Protein 9GCM (pdb70)

B-factor: mean 140.68, std 70.07, range [39.52, 336.24]

Nearest PDB structures (foldseek):
  8y6o-assembly1_W  TM=9.824E-01  e=2.977E-27  Homo sapiens
  7vpx-assembly1_O  TM=9.681E-01  e=2.648E-13  Homo sapiens
  4pkd-assembly1_B  TM=9.681E-01  e=2.648E-13  Sus scrofa
  7b0y-assembly1_b  TM=8.656E-01  e=9.824E-13  Homo sapiens
  5gvq-assembly1_A  TM=8.701E-01  e=4.018E-08  Homo sapiens

Radius of gyration: 28.72 Å; Cα contacts (8 Å, |Δi|>4): 498; chains: 3; bounding box: 68×62×68 Å

Solvent-accessible surface area: 22607 Å² total; per-residue (Å²): 176,78,71,50,88,88,7,7,33,115,4,20,136,15,96,29,0,80,100,5,44,116,78,0,32,74,63,32,1,81,35,23,32,16,65,63,179,35,75,8,11,14,0,84,1,25,28,58,72,50,82,61,3,70,1,44,9,64,83,66,2,30,0,73,41,0,31,98,8,0,46,112,66,4,51,48,59,23,94,86,128,48,39,85,68,171,18,60,25,86,67,5,30,144,36,3,29,2,18,16,113,78,98,89,7,77,87,51,207,62,55,0,146,98,21,46,1,123,91,142,36,65,1,37,7,78,96,126,153,17,65,19,58,68,3,5,8,76,58,20,91,28,133,98,44,103,33,198,7,0,133,122,2,73,113,38,199,38,94,41,88,206,35,46,99,29,64,25,110,38,3,0,53,0,17,100,8,25,68,124,2,101,82,98,80,0,88,120,17,0,46,150,15,30,92,30,146,64,17,99,11,21,58,15,78,2,0,2,34,6,77,8,74,0,37,0,12,1,89,118,112,153,6,4,75,53,0,52,166,72,0,52,36,56,101,5,52,159,76,126,3,24,0,16,73,4,40,42,82,67,38,137,51,41,12,20,94,157,40,1,2,1,39,10,18,136,146,152,80,66,59,12,1,23,37,8,77,62,62,92,53,183,169,146,154,120,48,120,56,53,16,57,50,49,55,33,86,0,116,132,68,18,37,44,6,120,105,16,60,36,12,4,122,12,0,54,64,0,37,105,19,34,43,110,53,8,84,177,67,28,137,70,96,50,74,64,21,47,106,67,11,64,73,47,12,79,171,28,78,149,75,15,162,144,88,34,111,88,38,81,49,92,32,152,54,34,87,105,99,32,100,38,100,44,139,150,133

Organism: Homo sapiens (NCBI:txid9606)

Structure (mmCIF, N/CA/C/O backbone):
data_9GCM
#
_entry.id   9GCM
#
_cell.length_a   1.00
_cell.length_b   1.00
_cell.length_c   1.00
_cell.angle_alpha   90.00
_cell.angle_beta   90.00
_cell.angle_gamma   90.00
#
_symmetry.space_group_name_H-M   'P 1'
#
loop_
_entity.id
_entity.type
_entity.pdbx_description
1 polymer 'U11 snRNA'
2 polymer 'U11/U12 small nuclear ribonucleoprotein 25 kDa protein'
3 polymer 'U11/U12 small nuclear ribonucleoprotein 35 kDa protein'
4 polymer 'Programmed cell death protein 7'
#
loop_
_atom_site.group_PDB
_atom_site.id
_atom_site.type_symbol
_atom_site.label_atom_id
_atom_site.label_alt_id
_atom_site.label_comp_id
_atom_site.label_asym_id
_atom_site.label_entity_id
_atom_site.label_seq_id
_atom_site.pdbx_PDB_ins_code
_atom_site.Cartn_x
_atom_site.Cartn_y
_atom_site.Cartn_z
_atom_site.occupancy
_atom_site.B_iso_or_equiv
_atom_site.auth_seq_id
_atom_site.auth_comp_id
_atom_site.auth_asym_id
_atom_site.auth_atom_id
_atom_site.pdbx_PDB_model_num
ATOM 1414 N N . MET B 2 1 ? 124.143 158.037 202.949 1.00 233.37 1 MET B N 1
ATOM 1415 C CA . MET B 2 1 ? 124.174 156.661 202.467 1.00 233.69 1 MET B CA 1
ATOM 1416 C C . MET B 2 1 ? 125.379 155.920 203.042 1.00 234.18 1 MET B C 1
ATOM 1417 O O . MET B 2 1 ? 126.004 155.107 202.360 1.00 232.84 1 MET B O 1
ATOM 1422 N N . ASP B 2 2 ? 125.698 156.209 204.301 1.00 266.44 2 ASP B N 1
ATOM 1423 C CA . ASP B 2 2 ? 126.866 155.642 204.972 1.00 266.30 2 ASP B CA 1
ATOM 1424 C C . ASP B 2 2 ? 126.493 155.170 206.375 1.00 267.34 2 ASP B C 1
ATOM 1425 O O . ASP B 2 2 ? 127.175 155.463 207.358 1.00 267.49 2 ASP B O 1
ATOM 1430 N N . VAL B 2 3 ? 125.391 154.422 206.479 1.00 271.02 3 VAL B N 1
ATOM 1431 C CA . VAL B 2 3 ? 124.924 153.941 207.776 1.00 270.53 3 VAL B CA 1
ATOM 1432 C C . VAL B 2 3 ? 125.927 153.003 208.429 1.00 270.14 3 VAL B C 1
ATOM 1433 O O . VAL B 2 3 ? 125.913 152.836 209.653 1.00 270.34 3 VAL B O 1
ATOM 1437 N N . PHE B 2 4 ? 126.801 152.381 207.637 1.00 261.13 4 PHE B N 1
ATOM 1438 C CA . PHE B 2 4 ? 127.784 151.455 208.188 1.00 260.68 4 PHE B CA 1
ATOM 1439 C C . PHE B 2 4 ? 128.770 152.153 209.113 1.00 261.34 4 PHE B C 1
ATOM 1440 O O . PHE B 2 4 ? 129.286 151.530 210.047 1.00 261.52 4 PHE B O 1
ATOM 1448 N N . GLN B 2 5 ? 129.042 153.436 208.872 1.00 277.08 5 GLN B N 1
ATOM 1449 C CA . GLN B 2 5 ? 130.006 154.153 209.697 1.00 277.70 5 GLN B CA 1
ATOM 1450 C C . GLN B 2 5 ? 129.556 154.221 211.150 1.00 278.43 5 GLN B C 1
ATOM 1451 O O . GLN B 2 5 ? 130.372 154.027 212.059 1.00 278.85 5 GLN B O 1
ATOM 1457 N N . GLU B 2 6 ? 128.270 154.490 211.388 1.00 279.73 6 GLU B N 1
ATOM 1458 C CA . GLU B 2 6 ? 127.764 154.544 212.755 1.00 279.80 6 GLU B CA 1
ATOM 1459 C C . GLU B 2 6 ? 127.932 153.199 213.450 1.00 279.65 6 GLU B C 1
ATOM 1460 O O . GLU B 2 6 ? 128.393 153.131 214.595 1.00 280.23 6 GLU B O 1
ATOM 1466 N N . GLY B 2 7 ? 127.575 152.114 212.762 1.00 272.86 7 GLY B N 1
ATOM 1467 C CA . GLY B 2 7 ? 127.714 150.795 213.357 1.00 272.62 7 GLY B CA 1
ATOM 1468 C C . GLY B 2 7 ? 129.155 150.441 213.659 1.00 272.14 7 GLY B C 1
ATOM 1469 O O . GLY B 2 7 ? 129.458 149.877 214.712 1.00 272.04 7 GLY B O 1
ATOM 1470 N N . LEU B 2 8 ? 130.065 150.772 212.741 1.00 257.49 8 LEU B N 1
ATOM 1471 C CA . LEU B 2 8 ? 131.478 150.491 212.966 1.00 256.81 8 LEU B CA 1
ATOM 1472 C C . LEU B 2 8 ? 132.015 151.285 214.148 1.00 257.16 8 LEU B C 1
ATOM 1473 O O . LEU B 2 8 ? 132.880 150.804 214.888 1.00 256.14 8 LEU B O 1
ATOM 1478 N N . ALA B 2 9 ? 131.514 152.508 214.339 1.00 271.48 9 ALA B N 1
ATOM 1479 C CA . ALA B 2 9 ? 132.001 153.350 215.427 1.00 271.78 9 ALA B CA 1
ATOM 1480 C C . ALA B 2 9 ? 131.630 152.771 216.787 1.00 271.46 9 ALA B C 1
ATOM 1481 O O . ALA B 2 9 ? 132.487 152.623 217.667 1.00 271.56 9 ALA B O 1
ATOM 1483 N N . MET B 2 10 ? 130.353 152.432 216.980 1.00 268.63 10 MET B N 1
ATOM 1484 C CA . MET B 2 10 ? 129.920 151.906 218.271 1.00 267.85 10 MET B CA 1
ATOM 1485 C C . MET B 2 10 ? 130.541 150.545 218.552 1.00 267.20 10 MET B C 1
ATOM 1486 O O . MET B 2 10 ? 130.879 150.237 219.701 1.00 267.78 10 MET B O 1
ATOM 1491 N N . VAL B 2 11 ? 130.694 149.715 217.519 1.00 249.12 11 VAL B N 1
ATOM 1492 C CA . VAL B 2 11 ? 131.270 148.388 217.712 1.00 248.95 11 VAL B CA 1
ATOM 1493 C C . VAL B 2 11 ? 132.726 148.484 218.154 1.00 249.38 11 VAL B C 1
ATOM 1494 O O . VAL B 2 11 ? 133.189 147.675 218.968 1.00 249.72 11 VAL B O 1
ATOM 1498 N N . VAL B 2 12 ? 133.464 149.473 217.645 1.00 248.79 12 VAL B N 1
ATOM 1499 C CA . VAL B 2 12 ? 134.860 149.651 218.036 1.00 248.73 12 VAL B CA 1
ATOM 1500 C C . VAL B 2 12 ? 134.978 149.901 219.535 1.00 249.92 12 VAL B C 1
ATOM 1501 O O . VAL B 2 12 ? 135.966 149.501 220.166 1.00 249.84 12 VAL B O 1
ATOM 1505 N N . GLN B 2 13 ? 133.962 150.524 220.139 1.00 266.44 13 GLN B N 1
ATOM 1506 C CA . GLN B 2 13 ? 133.966 150.795 221.574 1.00 266.86 13 GLN B CA 1
ATOM 1507 C C . GLN B 2 13 ? 134.019 149.528 222.423 1.00 266.58 13 GLN B C 1
ATOM 1508 O O . GLN B 2 13 ? 134.121 149.634 223.650 1.00 266.32 13 GLN B O 1
ATOM 1514 N N . ASP B 2 14 ? 133.942 148.350 221.811 1.00 248.47 14 ASP B N 1
ATOM 1515 C CA . ASP B 2 14 ? 134.108 147.105 222.545 1.00 246.97 14 ASP B CA 1
ATOM 1516 C C . ASP B 2 14 ? 135.478 147.102 223.217 1.00 247.64 14 ASP B C 1
ATOM 1517 O O . ASP B 2 14 ? 136.492 147.337 222.544 1.00 248.89 14 ASP B O 1
ATOM 1522 N N . PRO B 2 15 ? 135.552 146.867 224.530 1.00 244.14 15 PRO B N 1
ATOM 1523 C CA . PRO B 2 15 ? 136.863 146.855 225.200 1.00 244.55 15 PRO B CA 1
ATOM 1524 C C . PRO B 2 15 ? 137.840 145.852 224.614 1.00 243.67 15 PRO B C 1
ATOM 1525 O O . PRO B 2 15 ? 139.049 146.114 224.605 1.00 243.99 15 PRO B O 1
ATOM 1529 N N . LEU B 2 16 ? 137.360 144.711 224.124 1.00 234.45 16 LEU B N 1
ATOM 1530 C CA . LEU B 2 16 ? 138.197 143.760 223.408 1.00 234.51 16 LEU B CA 1
ATOM 1531 C C . LEU B 2 16 ? 138.316 144.091 221.927 1.00 235.61 16 LEU B C 1
ATOM 1532 O O . LEU B 2 16 ? 138.645 143.210 221.126 1.00 235.91 16 LEU B O 1
ATOM 1537 N N . LEU B 2 17 ? 138.045 145.341 221.547 1.00 232.67 17 LEU B N 1
ATOM 1538 C CA . LEU B 2 17 ? 138.180 145.756 220.158 1.00 231.44 17 LEU B CA 1
ATOM 1539 C C . LEU B 2 17 ? 138.759 147.162 220.037 1.00 231.83 17 LEU B C 1
ATOM 1540 O O . LEU B 2 17 ? 138.741 147.731 218.938 1.00 232.55 17 LEU B O 1
ATOM 1545 N N . CYS B 2 18 ? 139.272 147.741 221.126 1.00 236.02 18 CYS B N 1
ATOM 1546 C CA . CYS B 2 18 ? 139.768 149.112 221.088 1.00 236.73 18 CYS B CA 1
ATOM 1547 C C . CYS B 2 18 ? 141.035 149.257 220.256 1.00 235.99 18 CYS B C 1
ATOM 1548 O O . CYS B 2 18 ? 141.414 150.383 219.918 1.00 236.63 18 CYS B O 1
ATOM 1551 N N . ASP B 2 19 ? 141.702 148.150 219.926 1.00 208.52 19 ASP B N 1
ATOM 1552 C CA . ASP B 2 19 ? 142.930 148.233 219.141 1.00 208.13 19 ASP B CA 1
ATOM 1553 C C . ASP B 2 19 ? 142.655 148.756 217.735 1.00 207.46 19 ASP B C 1
ATOM 1554 O O . ASP B 2 19 ? 143.556 149.283 217.073 1.00 207.00 19 ASP B O 1
ATOM 1559 N N . LEU B 2 20 ? 141.428 148.606 217.258 1.00 198.23 20 LEU B N 1
ATOM 1560 C CA . LEU B 2 20 ? 141.139 148.886 215.856 1.00 196.88 20 LEU B CA 1
ATOM 1561 C C . LEU B 2 20 ? 140.965 150.385 215.631 1.00 196.03 20 LEU B C 1
ATOM 1562 O O . LEU B 2 20 ? 140.246 151.042 216.392 1.00 196.29 20 LEU B O 1
ATOM 1567 N N . PRO B 2 21 ? 141.606 150.960 214.610 1.00 173.31 21 PRO B N 1
ATOM 1568 C CA . PRO B 2 21 ? 141.547 152.414 214.351 1.00 172.25 21 PRO B CA 1
ATOM 1569 C C . PRO B 2 21 ? 140.330 152.883 213.552 1.00 172.56 21 PRO B C 1
ATOM 1570 O O . PRO B 2 21 ? 140.395 153.176 212.356 1.00 172.45 21 PRO B O 1
ATOM 1574 N N . ILE B 2 22 ? 139.191 152.978 214.243 1.00 169.59 22 ILE B N 1
ATOM 1575 C CA . ILE B 2 22 ? 137.941 153.476 213.671 1.00 169.52 22 ILE B CA 1
ATOM 1576 C C . ILE B 2 22 ? 137.632 152.737 212.377 1.00 168.07 22 ILE B C 1
ATOM 1577 O O . ILE B 2 22 ? 137.000 151.676 212.392 1.00 170.32 22 ILE B O 1
ATOM 1582 N N . GLN B 2 23 ? 138.067 153.298 211.250 1.00 158.53 23 GLN B N 1
ATOM 1583 C CA . GLN B 2 23 ? 137.924 152.613 209.973 1.00 159.34 23 GLN B CA 1
ATOM 1584 C C . GLN B 2 23 ? 138.725 151.324 210.014 1.00 159.28 23 GLN B C 1
ATOM 1585 O O . GLN B 2 23 ? 139.943 151.349 210.213 1.00 162.86 23 GLN B O 1
ATOM 1591 N N . VAL B 2 24 ? 138.045 150.199 209.835 1.00 158.09 24 VAL B N 1
ATOM 1592 C CA . VAL B 2 24 ? 138.631 148.889 210.073 1.00 159.22 24 VAL B CA 1
ATOM 1593 C C . VAL B 2 24 ? 139.305 148.343 208.826 1.00 158.70 24 VAL B C 1
ATOM 1594 O O . VAL B 2 24 ? 140.496 148.035 208.848 1.00 157.89 24 VAL B O 1
ATOM 1598 N N . THR B 2 25 ? 138.554 148.226 207.726 1.00 144.83 25 THR B N 1
ATOM 1599 C CA . THR B 2 25 ? 139.027 147.677 206.457 1.00 143.63 25 THR B CA 1
ATOM 1600 C C . THR B 2 25 ? 139.458 146.220 206.598 1.00 143.46 25 THR B C 1
ATOM 1601 O O . THR B 2 25 ? 139.712 145.742 207.705 1.00 144.80 25 THR B O 1
ATOM 1605 N N . LEU B 2 26 ? 139.523 145.495 205.481 1.00 149.70 26 LEU B N 1
ATOM 1606 C CA . LEU B 2 26 ? 139.705 144.048 205.553 1.00 151.01 26 LEU B CA 1
ATOM 1607 C C . LEU B 2 26 ? 141.137 143.675 205.931 1.00 153.10 26 LEU B C 1
ATOM 1608 O O . LEU B 2 26 ? 141.351 142.764 206.738 1.00 154.13 26 LEU B O 1
ATOM 1613 N N . GLU B 2 27 ? 142.131 144.358 205.360 1.00 149.54 27 GLU B N 1
ATOM 1614 C CA . GLU B 2 27 ? 143.514 143.928 205.555 1.00 148.55 27 GLU B CA 1
ATOM 1615 C C . GLU B 2 27 ? 143.963 144.115 207.001 1.00 148.78 27 GLU B C 1
ATOM 1616 O O . GLU B 2 27 ? 144.744 143.311 207.522 1.00 150.61 27 GLU B O 1
ATOM 1622 N N . GLU B 2 28 ? 143.487 145.171 207.667 1.00 151.18 28 GLU B N 1
ATOM 1623 C CA . GLU B 2 28 ? 143.889 145.400 209.052 1.00 150.86 28 GLU B CA 1
ATOM 1624 C C . GLU B 2 28 ? 143.337 144.322 209.977 1.00 151.48 28 GLU B C 1
ATOM 1625 O O . GLU B 2 28 ? 144.078 143.748 210.783 1.00 153.95 28 GLU B O 1
ATOM 1631 N N . VAL B 2 29 ? 142.040 144.022 209.875 1.00 134.68 29 VAL B N 1
ATOM 1632 C CA . VAL B 2 29 ? 141.471 142.992 210.737 1.00 131.52 29 VAL B CA 1
ATOM 1633 C C . VAL B 2 29 ? 142.058 141.629 210.397 1.00 133.87 29 VAL B C 1
ATOM 1634 O O . VAL B 2 29 ? 142.342 140.824 211.290 1.00 136.35 29 VAL B O 1
ATOM 1638 N N . ASN B 2 30 ? 142.256 141.350 209.106 1.00 132.73 30 ASN B N 1
ATOM 1639 C CA . ASN B 2 30 ? 142.809 140.059 208.709 1.00 133.32 30 ASN B CA 1
ATOM 1640 C C . ASN B 2 30 ? 144.224 139.877 209.239 1.00 135.94 30 ASN B C 1
ATOM 1641 O O . ASN B 2 30 ? 144.618 138.762 209.601 1.00 136.99 30 ASN B O 1
ATOM 1646 N N . SER B 2 31 ? 145.009 140.954 209.277 1.00 142.89 31 SER B N 1
ATOM 1647 C CA . SER B 2 31 ? 146.352 140.856 209.837 1.00 141.84 31 SER B CA 1
ATOM 1648 C C . SER B 2 31 ? 146.301 140.483 211.312 1.00 139.45 31 SER B C 1
ATOM 1649 O O . SER B 2 31 ? 147.084 139.647 211.777 1.00 139.78 31 SER B O 1
ATOM 1652 N N . GLN B 2 32 ? 145.378 141.087 212.063 1.00 135.76 32 GLN B N 1
ATOM 1653 C CA . GLN B 2 32 ? 145.258 140.767 213.480 1.00 135.23 32 GLN B CA 1
ATOM 1654 C C . GLN B 2 32 ? 144.687 139.372 213.695 1.00 137.06 32 GLN B C 1
ATOM 1655 O O . GLN B 2 32 ? 144.846 138.803 214.779 1.00 137.65 32 GLN B O 1
ATOM 1661 N N . ILE B 2 33 ? 144.011 138.812 212.688 1.00 143.82 33 ILE B N 1
ATOM 1662 C CA . ILE B 2 33 ? 143.597 137.414 212.768 1.00 144.20 33 ILE B CA 1
ATOM 1663 C C . ILE B 2 33 ? 144.818 136.517 212.902 1.00 145.16 33 ILE B C 1
ATOM 1664 O O . ILE B 2 33 ? 144.871 135.630 213.762 1.00 147.18 33 ILE B O 1
ATOM 1669 N N . ALA B 2 34 ? 145.827 136.748 212.061 1.00 127.31 34 ALA B N 1
ATOM 1670 C CA . ALA B 2 34 ? 147.036 135.939 212.132 1.00 128.38 34 ALA B CA 1
ATOM 1671 C C . ALA B 2 34 ? 147.811 136.210 213.413 1.00 131.62 34 ALA B C 1
ATOM 1672 O O . ALA B 2 34 ? 148.586 135.358 213.859 1.00 131.81 34 ALA B O 1
ATOM 1674 N N . LEU B 2 35 ? 147.619 137.385 214.016 1.00 136.17 35 LEU B N 1
ATOM 1675 C CA . LEU B 2 35 ? 148.221 137.653 215.318 1.00 134.58 35 LEU B CA 1
ATOM 1676 C C . LEU B 2 35 ? 147.676 136.699 216.372 1.00 136.03 35 LEU B C 1
ATOM 1677 O O . LEU B 2 35 ? 148.433 136.143 217.177 1.00 136.87 35 LEU B O 1
ATOM 1682 N N . GLU B 2 36 ? 146.356 136.500 216.386 1.00 157.94 36 GLU B N 1
ATOM 1683 C CA . GLU B 2 36 ? 145.773 135.515 217.289 1.00 159.42 36 GLU B CA 1
ATOM 1684 C C . GLU B 2 36 ? 146.233 134.110 216.929 1.00 158.95 36 GLU B C 1
ATOM 1685 O O . GLU B 2 36 ? 146.585 133.317 217.809 1.00 159.65 36 GLU B O 1
ATOM 1691 N N . TYR B 2 37 ? 146.246 133.788 215.635 1.00 146.39 37 TYR B N 1
ATOM 1692 C CA . TYR B 2 37 ? 146.740 132.497 215.180 1.00 146.41 37 TYR B CA 1
ATOM 1693 C C . TYR B 2 37 ? 148.253 132.374 215.293 1.00 146.62 37 TYR B C 1
ATOM 1694 O O . TYR B 2 37 ? 148.781 131.269 215.131 1.00 145.15 37 TYR B O 1
ATOM 1703 N N . GLY B 2 38 ? 148.957 133.473 215.553 1.00 137.73 38 GLY B N 1
ATOM 1704 C CA . GLY B 2 38 ? 150.396 133.448 215.673 1.00 136.39 38 GLY B CA 1
ATOM 1705 C C . GLY B 2 38 ? 151.146 133.473 214.362 1.00 134.58 38 GLY B C 1
ATOM 1706 O O . GLY B 2 38 ? 152.383 133.489 214.377 1.00 134.63 38 GLY B O 1
ATOM 1707 N N . GLN B 2 39 ? 150.444 133.481 213.228 1.00 123.37 39 GLN B N 1
ATOM 1708 C CA . GLN B 2 39 ? 151.130 133.496 211.942 1.00 123.07 39 GLN B CA 1
ATOM 1709 C C . GLN B 2 39 ? 151.791 134.847 211.700 1.00 126.62 39 GLN B C 1
ATOM 1710 O O . GLN B 2 39 ? 152.893 134.918 211.146 1.00 128.19 39 GLN B O 1
ATOM 1716 N N . ALA B 2 40 ? 151.144 135.929 212.120 1.00 119.02 40 ALA B N 1
ATOM 1717 C CA . ALA B 2 40 ? 151.690 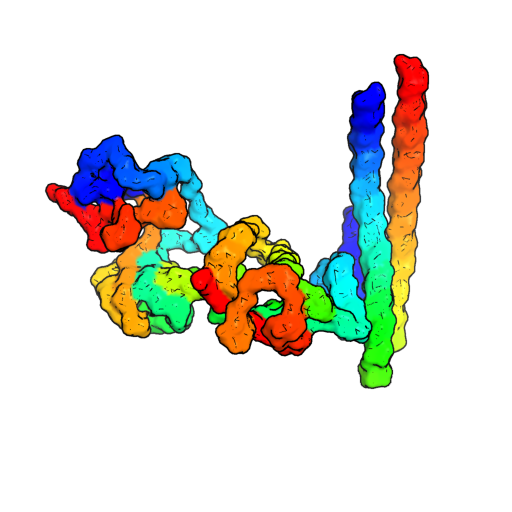137.257 211.907 1.00 115.12 40 ALA B CA 1
ATOM 1718 C C . ALA B 2 40 ? 152.745 137.577 212.962 1.00 111.75 40 ALA B C 1
ATOM 1719 O O . ALA B 2 40 ? 153.010 136.796 213.880 1.00 111.52 40 ALA B O 1
ATOM 1721 N N . MET B 2 41 ? 153.368 138.743 212.814 1.00 101.37 41 MET B N 1
ATOM 1722 C CA . MET B 2 41 ? 154.287 139.262 213.814 1.00 99.46 41 MET B CA 1
ATOM 1723 C C . MET B 2 41 ? 154.369 140.770 213.647 1.00 98.54 41 MET B C 1
ATOM 1724 O O . MET B 2 41 ? 154.271 141.283 212.530 1.00 98.40 41 MET B O 1
ATOM 1729 N N . THR B 2 42 ? 154.521 141.473 214.763 1.00 92.18 42 THR B N 1
ATOM 1730 C CA . THR B 2 42 ? 154.642 142.920 214.726 1.00 92.16 42 THR B CA 1
ATOM 1731 C C . THR B 2 42 ? 156.108 143.319 214.694 1.00 99.34 42 THR B C 1
ATOM 1732 O O . THR B 2 42 ? 156.914 142.848 215.500 1.00 105.00 42 THR B O 1
ATOM 1736 N N . VAL B 2 43 ? 156.451 144.184 213.747 1.00 91.65 43 VAL B N 1
ATOM 1737 C CA . VAL B 2 43 ? 157.795 144.730 213.626 1.00 87.35 43 VAL B CA 1
ATOM 1738 C C . VAL B 2 43 ? 157.699 146.228 213.857 1.00 90.19 43 VAL B C 1
ATOM 1739 O O . VAL B 2 43 ? 157.098 146.948 213.050 1.00 97.08 43 VAL B O 1
ATOM 1743 N N . ARG B 2 44 ? 158.271 146.693 214.961 1.00 95.66 44 ARG B N 1
ATOM 1744 C CA . ARG B 2 44 ? 158.221 148.106 215.290 1.00 92.92 44 ARG B CA 1
ATOM 1745 C C . ARG B 2 44 ? 159.234 148.882 214.464 1.00 96.69 44 ARG B C 1
ATOM 1746 O O . ARG B 2 44 ? 160.370 148.440 214.268 1.00 100.11 44 ARG B O 1
ATOM 1754 N N . VAL B 2 45 ? 158.809 150.037 213.965 1.00 96.35 45 VAL B N 1
ATOM 1755 C CA . VAL B 2 45 ? 159.693 150.994 213.316 1.00 100.54 45 VAL B CA 1
ATOM 1756 C C . VAL B 2 45 ? 159.557 152.318 214.050 1.00 107.19 45 VAL B C 1
ATOM 1757 O O . VAL B 2 45 ? 158.440 152.768 214.330 1.00 108.20 45 VAL B O 1
ATOM 1761 N N . CYS B 2 46 ? 160.691 152.920 214.392 1.00 106.61 46 CYS B N 1
ATOM 1762 C CA . CYS B 2 46 ? 160.722 154.210 215.063 1.00 101.38 46 CYS B CA 1
ATOM 1763 C C . CYS B 2 46 ? 161.328 155.240 214.126 1.00 101.07 46 CYS B C 1
ATOM 1764 O O . CYS B 2 46 ? 162.435 155.047 213.614 1.00 98.63 46 CYS B O 1
ATOM 1767 N N . LYS B 2 47 ? 160.600 156.326 213.905 1.00 93.29 47 LYS B N 1
ATOM 1768 C CA . LYS B 2 47 ? 161.163 157.458 213.200 1.00 92.06 47 LYS B CA 1
ATOM 1769 C C . LYS B 2 47 ? 162.242 158.114 214.057 1.00 97.55 47 LYS B C 1
ATOM 1770 O O . LYS B 2 47 ? 162.320 157.908 215.270 1.00 98.05 47 LYS B O 1
ATOM 1776 N N . MET B 2 48 ? 163.087 158.914 213.409 1.00 85.73 48 MET B N 1
ATOM 1777 C CA . MET B 2 48 ? 164.227 159.494 214.107 1.00 87.98 48 MET B CA 1
ATOM 1778 C C . MET B 2 48 ? 163.831 160.524 215.155 1.00 81.98 48 MET B C 1
ATOM 1779 O O . MET B 2 48 ? 164.688 160.928 215.946 1.00 87.01 48 MET B O 1
ATOM 1784 N N . ASP B 2 49 ? 162.576 160.962 215.186 1.00 83.12 49 ASP B N 1
ATOM 1785 C CA . ASP B 2 49 ? 162.110 161.814 216.270 1.00 85.58 49 ASP B CA 1
ATOM 1786 C C . ASP B 2 49 ? 161.530 161.018 217.430 1.00 95.05 49 ASP B C 1
ATOM 1787 O O . ASP B 2 49 ? 161.011 161.618 218.376 1.00 96.18 49 ASP B O 1
ATOM 1792 N N . GLY B 2 50 ? 161.596 159.688 217.376 1.00 102.18 50 GLY B N 1
ATOM 1793 C CA . GLY B 2 50 ? 161.187 158.835 218.466 1.00 95.84 50 GLY B CA 1
ATOM 1794 C C . GLY B 2 50 ? 159.822 158.201 218.304 1.00 98.30 50 GLY B C 1
ATOM 1795 O O . GLY B 2 50 ? 159.525 157.223 218.999 1.00 104.03 50 GLY B O 1
ATOM 1796 N N . GLU B 2 51 ? 158.988 158.726 217.412 1.00 97.84 51 GLU B N 1
ATOM 1797 C CA . GLU B 2 51 ? 157.660 158.165 217.216 1.00 96.93 51 GLU B CA 1
ATOM 1798 C C . GLU B 2 51 ? 157.762 156.764 216.628 1.00 97.88 51 GLU B C 1
ATOM 1799 O O . GLU B 2 51 ? 158.543 156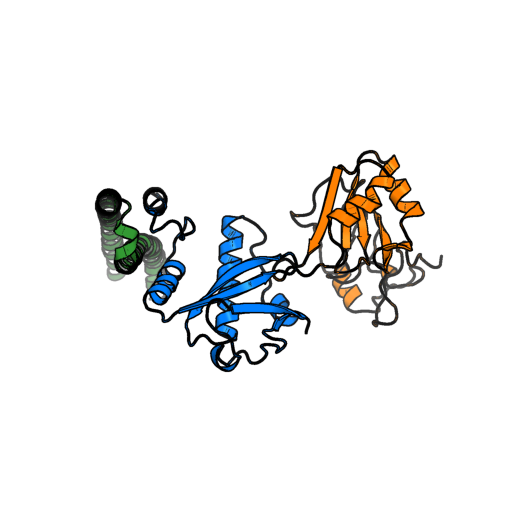.514 215.707 1.00 94.07 51 GLU B O 1
ATOM 1805 N N . VAL B 2 52 ? 156.968 155.847 217.171 1.00 106.62 52 VAL B N 1
ATOM 1806 C CA . VAL B 2 52 ? 157.002 154.441 216.789 1.00 106.04 52 VAL B CA 1
ATOM 1807 C C . VAL B 2 52 ? 155.695 154.085 216.100 1.00 109.79 52 VAL B C 1
ATOM 1808 O O . VAL B 2 52 ? 154.618 154.526 216.520 1.00 111.01 52 VAL B O 1
ATOM 1812 N N . MET B 2 53 ? 155.793 153.295 215.034 1.00 106.02 53 MET B N 1
ATOM 1813 C CA . MET B 2 53 ? 154.627 152.787 214.324 1.00 103.24 53 MET B CA 1
ATOM 1814 C C . MET B 2 53 ? 154.689 151.266 214.267 1.00 105.10 53 MET B C 1
ATOM 1815 O O . MET B 2 53 ? 155.658 150.708 213.726 1.00 107.19 53 MET B O 1
ATOM 1820 N N . PRO B 2 54 ? 153.703 150.559 214.825 1.00 93.19 54 PRO B N 1
ATOM 1821 C CA . PRO B 2 54 ? 153.772 149.093 214.887 1.00 91.04 54 PRO B CA 1
ATOM 1822 C C . PRO B 2 54 ? 153.316 148.401 213.612 1.00 92.53 54 PRO B C 1
ATOM 1823 O O . PRO B 2 54 ? 152.159 147.987 213.505 1.00 97.65 54 PRO B O 1
ATOM 1827 N N . VAL B 2 55 ? 154.214 148.270 212.638 1.00 86.84 55 VAL B N 1
ATOM 1828 C CA . VAL B 2 55 ? 153.880 147.585 211.397 1.00 83.67 55 VAL B CA 1
ATOM 1829 C C . VAL B 2 55 ? 153.756 146.088 211.649 1.00 86.88 55 VAL B C 1
ATOM 1830 O O . VAL B 2 55 ? 154.586 145.485 212.343 1.00 90.69 55 VAL B O 1
ATOM 1834 N N . VAL B 2 56 ? 152.711 145.480 211.090 1.00 82.39 56 VAL B N 1
ATOM 1835 C CA . VAL B 2 56 ? 152.412 144.064 211.277 1.00 82.89 56 VAL B CA 1
ATOM 1836 C C . VAL B 2 56 ? 152.544 143.345 209.941 1.00 85.89 56 VAL B C 1
ATOM 1837 O O . VAL B 2 56 ? 151.994 143.792 208.928 1.00 90.37 56 VAL B O 1
ATOM 1841 N N . VAL B 2 57 ? 153.279 142.233 209.941 1.00 86.61 57 VAL B N 1
ATOM 1842 C CA . VAL B 2 57 ? 153.458 141.393 208.765 1.00 86.80 57 VAL B CA 1
ATOM 1843 C C . VAL B 2 57 ? 153.296 139.938 209.187 1.00 91.57 57 VAL B C 1
ATOM 1844 O O . VAL B 2 57 ? 153.142 139.624 210.366 1.00 95.11 57 VAL B O 1
ATOM 1848 N N . VAL B 2 58 ? 153.328 139.044 208.200 1.00 96.56 58 VAL B N 1
ATOM 1849 C CA . VAL B 2 58 ? 153.256 137.610 208.460 1.00 95.62 58 VAL B CA 1
ATOM 1850 C C . VAL B 2 58 ? 154.644 137.098 208.816 1.00 98.36 58 VAL B C 1
ATOM 1851 O O . VAL B 2 58 ? 155.642 137.793 208.603 1.00 102.85 58 VAL B O 1
ATOM 1855 N N . GLN B 2 59 ? 154.720 135.882 209.365 1.00 108.38 59 GLN B N 1
ATOM 1856 C CA . GLN B 2 59 ? 156.017 135.324 209.739 1.00 111.16 59 GLN B CA 1
ATOM 1857 C C . GLN B 2 59 ? 156.916 135.145 208.526 1.00 112.87 59 GLN B C 1
ATOM 1858 O O . GLN B 2 59 ? 158.113 135.447 208.581 1.00 111.70 59 GLN B O 1
ATOM 1864 N N . SER B 2 60 ? 156.360 134.658 207.423 1.00 106.58 60 SER B N 1
ATOM 1865 C CA . SER B 2 60 ? 157.136 134.449 206.211 1.00 108.26 60 SER B CA 1
ATOM 1866 C C . SER B 2 60 ? 157.206 135.689 205.340 1.00 111.35 60 SER B C 1
ATOM 1867 O O . SER B 2 60 ? 157.492 135.576 204.142 1.00 117.48 60 SER B O 1
ATOM 1870 N N . ALA B 2 61 ? 156.956 136.863 205.913 1.00 98.97 61 ALA B N 1
ATOM 1871 C CA . ALA B 2 61 ? 157.017 138.092 205.140 1.00 99.87 61 ALA B CA 1
ATOM 1872 C C . ALA B 2 61 ? 158.448 138.377 204.714 1.00 98.86 61 ALA B C 1
ATOM 1873 O O . ALA B 2 61 ? 159.390 138.222 205.495 1.00 104.14 61 ALA B O 1
ATOM 1875 N N . THR B 2 62 ? 158.610 138.792 203.466 1.00 97.87 62 THR B N 1
ATOM 1876 C CA . THR B 2 62 ? 159.923 139.134 202.952 1.00 103.61 62 THR B CA 1
ATOM 1877 C C . THR B 2 62 ? 160.199 140.617 203.181 1.00 103.86 62 THR B C 1
ATOM 1878 O O . THR B 2 62 ? 159.310 141.393 203.541 1.00 105.83 62 THR B O 1
ATOM 1882 N N . VAL B 2 63 ? 161.460 141.005 202.975 1.00 97.19 63 VAL B N 1
ATOM 1883 C CA . VAL B 2 63 ? 161.863 142.385 203.233 1.00 94.55 63 VAL B CA 1
ATOM 1884 C C . VAL B 2 63 ? 161.037 143.341 202.389 1.00 93.99 63 VAL B C 1
ATOM 1885 O O . VAL B 2 63 ? 160.497 144.333 202.891 1.00 94.19 63 VAL B O 1
ATOM 1889 N N . LEU B 2 64 ? 160.909 143.043 201.096 1.00 93.02 64 LEU B N 1
ATOM 1890 C CA . LEU B 2 64 ? 160.106 143.884 200.219 1.00 90.50 64 LEU B CA 1
ATOM 1891 C C . LEU B 2 64 ? 158.651 143.914 200.659 1.00 86.12 64 LEU B C 1
ATOM 1892 O O . LEU B 2 64 ? 157.996 144.955 200.550 1.00 87.04 64 LEU B O 1
ATOM 1897 N N . ASP B 2 65 ? 158.129 142.788 201.146 1.00 93.38 65 ASP B N 1
ATOM 1898 C CA . ASP B 2 65 ? 156.770 142.779 201.673 1.00 95.42 65 ASP B CA 1
ATOM 1899 C C . ASP B 2 65 ? 156.680 143.701 202.882 1.00 96.02 65 ASP B C 1
ATOM 1900 O O . ASP B 2 65 ? 155.727 144.480 203.009 1.00 96.21 65 ASP B O 1
ATOM 1905 N N . LEU B 2 66 ? 157.686 143.651 203.757 1.00 88.60 66 LEU B N 1
ATOM 1906 C CA . LEU B 2 66 ? 157.734 144.570 204.889 1.00 89.18 66 LEU B CA 1
ATOM 1907 C C . LEU B 2 66 ? 157.701 146.016 204.420 1.00 87.38 66 LEU B C 1
ATOM 1908 O O . LEU B 2 66 ? 157.064 146.868 205.050 1.00 86.87 66 LEU B O 1
ATOM 1913 N N . LYS B 2 67 ? 158.377 146.311 203.308 1.00 79.89 67 LYS B N 1
ATOM 1914 C CA . LYS B 2 67 ? 158.396 147.673 202.790 1.00 75.22 67 LYS B CA 1
ATOM 1915 C C . LYS B 2 67 ? 156.988 148.149 202.462 1.00 83.71 67 LYS B C 1
ATOM 1916 O O . LYS B 2 67 ? 156.582 149.242 202.869 1.00 84.82 67 LYS B O 1
ATOM 1922 N N . LYS B 2 68 ? 156.215 147.324 201.750 1.00 89.70 68 LYS B N 1
ATOM 1923 C CA . LYS B 2 68 ? 154.844 147.704 201.424 1.00 85.32 68 LYS B CA 1
ATOM 1924 C C . LYS B 2 68 ? 153.993 147.849 202.674 1.00 89.89 68 LYS B C 1
ATOM 1925 O O . LYS B 2 68 ? 153.095 148.697 202.719 1.00 91.77 68 LYS B O 1
ATOM 1931 N N . ALA B 2 69 ? 154.251 147.026 203.692 1.00 79.78 69 ALA B N 1
ATOM 1932 C CA . ALA B 2 69 ? 153.515 147.155 204.941 1.00 81.08 69 ALA B CA 1
ATOM 1933 C C . ALA B 2 69 ? 153.729 148.530 205.553 1.00 82.74 69 ALA B C 1
ATOM 1934 O O . ALA B 2 69 ? 152.784 149.150 206.055 1.00 85.95 69 ALA B O 1
ATOM 1936 N N . ILE B 2 70 ? 154.966 149.028 205.512 1.00 80.25 70 ILE B N 1
ATOM 1937 C CA . ILE B 2 70 ? 155.223 150.397 205.939 1.00 80.53 70 ILE B CA 1
ATOM 1938 C C . ILE B 2 70 ? 154.461 151.373 205.057 1.00 84.60 70 ILE B C 1
ATOM 1939 O O . ILE B 2 70 ? 153.818 152.304 205.552 1.00 86.90 70 ILE B O 1
ATOM 1944 N N . GLN B 2 71 ? 154.504 151.167 203.739 1.00 87.84 71 GLN B N 1
ATOM 1945 C CA . GLN B 2 71 ? 153.693 151.988 202.847 1.00 85.94 71 GLN B CA 1
ATOM 1946 C C . GLN B 2 71 ? 152.223 151.878 203.210 1.00 93.75 71 GLN B C 1
ATOM 1947 O O . GLN B 2 71 ? 151.516 152.886 203.300 1.00 93.85 71 GLN B O 1
ATOM 1953 N N . ARG B 2 72 ? 151.749 150.654 203.441 1.00 101.07 72 ARG B N 1
ATOM 1954 C CA . ARG B 2 72 ? 150.351 150.465 203.806 1.00 96.88 72 ARG B CA 1
ATOM 1955 C C . ARG B 2 72 ? 150.038 151.149 205.130 1.00 97.36 72 ARG B C 1
ATOM 1956 O O . ARG B 2 72 ? 149.003 151.809 205.271 1.00 102.58 72 ARG B O 1
ATOM 1964 N N . TYR B 2 73 ? 150.933 151.013 206.112 1.00 89.78 73 TYR B N 1
ATOM 1965 C CA . TYR B 2 73 ? 150.717 151.677 207.393 1.00 92.11 73 TYR B CA 1
ATOM 1966 C C . TYR B 2 73 ? 150.772 153.191 207.242 1.00 89.42 73 TYR B C 1
ATOM 1967 O O . TYR B 2 73 ? 149.873 153.905 207.702 1.00 91.17 73 TYR B O 1
ATOM 1976 N N . VAL B 2 74 ? 151.827 153.700 206.603 1.00 83.96 74 VAL B N 1
ATOM 1977 C CA . VAL B 2 74 ? 151.985 155.145 206.484 1.00 84.49 74 VAL B CA 1
ATOM 1978 C C . VAL B 2 74 ? 150.847 155.738 205.673 1.00 87.76 74 VAL B C 1
ATOM 1979 O O . VAL B 2 74 ? 150.242 156.738 206.072 1.00 88.06 74 VAL B O 1
ATOM 1983 N N . GLN B 2 75 ? 150.521 155.124 204.535 1.00 99.10 75 GLN B N 1
ATOM 1984 C CA . GLN B 2 75 ? 149.458 155.666 203.698 1.00 99.40 75 GLN B CA 1
ATOM 1985 C C . GLN B 2 75 ? 148.135 155.680 204.449 1.00 103.05 75 GLN B C 1
ATOM 1986 O O . GLN B 2 75 ? 147.396 156.668 204.409 1.00 106.56 75 GLN B O 1
ATOM 1992 N N . LEU B 2 76 ? 147.831 154.599 205.166 1.00 100.89 76 LEU B N 1
ATOM 1993 C CA . LEU B 2 76 ? 146.616 154.586 205.972 1.00 99.45 76 LEU B CA 1
ATOM 1994 C C . LEU B 2 76 ? 146.670 155.663 207.046 1.00 98.91 76 LEU B C 1
ATOM 1995 O O . LEU B 2 76 ? 145.651 156.284 207.368 1.00 99.13 76 LEU B O 1
ATOM 2000 N N . LYS B 2 77 ? 147.858 155.909 207.601 1.00 100.49 77 LYS B N 1
ATOM 2001 C CA . LYS B 2 77 ? 148.011 156.957 208.604 1.00 102.12 77 LYS B CA 1
ATOM 2002 C C . LYS B 2 77 ? 147.679 158.325 208.027 1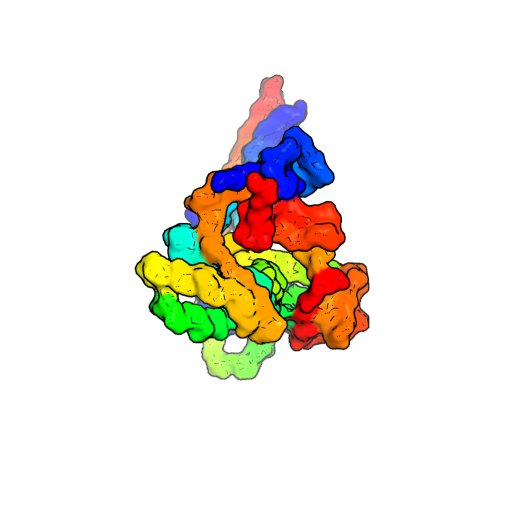.00 101.09 77 LYS B C 1
ATOM 2003 O O . LYS B 2 77 ? 147.006 159.137 208.671 1.00 102.49 77 LYS B O 1
ATOM 2009 N N . GLN B 2 78 ? 148.141 158.598 206.807 1.00 98.55 78 GLN B N 1
ATOM 2010 C CA . GLN B 2 78 ? 148.062 159.954 206.279 1.00 98.76 78 GLN B CA 1
ATOM 2011 C C . GLN B 2 78 ? 146.621 160.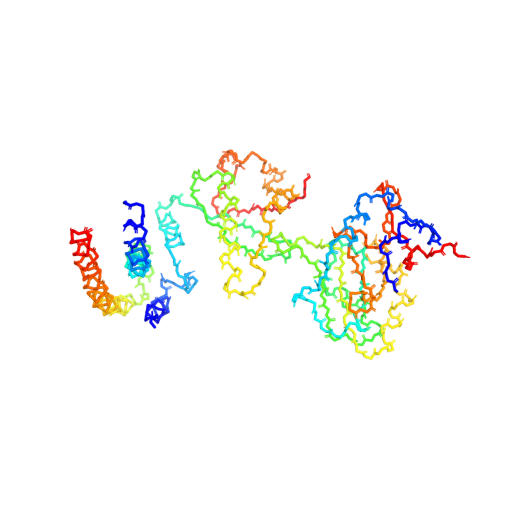399 206.070 1.00 104.49 78 GLN B C 1
ATOM 2012 O O . GLN B 2 78 ? 146.270 161.538 206.395 1.00 108.37 78 GLN B O 1
ATOM 2018 N N . GLU B 2 79 ? 145.771 159.519 205.537 1.00 115.63 79 GLU B N 1
ATOM 2019 C CA . GLU B 2 79 ? 144.373 159.886 205.321 1.00 115.43 79 GLU B CA 1
ATOM 2020 C C . GLU B 2 79 ? 143.656 160.203 206.628 1.00 115.04 79 GLU B C 1
ATOM 2021 O O . GLU B 2 79 ? 142.856 161.144 206.685 1.00 114.97 79 GLU B O 1
ATOM 2027 N N . ARG B 2 80 ? 143.917 159.433 207.687 1.00 122.12 80 ARG B N 1
ATOM 2028 C CA . ARG B 2 80 ? 143.217 159.688 208.943 1.00 123.79 80 ARG B CA 1
ATOM 2029 C C . ARG B 2 80 ? 143.595 161.043 209.537 1.00 126.78 80 ARG B C 1
ATOM 2030 O O . ARG B 2 80 ? 142.713 161.813 209.932 1.00 128.04 80 ARG B O 1
ATOM 2038 N N . GLU B 2 81 ? 144.889 161.361 209.608 1.00 123.51 81 GLU B N 1
ATOM 2039 C CA . GLU B 2 81 ? 145.309 162.674 210.089 1.00 119.76 81 GLU B CA 1
ATOM 2040 C C . GLU B 2 81 ? 145.371 163.735 208.997 1.00 121.49 81 GLU B C 1
ATOM 2041 O O . GLU B 2 81 ? 145.584 164.909 209.317 1.00 121.32 81 GLU B O 1
ATOM 2047 N N . GLY B 2 82 ? 145.189 163.366 207.732 1.00 129.91 82 GLY B N 1
ATOM 2048 C CA . GLY B 2 82 ? 145.121 164.366 206.684 1.00 129.58 82 GLY B CA 1
ATOM 2049 C C . GLY B 2 82 ? 146.425 165.057 206.354 1.00 130.45 82 GLY B C 1
ATOM 2050 O O . GLY B 2 82 ? 146.409 166.219 205.938 1.00 131.31 82 GLY B O 1
ATOM 2051 N N . GLY B 2 83 ? 147.557 164.381 206.524 1.00 116.83 83 GLY B N 1
ATOM 2052 C CA . GLY B 2 83 ? 148.850 164.951 206.195 1.00 114.87 83 GLY B CA 1
ATOM 2053 C C . GLY B 2 83 ? 149.124 164.938 204.707 1.00 115.74 83 GLY B C 1
ATOM 2054 O O . GLY B 2 83 ? 148.226 165.140 203.881 1.00 117.12 83 GLY B O 1
ATOM 2055 N N . ILE B 2 84 ? 150.390 164.717 204.355 1.00 102.60 84 ILE B N 1
ATOM 2056 C CA . ILE B 2 84 ? 150.750 164.509 202.959 1.00 98.67 84 ILE B CA 1
ATOM 2057 C C . ILE B 2 84 ? 150.353 163.097 202.558 1.00 100.62 84 ILE B C 1
ATOM 2058 O O . ILE B 2 84 ? 150.682 162.125 203.248 1.00 103.59 84 ILE B O 1
ATOM 2063 N N . GLN B 2 85 ? 149.629 162.976 201.448 1.00 102.94 85 GLN B N 1
ATOM 2064 C CA . GLN B 2 85 ? 149.135 161.680 201.005 1.00 102.92 85 GLN B CA 1
ATOM 2065 C C . GLN B 2 85 ? 149.916 161.101 199.840 1.00 102.83 85 GLN B C 1
ATOM 2066 O O . GLN B 2 85 ? 150.076 159.879 199.765 1.00 105.92 85 GLN B O 1
ATOM 2072 N N . HIS B 2 86 ? 150.406 161.942 198.931 1.00 94.39 86 HIS B N 1
ATOM 2073 C CA . HIS B 2 86 ? 151.120 161.471 197.745 1.00 93.12 86 HIS B CA 1
ATOM 2074 C C . HIS B 2 86 ? 152.608 161.328 198.064 1.00 92.76 86 HIS B C 1
ATOM 2075 O O . HIS B 2 86 ? 153.463 162.068 197.580 1.00 90.83 86 HIS B O 1
ATOM 2082 N N . ILE B 2 87 ? 152.906 160.336 198.901 1.00 77.37 87 ILE B N 1
ATOM 2083 C CA . ILE B 2 87 ? 154.286 160.080 199.283 1.00 76.54 87 ILE B CA 1
ATOM 2084 C C . ILE B 2 87 ? 155.026 159.465 198.107 1.00 73.56 87 ILE B C 1
ATOM 2085 O O . ILE B 2 87 ? 154.593 158.457 197.536 1.00 74.15 87 ILE B O 1
ATOM 2090 N N . SER B 2 88 ? 156.154 160.068 197.742 1.00 67.63 88 SER B N 1
ATOM 2091 C CA . SER B 2 88 ? 156.981 159.565 196.650 1.00 69.11 88 SER B CA 1
ATOM 2092 C C . SER B 2 88 ? 157.820 158.411 197.185 1.00 70.55 88 SER B C 1
ATOM 2093 O O . SER B 2 88 ? 159.004 158.546 197.497 1.00 77.90 88 SER B O 1
ATOM 2096 N N . TRP B 2 89 ? 157.181 157.245 197.290 1.00 76.39 89 TRP B N 1
ATOM 2097 C CA . TRP B 2 89 ? 157.858 156.072 197.830 1.00 73.61 89 TRP B CA 1
ATOM 2098 C C . TRP B 2 89 ? 159.001 155.605 196.949 1.00 76.12 89 TRP B C 1
ATOM 2099 O O . TRP B 2 89 ? 159.857 154.849 197.416 1.00 78.13 89 TRP B O 1
ATOM 2110 N N . SER B 2 90 ? 159.029 156.021 195.683 1.00 72.11 90 SER B N 1
ATOM 2111 C CA . SER B 2 90 ? 160.188 155.737 194.848 1.00 70.99 90 SER B CA 1
ATOM 2112 C C . SER B 2 90 ? 161.431 156.415 195.402 1.00 81.08 90 SER B C 1
ATOM 2113 O O . SER B 2 90 ? 162.507 155.811 195.454 1.00 88.20 90 SER B O 1
ATOM 2116 N N . TYR B 2 91 ? 161.297 157.671 195.829 1.00 80.06 91 TYR B N 1
ATOM 2117 C CA . TYR B 2 91 ? 162.433 158.395 196.387 1.00 73.65 91 TYR B CA 1
ATOM 2118 C C . TYR B 2 91 ? 162.796 157.868 197.768 1.00 60.86 91 TYR B C 1
ATOM 2119 O O . TYR B 2 91 ? 163.975 157.660 198.073 1.00 56.07 91 TYR B O 1
ATOM 2128 N N . VAL B 2 92 ? 161.789 157.645 198.614 1.00 65.36 92 VAL B N 1
ATOM 2129 C CA . VAL B 2 92 ? 162.043 157.291 200.008 1.00 67.98 92 VAL B CA 1
ATOM 2130 C C . VAL B 2 92 ? 162.837 155.997 200.090 1.00 64.45 92 VAL B C 1
ATOM 2131 O O . VAL B 2 92 ? 163.803 155.886 200.853 1.00 71.60 92 VAL B O 1
ATOM 2135 N N . TRP B 2 93 ? 162.452 155.003 199.300 1.00 74.26 93 TRP B N 1
ATOM 2136 C CA . TRP B 2 93 ? 163.206 153.761 199.279 1.00 73.61 93 TRP B CA 1
ATOM 2137 C C . TRP B 2 93 ? 164.457 153.859 198.423 1.00 82.98 93 TRP B C 1
ATOM 2138 O O . TRP B 2 93 ? 165.286 152.944 198.459 1.00 85.00 93 TRP B O 1
ATOM 2149 N N . ARG B 2 94 ? 164.609 154.936 197.650 1.00 85.20 94 ARG B N 1
ATOM 2150 C CA . ARG B 2 94 ? 165.829 155.116 196.872 1.00 81.73 94 ARG B CA 1
ATOM 2151 C C . ARG B 2 94 ? 166.980 155.579 197.754 1.00 76.67 94 ARG B C 1
ATOM 2152 O O . ARG B 2 94 ? 168.123 155.149 197.564 1.00 79.17 94 ARG B O 1
ATOM 2160 N N . THR B 2 95 ? 166.700 156.437 198.733 1.00 66.05 95 THR B N 1
ATOM 2161 C CA . THR B 2 95 ? 167.761 157.030 199.537 1.00 68.87 95 THR B CA 1
ATOM 2162 C C . THR B 2 95 ? 167.941 156.352 200.887 1.00 68.75 95 THR B C 1
ATOM 2163 O O . THR B 2 95 ? 169.070 156.255 201.378 1.00 79.91 95 THR B O 1
ATOM 2167 N N . TYR B 2 96 ? 166.861 155.892 201.505 1.00 64.69 96 TYR B N 1
ATOM 2168 C CA . TYR B 2 96 ? 166.937 155.327 202.843 1.00 58.38 96 TYR B CA 1
ATOM 2169 C C . TYR B 2 96 ? 166.979 153.808 202.794 1.00 55.67 96 TYR B C 1
ATOM 2170 O O . TYR B 2 96 ? 166.416 153.177 201.899 1.00 69.63 96 TYR B O 1
ATOM 2179 N N . HIS B 2 97 ? 167.664 153.229 203.767 1.00 75.25 97 HIS B N 1
ATOM 2180 C CA . HIS B 2 97 ? 167.764 151.790 203.931 1.00 82.48 97 HIS B CA 1
ATOM 2181 C C . HIS B 2 97 ? 166.905 151.351 205.108 1.00 87.59 97 HIS B C 1
ATOM 2182 O O . HIS B 2 97 ? 166.258 152.159 205.779 1.00 95.11 97 HIS B O 1
ATOM 2189 N N . LEU B 2 98 ? 166.912 150.050 205.360 1.00 86.39 98 LEU B N 1
ATOM 2190 C CA . LEU B 2 98 ? 166.310 149.472 206.549 1.00 91.61 98 LEU B CA 1
ATOM 2191 C C . LEU B 2 98 ? 167.384 148.682 207.278 1.00 94.77 98 LEU B C 1
ATOM 2192 O O . LEU B 2 98 ? 168.074 147.860 206.671 1.00 102.01 98 LEU B O 1
ATOM 2197 N N . THR B 2 99 ? 167.539 148.934 208.574 1.00 97.17 99 THR B N 1
ATOM 2198 C CA . THR B 2 99 ? 168.616 148.295 209.313 1.00 96.91 99 THR B CA 1
ATOM 2199 C C . THR B 2 99 ? 168.081 147.715 210.612 1.00 94.70 99 THR B C 1
ATOM 2200 O O . THR B 2 99 ? 167.181 148.285 211.234 1.00 92.79 99 THR B O 1
ATOM 2204 N N . SER B 2 100 ? 168.641 146.574 211.004 1.00 101.97 100 SER B N 1
ATOM 2205 C CA . SER B 2 100 ? 168.295 145.923 212.258 1.00 100.72 100 SER B CA 1
ATOM 2206 C C . SER B 2 100 ? 169.544 145.267 212.820 1.00 103.39 100 SER B C 1
ATOM 2207 O O . SER B 2 100 ? 170.226 144.524 212.108 1.00 102.69 100 SER B O 1
ATOM 2210 N N . ALA B 2 101 ? 169.835 145.547 214.091 1.00 115.36 101 ALA B N 1
ATOM 2211 C CA . ALA B 2 101 ? 171.022 145.029 214.771 1.00 117.15 101 ALA B CA 1
ATOM 2212 C C . ALA B 2 101 ? 172.304 145.409 214.037 1.00 116.33 101 ALA B C 1
ATOM 2213 O O . ALA B 2 101 ? 173.284 144.660 214.047 1.00 116.58 101 ALA B O 1
ATOM 2215 N N . GLY B 2 102 ? 172.308 146.575 213.395 1.00 110.83 102 GLY B N 1
ATOM 2216 C CA . GLY B 2 102 ? 173.465 147.036 212.661 1.00 109.61 102 GLY B CA 1
ATOM 2217 C C . GLY B 2 102 ? 173.638 146.439 211.283 1.00 111.21 102 GLY B C 1
ATOM 2218 O O . GLY B 2 102 ? 174.629 146.755 210.612 1.00 111.54 102 GLY B O 1
ATOM 2219 N N . GLU B 2 103 ? 172.717 145.591 210.836 1.00 115.26 103 GLU B N 1
ATOM 2220 C CA . GLU B 2 103 ? 172.778 144.981 209.514 1.00 115.41 103 GLU B CA 1
ATOM 2221 C C . GLU B 2 103 ? 171.699 145.606 208.642 1.00 114.44 103 GLU B C 1
ATOM 2222 O O . GLU B 2 103 ? 170.515 145.571 208.994 1.00 116.12 103 GLU B O 1
ATOM 2228 N N . LYS B 2 104 ? 172.108 146.176 207.514 1.00 102.97 104 LYS B N 1
ATOM 2229 C CA . LYS B 2 104 ? 171.166 146.834 206.618 1.00 103.44 104 LYS B CA 1
ATOM 2230 C C . LYS B 2 104 ? 170.368 145.794 205.844 1.00 112.71 104 LYS B C 1
ATOM 2231 O O . LYS B 2 104 ? 170.938 144.852 205.284 1.00 111.43 104 LYS B O 1
ATOM 2237 N N . LEU B 2 105 ? 169.050 145.968 205.812 1.00 111.21 105 LEU B N 1
ATOM 2238 C CA . LEU B 2 105 ? 168.159 145.086 205.063 1.00 97.97 105 LEU B CA 1
ATOM 2239 C C . LEU B 2 105 ? 168.199 145.494 203.598 1.00 102.22 105 LEU B C 1
ATOM 2240 O O . LEU B 2 105 ? 167.438 146.359 203.161 1.00 101.95 105 LEU B O 1
ATOM 2245 N N . THR B 2 106 ? 169.089 144.877 202.829 1.00 111.89 106 THR B N 1
ATOM 2246 C CA . THR B 2 106 ? 169.259 145.216 201.422 1.00 111.25 106 THR B CA 1
ATOM 2247 C C . THR B 2 106 ? 168.495 144.296 200.485 1.00 112.16 106 THR B C 1
ATOM 2248 O O . THR B 2 106 ? 167.828 144.777 199.566 1.00 111.13 106 THR B O 1
ATOM 2252 N N . GLU B 2 107 ? 168.567 142.986 200.699 1.00 115.12 107 GLU B N 1
ATOM 2253 C CA . GLU B 2 107 ? 167.896 142.016 199.838 1.00 113.98 107 GLU B CA 1
ATOM 2254 C C . GLU B 2 107 ? 166.393 142.124 200.046 1.00 118.97 107 GLU B C 1
ATOM 2255 O O . GLU B 2 107 ? 165.863 141.690 201.070 1.00 120.93 107 GLU B O 1
ATOM 2261 N N . ASP B 2 108 ? 165.697 142.715 199.073 1.00 111.66 108 ASP B N 1
ATOM 2262 C CA . ASP B 2 108 ? 164.244 142.805 199.163 1.00 108.19 108 ASP B CA 1
ATOM 2263 C C . ASP B 2 108 ? 163.595 141.430 199.088 1.00 106.89 108 ASP B C 1
ATOM 2264 O O . ASP B 2 108 ? 162.490 141.234 199.603 1.00 109.78 108 ASP B O 1
ATOM 2269 N N . ARG B 2 109 ? 164.265 140.469 198.452 1.00 117.92 109 ARG B N 1
ATOM 2270 C CA . ARG B 2 109 ? 163.688 139.140 198.284 1.00 120.18 109 ARG B CA 1
ATOM 2271 C C . ARG B 2 109 ? 163.817 138.300 199.550 1.00 119.65 109 ARG B C 1
ATOM 2272 O O . ARG B 2 109 ? 162.963 137.449 199.822 1.00 118.62 109 ARG B O 1
ATOM 2280 N N . LYS B 2 110 ? 164.871 138.513 200.333 1.00 105.86 110 LYS B N 1
ATOM 2281 C CA . LYS B 2 110 ? 165.080 137.700 201.523 1.00 103.31 110 LYS B CA 1
ATOM 2282 C C . LYS B 2 110 ? 163.992 137.961 202.560 1.00 101.78 110 LYS B C 1
ATOM 2283 O O . LYS B 2 110 ? 163.413 139.049 202.631 1.00 101.61 110 LYS B O 1
ATOM 2289 N N . LYS B 2 111 ? 163.711 136.935 203.360 1.00 95.67 111 LYS B N 1
ATOM 2290 C CA . LYS B 2 111 ? 162.637 136.977 204.341 1.00 96.51 111 LYS B CA 1
ATOM 2291 C C . LYS B 2 111 ? 163.169 137.351 205.726 1.00 99.74 111 LYS B C 1
ATOM 2292 O O . LYS B 2 111 ? 164.292 137.000 206.100 1.00 98.79 111 LYS B O 1
ATOM 2298 N N . LEU B 2 112 ? 162.329 138.045 206.503 1.00 94.68 112 LEU B N 1
ATOM 2299 C CA . LEU B 2 112 ? 162.811 138.709 207.710 1.00 88.59 112 LEU B CA 1
ATOM 2300 C C . LEU B 2 112 ? 163.355 137.732 208.744 1.00 91.11 112 LEU B C 1
ATOM 2301 O O . LEU B 2 112 ? 164.183 138.121 209.574 1.00 96.84 112 LEU B O 1
ATOM 2306 N N . ARG B 2 113 ? 162.903 136.475 208.733 1.00 108.58 113 ARG B N 1
ATOM 2307 C CA . ARG B 2 113 ? 163.359 135.551 209.770 1.00 114.66 113 ARG B CA 1
ATOM 2308 C C . ARG B 2 113 ? 164.850 135.259 209.627 1.00 114.20 113 ARG B C 1
ATOM 2309 O O . ARG B 2 113 ? 165.561 135.128 210.630 1.00 110.21 113 ARG B O 1
ATOM 2317 N N . ASP B 2 114 ? 165.348 135.179 208.393 1.00 120.07 114 ASP B N 1
ATOM 2318 C CA . ASP B 2 114 ? 166.774 134.951 208.192 1.00 120.91 114 ASP B CA 1
ATOM 2319 C C . ASP B 2 114 ? 167.563 136.209 208.539 1.00 126.42 114 ASP B C 1
ATOM 2320 O O . ASP B 2 114 ? 168.660 136.119 209.102 1.00 130.50 114 ASP B O 1
ATOM 2325 N N . TYR B 2 115 ? 167.002 137.385 208.268 1.00 109.50 115 TYR B N 1
ATOM 2326 C CA . TYR B 2 115 ? 167.611 138.645 208.671 1.00 104.81 115 TYR B CA 1
ATOM 2327 C C . TYR B 2 115 ? 167.545 138.884 210.179 1.00 100.86 115 TYR B C 1
ATOM 2328 O O . TYR B 2 115 ? 167.800 140.007 210.627 1.00 98.27 115 TYR B O 1
ATOM 2337 N N . GLY B 2 116 ? 167.183 137.871 210.965 1.00 103.09 116 GLY B N 1
ATOM 2338 C CA . GLY B 2 116 ? 167.196 137.965 212.407 1.00 104.97 116 GLY B CA 1
ATOM 2339 C C . GLY B 2 116 ? 166.015 138.678 213.018 1.00 106.05 116 GLY B C 1
ATOM 2340 O O . GLY B 2 116 ? 165.988 138.856 214.241 1.00 108.16 116 GLY B O 1
ATOM 2341 N N . ILE B 2 117 ? 165.037 139.085 212.220 1.00 97.69 117 ILE B N 1
ATOM 2342 C CA . ILE B 2 117 ? 163.909 139.845 212.739 1.00 92.17 117 ILE B CA 1
ATOM 2343 C C . ILE B 2 117 ? 162.891 138.879 213.327 1.00 96.15 117 ILE B C 1
ATOM 2344 O O . ILE B 2 117 ? 162.460 137.929 212.663 1.00 98.86 117 ILE B O 1
ATOM 2349 N N . ARG B 2 118 ? 162.512 139.116 214.575 1.00 114.71 118 ARG B N 1
ATOM 2350 C CA . ARG B 2 118 ? 161.484 138.358 215.270 1.00 113.46 118 ARG B CA 1
ATOM 2351 C C . ARG B 2 118 ? 160.279 139.260 215.500 1.00 111.79 118 ARG B C 1
ATOM 2352 O O . ARG B 2 118 ? 160.259 140.423 215.093 1.00 116.81 118 ARG B O 1
ATOM 2360 N N . ASN B 2 119 ? 159.264 138.716 216.158 1.00 98.10 119 ASN B N 1
ATOM 2361 C CA . ASN B 2 119 ? 158.104 139.520 216.501 1.00 100.60 119 ASN B CA 1
ATOM 2362 C C . ASN B 2 119 ? 158.479 140.558 217.550 1.00 100.46 119 ASN B C 1
ATOM 2363 O O . ASN B 2 119 ? 159.385 140.352 218.361 1.00 98.55 119 ASN B O 1
ATOM 2368 N N . ARG B 2 120 ? 157.779 141.692 217.514 1.00 110.90 120 ARG B N 1
ATOM 2369 C CA . ARG B 2 120 ? 157.973 142.773 218.481 1.00 112.39 120 ARG B CA 1
ATOM 2370 C C . ARG B 2 120 ? 159.408 143.303 218.425 1.00 109.76 120 ARG B C 1
ATOM 2371 O O . ARG B 2 120 ? 159.957 143.783 219.417 1.00 111.68 120 ARG B O 1
ATOM 2379 N N . ASP B 2 121 ? 160.035 143.226 217.255 1.00 115.87 121 ASP B N 1
ATOM 2380 C CA . ASP B 2 121 ? 161.399 143.706 217.105 1.00 120.82 121 ASP B CA 1
ATOM 2381 C C . ASP B 2 121 ? 161.412 145.192 216.760 1.00 117.27 121 ASP B C 1
ATOM 2382 O O . ASP B 2 121 ? 160.380 145.865 216.723 1.00 117.97 121 ASP B O 1
ATOM 2387 N N . GLU B 2 122 ? 162.609 145.715 216.511 1.00 105.33 122 GLU B N 1
ATOM 2388 C CA . GLU B 2 122 ? 162.795 147.103 216.120 1.00 106.60 122 GLU B CA 1
ATOM 2389 C C . GLU B 2 122 ? 163.779 147.183 214.965 1.00 108.36 122 GLU B C 1
ATOM 2390 O O . GLU B 2 122 ? 164.839 146.551 215.004 1.00 111.07 122 GLU B O 1
ATOM 2396 N N . VAL B 2 123 ? 163.419 147.949 213.934 1.00 88.04 123 VAL B N 1
ATOM 2397 C CA . VAL B 2 123 ? 164.323 148.273 212.840 1.00 92.38 123 VAL B CA 1
ATOM 2398 C C . VAL B 2 123 ? 164.280 149.779 212.626 1.00 94.12 123 VAL B C 1
ATOM 2399 O O . VAL B 2 123 ? 163.300 150.452 212.954 1.00 91.40 123 VAL B O 1
ATOM 2403 N N . SER B 2 124 ? 165.365 150.307 212.065 1.00 84.15 124 SER B N 1
ATOM 2404 C CA . SER B 2 124 ? 165.537 151.744 211.930 1.00 81.43 124 SER B CA 1
ATOM 2405 C C . SER B 2 124 ? 165.907 152.073 210.492 1.00 80.16 124 SER B C 1
ATOM 2406 O O . SER B 2 124 ? 166.056 151.189 209.643 1.00 81.64 124 SER B O 1
ATOM 2409 N N . PHE B 2 125 ? 166.064 153.364 210.228 1.00 70.89 125 PHE B N 1
ATOM 2410 C CA . PHE B 2 125 ? 166.383 153.884 208.911 1.00 71.40 125 PHE B CA 1
ATOM 2411 C C . PHE B 2 125 ? 167.833 154.343 208.857 1.00 79.10 125 PHE B C 1
ATOM 2412 O O . PHE B 2 125 ? 168.423 154.719 209.873 1.00 87.21 125 PHE B O 1
ATOM 2420 N N . ILE B 2 126 ? 168.401 154.314 207.653 1.00 72.39 126 ILE B N 1
ATOM 2421 C CA . ILE B 2 126 ? 169.739 154.838 207.416 1.00 67.38 126 ILE B CA 1
ATOM 2422 C C . ILE B 2 126 ? 169.838 155.165 205.936 1.00 73.01 126 ILE B C 1
ATOM 2423 O O . ILE B 2 126 ? 169.161 154.554 205.107 1.00 86.54 126 ILE B O 1
ATOM 2428 N N . LYS B 2 127 ? 170.665 156.150 205.607 1.00 68.39 127 LYS B N 1
ATOM 2429 C CA . LYS B 2 127 ? 170.795 156.562 204.220 1.00 76.60 127 LYS B CA 1
ATOM 2430 C C . LYS B 2 127 ? 171.653 155.566 203.444 1.00 77.79 127 LYS B C 1
ATOM 2431 O O . LYS B 2 127 ? 172.354 154.728 204.016 1.00 83.11 127 LYS B O 1
ATOM 2437 N N . LYS B 2 128 ? 171.580 155.658 202.120 1.00 77.66 128 LYS B N 1
ATOM 2438 C CA . LYS B 2 128 ? 172.279 154.725 201.241 1.00 81.41 128 LYS B CA 1
ATOM 2439 C C . LYS B 2 128 ? 173.790 154.715 201.465 1.00 94.12 128 LYS B C 1
ATOM 2440 O O . LYS B 2 128 ? 174.353 153.722 201.924 1.00 98.06 128 LYS B O 1
ATOM 2446 N N . GLU C 3 10 ? 165.384 189.452 193.901 1.00 72.40 10 GLU C N 1
ATOM 2447 C CA . GLU C 3 10 ? 164.860 189.145 192.578 1.00 77.52 10 GLU C CA 1
ATOM 2448 C C . GLU C 3 10 ? 165.580 187.941 191.990 1.00 74.95 10 GLU C C 1
ATOM 2449 O O . GLU C 3 10 ? 166.529 188.090 191.226 1.00 77.01 10 GLU C O 1
ATOM 2455 N N . TYR C 3 11 ? 165.121 186.748 192.351 1.00 68.97 11 TYR C N 1
ATOM 2456 C CA . TYR C 3 11 ? 165.796 185.531 191.930 1.00 66.40 11 TYR C CA 1
ATOM 2457 C C . TYR C 3 11 ? 165.653 185.318 190.433 1.00 63.62 11 TYR C C 1
ATOM 2458 O O . TYR C 3 11 ? 164.567 185.455 189.867 1.00 76.88 11 TYR C O 1
ATOM 2467 N N . ASP C 3 12 ? 166.758 184.979 189.797 1.00 80.86 12 ASP C N 1
ATOM 2468 C CA . ASP C 3 12 ? 166.782 184.610 188.392 1.00 86.62 12 ASP C CA 1
ATOM 2469 C C . ASP C 3 12 ? 167.650 183.371 188.248 1.00 86.82 12 ASP C C 1
ATOM 2470 O O . ASP C 3 12 ? 168.875 183.458 188.395 1.00 90.84 12 ASP C O 1
ATOM 2475 N N . PRO C 3 13 ? 167.065 182.208 187.976 1.00 72.11 13 PRO C N 1
ATOM 2476 C CA . PRO C 3 13 ? 167.875 180.990 187.850 1.00 68.49 13 PRO C CA 1
ATOM 2477 C C . PRO C 3 13 ? 168.926 181.121 186.765 1.00 77.98 13 PRO C C 1
ATOM 2478 O O . PRO C 3 13 ? 169.944 180.429 186.795 1.00 86.28 13 PRO C O 1
ATOM 2482 N N . LEU C 3 14 ? 168.696 182.028 185.817 1.00 108.06 14 LEU C N 1
ATOM 2483 C CA . LEU C 3 14 ? 169.662 182.275 184.752 1.00 111.14 14 LEU C CA 1
ATOM 2484 C C . LEU C 3 14 ? 170.986 182.783 185.308 1.00 111.54 14 LEU C C 1
ATOM 2485 O O . LEU C 3 14 ? 172.015 182.107 185.210 1.00 112.00 14 LEU C O 1
ATOM 2490 N N . LYS C 3 15 ? 170.970 183.969 185.916 1.00 107.29 15 LYS C N 1
ATOM 2491 C CA . LYS C 3 15 ? 172.204 184.574 186.397 1.00 108.05 15 LYS C CA 1
ATOM 2492 C C . LYS C 3 15 ? 172.688 183.951 187.699 1.00 109.88 15 LYS C C 1
ATOM 2493 O O . LYS C 3 15 ? 173.845 184.164 188.080 1.00 113.70 15 LYS C O 1
ATOM 2499 N N . ALA C 3 16 ? 171.839 183.180 188.380 1.00 102.11 16 ALA C N 1
ATOM 2500 C CA . ALA C 3 16 ? 172.239 182.580 189.648 1.00 104.24 16 ALA C CA 1
ATOM 2501 C C . ALA C 3 16 ? 173.396 181.610 189.471 1.00 102.71 16 ALA C C 1
ATOM 2502 O O . ALA C 3 16 ? 174.184 181.411 190.401 1.00 107.95 16 ALA C O 1
ATOM 2504 N N . GLY C 3 17 ? 173.518 181.001 188.301 1.00 104.16 17 GLY C N 1
ATOM 2505 C CA . GLY C 3 17 ? 174.619 180.104 188.040 1.00 107.38 17 GLY C CA 1
ATOM 2506 C C . GLY C 3 17 ? 175.905 180.783 187.625 1.00 117.36 17 GLY C C 1
ATOM 2507 O O . GLY C 3 17 ? 176.895 180.096 187.353 1.00 116.78 17 GLY C O 1
ATOM 2508 N N . SER C 3 18 ? 175.923 182.112 187.571 1.00 130.08 18 SER C N 1
ATOM 2509 C CA . SER C 3 18 ? 177.080 182.871 187.124 1.00 124.77 18 SER C CA 1
ATOM 2510 C C . SER C 3 18 ? 177.567 183.789 188.234 1.00 120.88 18 SER C C 1
ATOM 2511 O O . SER C 3 18 ? 176.773 184.283 189.040 1.00 122.79 18 SER C O 1
ATOM 2514 N N . ILE C 3 19 ? 178.879 184.028 188.251 1.00 118.75 19 ILE C N 1
ATOM 2515 C CA . ILE C 3 19 ? 179.494 184.766 189.349 1.00 123.74 19 ILE C CA 1
ATOM 2516 C C . ILE C 3 19 ? 179.044 186.221 189.345 1.00 126.16 19 ILE C C 1
ATOM 2517 O O . ILE C 3 19 ? 178.806 186.814 190.405 1.00 125.61 19 ILE C O 1
ATOM 2522 N N . ASP C 3 20 ? 178.919 186.823 188.164 1.00 144.87 20 ASP C N 1
ATOM 2523 C CA . ASP C 3 20 ? 178.639 188.248 188.054 1.00 146.12 20 ASP C CA 1
ATOM 2524 C C . ASP C 3 20 ? 177.333 188.559 187.332 1.00 144.75 20 ASP C C 1
ATOM 2525 O O . ASP C 3 20 ? 177.095 189.719 186.983 1.00 145.26 20 ASP C O 1
ATOM 2530 N N . GLY C 3 21 ? 176.478 187.566 187.105 1.00 140.36 21 GLY C N 1
ATOM 2531 C CA . GLY C 3 21 ? 175.222 187.827 186.428 1.00 137.82 21 GLY C CA 1
ATOM 2532 C C . GLY C 3 21 ? 175.335 188.067 184.942 1.00 142.02 21 GLY C C 1
ATOM 2533 O O . GLY C 3 21 ? 174.462 188.721 184.364 1.00 140.92 21 GLY C O 1
ATOM 2534 N N . THR C 3 22 ? 176.389 187.556 184.301 1.00 159.34 22 THR C N 1
ATOM 2535 C CA . THR C 3 22 ? 176.623 187.768 182.880 1.00 158.81 22 THR C CA 1
ATOM 2536 C C . THR C 3 22 ? 176.371 186.544 182.012 1.00 157.11 22 THR C C 1
ATOM 2537 O O . THR C 3 22 ? 176.561 186.629 180.794 1.00 158.83 22 THR C O 1
ATOM 2541 N N . ASP C 3 23 ? 175.966 185.417 182.587 1.00 150.16 23 ASP C N 1
ATOM 2542 C CA . ASP C 3 23 ? 175.745 184.227 181.780 1.00 153.10 23 ASP C CA 1
ATOM 2543 C C . ASP C 3 23 ? 174.368 184.273 181.129 1.00 155.26 23 ASP C C 1
ATOM 2544 O O . ASP C 3 23 ? 173.365 184.584 181.777 1.00 154.24 23 ASP C O 1
ATOM 2549 N N . GLU C 3 24 ? 174.327 183.978 179.828 1.00 158.80 24 GLU C N 1
ATOM 2550 C CA . GLU C 3 24 ? 173.076 183.868 179.085 1.00 156.65 24 GLU C CA 1
ATOM 2551 C C . GLU C 3 24 ? 172.733 182.437 178.691 1.00 157.15 24 GLU C C 1
ATOM 2552 O O . GLU C 3 24 ? 171.765 182.229 177.950 1.00 157.43 24 GLU C O 1
ATOM 2558 N N . ASP C 3 25 ? 173.490 181.444 179.160 1.00 160.15 25 ASP C N 1
ATOM 2559 C CA . ASP C 3 25 ? 173.154 180.062 178.854 1.00 159.36 25 ASP C CA 1
ATOM 2560 C C . ASP C 3 25 ? 173.467 179.172 180.051 1.00 160.22 25 ASP C C 1
ATOM 2561 O O . ASP C 3 25 ? 174.612 179.181 180.529 1.00 162.03 25 ASP C O 1
ATOM 2566 N N . PRO C 3 26 ? 172.473 178.444 180.580 1.00 138.41 26 PRO C N 1
ATOM 2567 C CA . PRO C 3 26 ? 172.719 177.518 181.690 1.00 135.59 26 PRO C CA 1
ATOM 2568 C C . PRO C 3 26 ? 173.950 176.649 181.508 1.00 137.56 26 PRO C C 1
ATOM 2569 O O . PRO C 3 26 ? 174.064 175.929 180.512 1.00 138.38 26 PRO C O 1
ATOM 2573 N N . HIS C 3 27 ? 174.873 176.704 182.461 1.00 129.26 27 HIS C N 1
ATOM 2574 C CA . HIS C 3 27 ? 176.048 175.849 182.426 1.00 130.45 27 HIS C CA 1
ATOM 2575 C C . HIS C 3 27 ? 175.826 174.527 183.140 1.00 127.21 27 HIS C C 1
ATOM 2576 O O . HIS C 3 27 ? 176.759 173.723 183.238 1.00 129.90 27 HIS C O 1
ATOM 2583 N N . ASP C 3 28 ? 174.621 174.289 183.640 1.00 114.15 28 ASP C N 1
ATOM 2584 C CA . ASP C 3 28 ? 174.302 173.091 184.396 1.00 116.14 28 ASP C CA 1
ATOM 2585 C C . ASP C 3 28 ? 172.862 172.707 184.092 1.00 117.20 28 ASP C C 1
ATOM 2586 O O . ASP C 3 28 ? 171.994 173.580 184.004 1.00 119.00 28 ASP C O 1
ATOM 2591 N N . ARG C 3 29 ? 172.597 171.406 183.935 1.00 103.32 29 ARG C N 1
ATOM 2592 C CA . ARG C 3 29 ? 171.217 170.991 183.691 1.00 102.27 29 ARG C CA 1
ATOM 2593 C C . ARG C 3 29 ? 170.314 171.338 184.864 1.00 105.58 29 ARG C C 1
ATOM 2594 O O . ARG C 3 29 ? 169.117 171.577 184.674 1.00 105.82 29 ARG C O 1
ATOM 2602 N N . ALA C 3 30 ? 170.861 171.358 186.081 1.00 103.03 30 ALA C N 1
ATOM 2603 C CA . ALA C 3 30 ? 170.071 171.761 187.236 1.00 98.93 30 ALA C CA 1
ATOM 2604 C C . ALA C 3 30 ? 169.573 173.191 187.093 1.00 99.47 30 ALA C C 1
ATOM 2605 O O . ALA C 3 30 ? 168.449 173.502 187.505 1.00 104.64 30 ALA C O 1
ATOM 2607 N N . VAL C 3 31 ? 170.388 174.074 186.514 1.00 97.72 31 VAL C N 1
ATOM 2608 C CA . VAL C 3 31 ? 169.896 175.399 186.152 1.00 95.42 31 VAL C CA 1
ATOM 2609 C C . VAL C 3 31 ? 168.772 175.283 185.140 1.00 100.98 31 VAL C C 1
ATOM 2610 O O . VAL C 3 31 ? 167.757 175.984 185.232 1.00 104.83 31 VAL C O 1
ATOM 2614 N N . TRP C 3 32 ? 168.937 174.400 184.154 1.00 110.02 32 TRP C N 1
ATOM 2615 C CA . TRP C 3 32 ? 167.908 174.240 183.135 1.00 111.23 32 TRP C CA 1
ATOM 2616 C C . TRP C 3 32 ? 166.610 173.754 183.764 1.00 110.80 32 TRP C C 1
ATOM 2617 O O . TRP C 3 32 ? 165.525 174.238 183.423 1.00 110.72 32 TRP C O 1
ATOM 2628 N N . ARG C 3 33 ? 166.710 172.813 184.706 1.00 94.82 33 ARG C N 1
ATOM 2629 C CA . ARG C 3 33 ? 165.534 172.357 185.438 1.00 89.08 33 ARG C CA 1
ATOM 2630 C C . ARG C 3 33 ? 164.911 173.490 186.240 1.00 92.84 33 ARG C C 1
ATOM 2631 O O . ARG C 3 33 ? 163.691 173.532 186.425 1.00 97.07 33 ARG C O 1
ATOM 2639 N N . ALA C 3 34 ? 165.737 174.413 186.734 1.00 93.84 34 ALA C N 1
ATOM 2640 C CA . ALA C 3 34 ? 165.223 175.511 187.546 1.00 93.19 34 ALA C CA 1
ATOM 2641 C C . ALA C 3 34 ? 164.292 176.406 186.740 1.00 98.78 34 ALA C C 1
ATOM 2642 O O . ALA C 3 34 ? 163.233 176.817 187.227 1.00 100.02 34 ALA C O 1
ATOM 2644 N N . MET C 3 35 ? 164.673 176.725 185.502 1.00 100.40 35 MET C N 1
ATOM 2645 C CA . MET C 3 35 ? 163.848 177.605 184.680 1.00 98.07 35 MET C CA 1
ATOM 2646 C C . MET C 3 35 ? 162.512 176.953 184.346 1.00 99.41 35 MET C C 1
ATOM 2647 O O . MET C 3 35 ? 161.457 177.592 184.434 1.00 100.96 35 MET C O 1
ATOM 2652 N N . LEU C 3 36 ? 162.538 175.674 183.967 1.00 102.17 36 LEU C N 1
ATOM 2653 C CA . LEU C 3 36 ? 161.314 174.995 183.549 1.00 103.44 36 LEU C CA 1
ATOM 2654 C C . LEU C 3 36 ? 160.368 174.774 184.721 1.00 108.88 36 LEU C C 1
ATOM 2655 O O . LEU C 3 36 ? 159.165 175.043 184.619 1.00 114.28 36 LEU C O 1
ATOM 2660 N N . ALA C 3 37 ? 160.889 174.280 185.839 1.00 109.40 37 ALA C N 1
ATOM 2661 C CA . ALA C 3 37 ? 160.041 173.892 186.955 1.00 108.99 37 ALA C CA 1
ATOM 2662 C C . ALA C 3 37 ? 159.362 175.105 187.579 1.00 107.24 37 ALA C C 1
ATOM 2663 O O . ALA C 3 37 ? 159.945 176.185 187.691 1.00 103.40 37 ALA C O 1
ATOM 2665 N N . ARG C 3 38 ? 158.108 174.917 187.975 1.00 113.35 38 ARG C N 1
ATOM 2666 C CA . ARG C 3 38 ? 157.347 175.930 188.686 1.00 114.82 38 ARG C CA 1
ATOM 2667 C C . ARG C 3 38 ? 157.144 175.477 190.124 1.00 113.89 38 ARG C C 1
ATOM 2668 O O . ARG C 3 38 ? 156.832 174.310 190.380 1.00 113.22 38 ARG C O 1
ATOM 2676 N N . TYR C 3 39 ? 157.336 176.402 191.058 1.00 95.08 39 TYR C N 1
ATOM 2677 C CA . TYR C 3 39 ? 157.336 176.100 192.480 1.00 92.96 39 TYR C CA 1
ATOM 2678 C C . TYR C 3 39 ? 156.266 176.909 193.194 1.00 94.75 39 TYR C C 1
ATOM 2679 O O . TYR C 3 39 ? 156.098 178.105 192.938 1.00 100.60 39 TYR C O 1
ATOM 2688 N N . VAL C 3 40 ? 155.544 176.244 194.090 1.00 94.68 40 VAL C N 1
ATOM 2689 C CA . VAL C 3 40 ? 154.618 176.916 194.994 1.00 96.17 40 VAL C CA 1
ATOM 2690 C C . VAL C 3 40 ? 154.865 176.362 196.394 1.00 99.65 40 VAL C C 1
ATOM 2691 O O . VAL C 3 40 ? 155.127 175.159 196.549 1.00 93.92 40 VAL C O 1
ATOM 2695 N N . PRO C 3 41 ? 154.852 177.201 197.429 1.00 90.93 41 PRO C N 1
ATOM 2696 C CA . PRO C 3 41 ? 155.060 176.693 198.788 1.00 83.68 41 PRO C CA 1
ATOM 2697 C C . PRO C 3 41 ? 153.959 175.728 199.200 1.00 89.15 41 PRO C C 1
ATOM 2698 O O . PRO C 3 41 ? 152.790 175.894 198.847 1.00 91.30 41 PRO C O 1
ATOM 2702 N N . ASN C 3 42 ? 154.349 174.716 199.971 1.00 99.72 42 ASN C N 1
ATOM 2703 C CA . ASN C 3 42 ? 153.434 173.663 200.378 1.00 99.03 42 ASN C CA 1
ATOM 2704 C C . ASN C 3 42 ? 152.370 174.216 201.323 1.00 94.48 42 ASN C C 1
ATOM 2705 O O . ASN C 3 42 ? 152.354 175.399 201.671 1.00 96.64 42 ASN C O 1
ATOM 2710 N N . LYS C 3 43 ? 151.457 173.339 201.738 1.00 98.68 43 LYS C N 1
ATOM 2711 C CA . LYS C 3 43 ? 150.507 173.703 202.779 1.00 97.29 43 LYS C CA 1
ATOM 2712 C C . LYS C 3 43 ? 151.155 173.766 204.152 1.00 103.28 43 LYS C C 1
ATOM 2713 O O . LYS C 3 43 ? 150.537 174.288 205.086 1.00 104.51 43 LYS C O 1
ATOM 2719 N N . GLY C 3 44 ? 152.374 173.248 204.298 1.00 96.28 44 GLY C N 1
ATOM 2720 C CA . GLY C 3 44 ? 153.108 173.371 205.541 1.00 86.86 44 GLY C CA 1
ATOM 2721 C C . GLY C 3 44 ? 153.788 174.702 205.742 1.00 84.60 44 GLY C C 1
ATOM 2722 O O . GLY C 3 44 ? 154.322 174.954 206.825 1.00 90.51 44 GLY C O 1
ATOM 2723 N N . VAL C 3 45 ? 153.778 175.560 204.728 1.00 73.01 45 VAL C N 1
ATOM 2724 C CA . VAL C 3 45 ? 154.358 176.893 204.835 1.00 73.25 45 VAL C CA 1
ATOM 2725 C C . VAL C 3 45 ? 153.333 177.792 205.516 1.00 78.28 45 VAL C C 1
ATOM 2726 O O . VAL C 3 45 ? 152.288 178.104 204.942 1.00 88.31 45 VAL C O 1
ATOM 2730 N N . ILE C 3 46 ? 153.632 178.213 206.743 1.00 78.57 46 ILE C N 1
ATOM 2731 C CA . ILE C 3 46 ? 152.684 178.940 207.572 1.00 84.88 46 ILE C CA 1
ATOM 2732 C C . ILE C 3 46 ? 153.335 180.230 208.046 1.00 90.17 46 ILE C C 1
ATOM 2733 O O . ILE C 3 46 ? 154.558 180.378 208.036 1.00 95.74 46 ILE C O 1
ATOM 2738 N N . GLY C 3 47 ? 152.495 181.174 208.455 1.00 108.35 47 GLY C N 1
ATOM 2739 C CA . GLY C 3 47 ? 152.960 182.389 209.087 1.00 106.97 47 GLY C CA 1
ATOM 2740 C C . GLY C 3 47 ? 153.353 183.465 208.093 1.00 111.52 47 GLY C C 1
ATOM 2741 O O . GLY C 3 47 ? 153.473 183.245 206.887 1.00 112.92 47 GLY C O 1
ATOM 2742 N N . ASP C 3 48 ? 153.560 184.660 208.627 1.00 117.17 48 ASP C N 1
ATOM 2743 C CA . ASP C 3 48 ? 153.971 185.793 207.811 1.00 118.33 48 ASP C CA 1
ATOM 2744 C C . ASP C 3 48 ? 155.404 185.576 207.345 1.00 115.94 48 ASP C C 1
ATOM 2745 O O . ASP C 3 48 ? 156.296 185.397 208.183 1.00 116.74 48 ASP C O 1
ATOM 2750 N N . PRO C 3 49 ? 155.671 185.573 206.038 1.00 98.78 49 PRO C N 1
ATOM 2751 C CA . PRO C 3 49 ? 157.034 185.278 205.568 1.00 95.46 49 PRO C CA 1
ATOM 2752 C C . PRO C 3 49 ? 158.065 186.300 205.997 1.00 98.79 49 PRO C C 1
ATOM 2753 O O . PRO C 3 49 ? 159.264 185.995 205.969 1.00 100.83 49 PRO C O 1
ATOM 2757 N N . LEU C 3 50 ? 157.643 187.504 206.388 1.00 103.61 50 LEU C N 1
ATOM 2758 C CA . LEU C 3 50 ? 158.599 188.533 206.779 1.00 104.59 50 LEU C CA 1
ATOM 2759 C C . LEU C 3 50 ? 159.364 188.135 208.034 1.00 101.06 50 LEU C C 1
ATOM 2760 O O . LEU C 3 50 ? 160.543 188.473 208.183 1.00 104.82 50 LEU C O 1
ATOM 2765 N N . LEU C 3 51 ? 158.714 187.420 208.949 1.00 93.45 51 LEU C N 1
ATOM 2766 C CA . LEU C 3 51 ? 159.283 187.130 210.256 1.00 86.99 51 LEU C CA 1
ATOM 2767 C C . LEU C 3 51 ? 159.879 185.734 210.355 1.00 84.29 51 LEU C C 1
ATOM 2768 O O . LEU C 3 51 ? 160.271 185.321 211.449 1.00 95.32 51 LEU C O 1
ATOM 2773 N N . THR C 3 52 ? 159.963 185.000 209.253 1.00 77.70 52 THR C N 1
ATOM 2774 C CA . THR C 3 52 ? 160.498 183.643 209.280 1.00 79.45 52 THR C CA 1
ATOM 2775 C C . THR C 3 52 ? 161.994 183.701 209.008 1.00 76.59 52 THR C C 1
ATOM 2776 O O . THR C 3 52 ? 162.418 183.948 207.876 1.00 83.60 52 THR C O 1
ATOM 2780 N N . LEU C 3 53 ? 162.792 183.469 210.043 1.00 58.76 53 LEU C N 1
ATOM 2781 C CA . LEU C 3 53 ? 164.245 183.470 209.912 1.00 65.18 53 LEU C CA 1
ATOM 2782 C C . LEU C 3 53 ? 164.691 182.051 209.595 1.00 61.55 53 LEU C C 1
ATOM 2783 O O . LEU C 3 53 ? 164.855 181.214 210.480 1.00 62.43 53 LEU C O 1
ATOM 2788 N N . PHE C 3 54 ? 164.896 181.778 208.315 1.00 52.21 54 PHE C N 1
ATOM 2789 C CA . PHE C 3 54 ? 165.327 180.453 207.900 1.00 53.39 54 PHE C CA 1
ATOM 2790 C C . PHE C 3 54 ? 166.772 180.221 208.308 1.00 60.95 54 PHE C C 1
ATOM 2791 O O . PHE C 3 54 ? 167.665 180.968 207.905 1.00 82.89 54 PHE C O 1
ATOM 2799 N N . VAL C 3 55 ? 167.006 179.185 209.108 1.00 55.90 55 VAL C N 1
ATOM 2800 C CA . VAL C 3 55 ? 168.350 178.810 209.527 1.00 52.61 55 VAL C CA 1
ATOM 2801 C C . VAL C 3 55 ? 168.672 177.453 208.924 1.00 49.51 55 VAL C C 1
ATOM 2802 O O . VAL C 3 55 ? 167.778 176.627 208.718 1.00 62.38 55 VAL C O 1
ATOM 2806 N N . ALA C 3 56 ? 169.945 177.230 208.623 1.00 46.98 56 ALA C N 1
ATOM 2807 C CA . ALA C 3 56 ? 170.377 176.010 207.962 1.00 59.47 56 ALA C CA 1
ATOM 2808 C C . ALA C 3 56 ? 171.703 175.553 208.550 1.00 69.03 56 ALA C C 1
ATOM 2809 O O . ALA C 3 56 ? 172.251 176.172 209.464 1.00 80.35 56 ALA C O 1
ATOM 2811 N N . ARG C 3 57 ? 172.214 174.448 208.012 1.00 80.88 57 ARG C N 1
ATOM 2812 C CA . ARG C 3 57 ? 173.480 173.867 208.448 1.00 78.76 57 ARG C CA 1
ATOM 2813 C C . ARG C 3 57 ? 173.482 173.568 209.943 1.00 80.22 57 ARG C C 1
ATOM 2814 O O . ARG C 3 57 ? 174.510 173.692 210.609 1.00 87.05 57 ARG C O 1
ATOM 2822 N N . LEU C 3 58 ? 172.329 173.178 210.479 1.00 74.38 58 LEU C N 1
ATOM 2823 C CA . LEU C 3 58 ? 172.259 172.714 211.853 1.00 72.54 58 LEU C CA 1
ATOM 2824 C C . LEU C 3 58 ? 172.769 171.281 211.944 1.00 67.16 58 LEU C C 1
ATOM 2825 O O . LEU C 3 58 ? 172.909 170.574 210.943 1.00 73.12 58 LEU C O 1
ATOM 2830 N N . ASN C 3 59 ? 1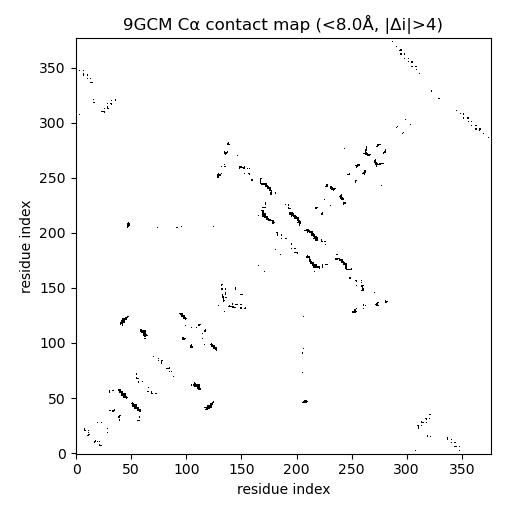73.054 170.849 213.166 1.00 80.38 59 ASN C N 1
ATOM 2831 C CA . ASN C 3 59 ? 173.377 169.452 213.395 1.00 92.17 59 ASN C CA 1
ATOM 2832 C C . ASN C 3 59 ? 172.103 168.622 213.333 1.00 96.58 59 ASN C C 1
ATOM 2833 O O . ASN C 3 59 ? 171.042 169.052 213.793 1.00 101.58 59 ASN C O 1
ATOM 2838 N N . LEU C 3 60 ? 172.208 167.426 212.752 1.00 93.70 60 LEU C N 1
ATOM 2839 C CA . LEU C 3 60 ? 171.041 166.560 212.648 1.00 89.12 60 LEU C CA 1
ATOM 2840 C C . LEU C 3 60 ? 170.538 166.103 214.010 1.00 94.05 60 LEU C C 1
ATOM 2841 O O . LEU C 3 60 ? 169.383 165.680 214.122 1.00 101.55 60 LEU C O 1
ATOM 2846 N N . GLN C 3 61 ? 171.374 166.172 215.043 1.00 94.68 61 GLN C N 1
ATOM 2847 C CA . GLN C 3 61 ? 170.941 165.830 216.389 1.00 93.00 61 GLN C CA 1
ATOM 2848 C C . GLN C 3 61 ? 170.355 167.015 217.143 1.00 93.01 61 GLN C C 1
ATOM 2849 O O . GLN C 3 61 ? 169.968 166.855 218.304 1.00 96.96 61 GLN C O 1
ATOM 2855 N N . THR C 3 62 ? 170.292 168.192 216.530 1.00 76.97 62 THR C N 1
ATOM 2856 C CA . THR C 3 62 ? 169.713 169.345 217.204 1.00 78.34 62 THR C CA 1
ATOM 2857 C C . THR C 3 62 ? 168.205 169.183 217.334 1.00 77.51 62 THR C C 1
ATOM 2858 O O . THR C 3 62 ? 167.516 168.831 216.374 1.00 79.14 62 THR C O 1
ATOM 2862 N N . LYS C 3 63 ? 167.693 169.446 218.528 1.00 79.65 63 LYS C N 1
ATOM 2863 C CA . LYS C 3 63 ? 166.268 169.367 218.798 1.00 79.09 63 LYS C CA 1
ATOM 2864 C C . LYS C 3 63 ? 165.644 170.752 218.717 1.00 81.77 63 LYS C C 1
ATOM 2865 O O . LYS C 3 63 ? 166.311 171.772 218.890 1.00 86.94 63 LYS C O 1
ATOM 2871 N N . GLU C 3 64 ? 164.339 170.774 218.452 1.00 94.52 64 GLU C N 1
ATOM 2872 C CA . GLU C 3 64 ? 163.662 172.045 218.228 1.00 95.90 64 GLU C CA 1
ATOM 2873 C C . GLU C 3 64 ? 163.607 172.887 219.495 1.00 98.72 64 GLU C C 1
ATOM 2874 O O . GLU C 3 64 ? 163.437 174.107 219.418 1.00 101.41 64 GLU C O 1
ATOM 2880 N N . ASP C 3 65 ? 163.751 172.262 220.665 1.00 95.58 65 ASP C N 1
ATOM 2881 C CA . ASP C 3 65 ? 163.783 173.025 221.909 1.00 97.88 65 ASP C CA 1
ATOM 2882 C C . ASP C 3 65 ? 165.077 173.817 222.043 1.00 98.44 65 ASP C C 1
ATOM 2883 O O . ASP C 3 65 ? 165.064 174.975 222.477 1.00 99.06 65 ASP C O 1
ATOM 2888 N N . LYS C 3 66 ? 166.207 173.206 221.677 1.00 89.86 66 LYS C N 1
ATOM 2889 C CA . LYS C 3 66 ? 167.487 173.902 221.748 1.00 87.99 66 LYS C CA 1
ATOM 2890 C C . LYS C 3 66 ? 167.503 175.104 220.818 1.00 83.57 66 LYS C C 1
ATOM 2891 O O . LYS C 3 66 ? 168.027 176.166 221.172 1.00 87.31 66 LYS C O 1
ATOM 2897 N N . LEU C 3 67 ? 166.929 174.957 219.625 1.00 75.69 67 LEU C N 1
ATOM 2898 C CA . LEU C 3 67 ? 166.813 176.093 218.721 1.00 81.92 67 LEU C CA 1
ATOM 2899 C C . LEU C 3 67 ? 165.987 177.203 219.349 1.00 83.90 67 LEU C C 1
ATOM 2900 O O . LEU C 3 67 ? 166.336 178.383 219.243 1.00 90.75 67 LEU C O 1
ATOM 2905 N N . LYS C 3 68 ? 164.886 176.849 220.009 1.00 81.78 68 LYS C N 1
ATOM 2906 C CA . LYS C 3 68 ? 164.137 177.855 220.749 1.00 88.16 68 LYS C CA 1
ATOM 2907 C C . LYS C 3 68 ? 164.975 178.423 221.884 1.00 93.44 68 LYS C C 1
ATOM 2908 O O . LYS C 3 68 ? 164.893 179.617 222.191 1.00 95.87 68 LYS C O 1
ATOM 2914 N N . GLU C 3 69 ? 165.792 177.578 222.516 1.00 96.46 69 GLU C N 1
ATOM 2915 C CA . GLU C 3 69 ? 166.583 178.025 223.657 1.00 93.99 69 GLU C CA 1
ATOM 2916 C C . GLU C 3 69 ? 167.611 179.072 223.246 1.00 98.33 69 GLU C C 1
ATOM 2917 O O . GLU C 3 69 ? 167.777 180.094 223.921 1.00 104.89 69 GLU C O 1
ATOM 2923 N N . VAL C 3 70 ? 168.313 178.838 222.137 1.00 90.96 70 VAL C N 1
ATOM 2924 C CA . VAL C 3 70 ? 169.374 179.755 221.740 1.00 87.91 70 VAL C CA 1
ATOM 2925 C C . VAL C 3 70 ? 168.853 180.930 220.928 1.00 86.44 70 VAL C C 1
ATOM 2926 O O . VAL C 3 70 ? 169.521 181.967 220.863 1.00 88.05 70 VAL C O 1
ATOM 2930 N N . PHE C 3 71 ? 167.687 180.803 220.303 1.00 77.96 71 PHE C N 1
ATOM 2931 C CA . PHE C 3 71 ? 167.136 181.877 219.495 1.00 75.15 71 PHE C CA 1
ATOM 2932 C C . PHE C 3 71 ? 166.150 182.741 220.259 1.00 80.50 71 PHE C C 1
ATOM 2933 O O . PHE C 3 71 ? 165.618 183.698 219.691 1.00 82.68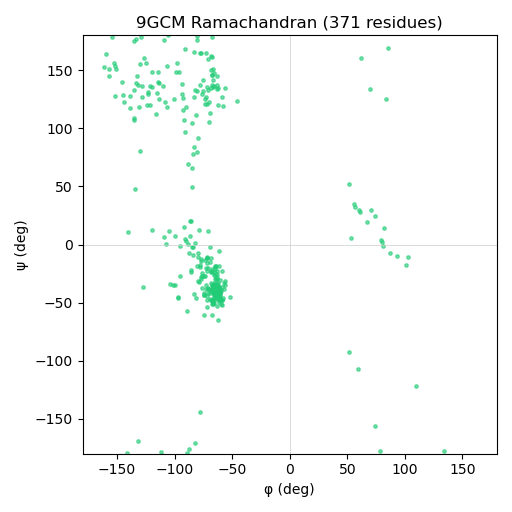 71 PHE C O 1
ATOM 2941 N N . SER C 3 72 ? 165.890 182.429 221.527 1.00 81.85 72 SER C N 1
ATOM 2942 C CA . SER C 3 72 ? 165.043 183.284 222.344 1.00 84.62 72 SER C CA 1
ATOM 2943 C C . SER C 3 72 ? 165.780 184.515 222.849 1.00 86.29 72 SER C C 1
ATOM 2944 O O . SER C 3 72 ? 165.134 185.496 223.229 1.00 87.74 72 SER C O 1
ATOM 2947 N N . ARG C 3 73 ? 167.114 184.487 222.850 1.00 92.88 73 ARG C N 1
ATOM 2948 C CA . ARG C 3 73 ? 167.888 185.622 223.336 1.00 96.78 73 ARG C CA 1
ATOM 2949 C C . ARG C 3 73 ? 167.693 186.859 222.473 1.00 96.50 73 ARG C C 1
ATOM 2950 O O . ARG C 3 73 ? 167.937 187.974 222.943 1.00 99.11 73 ARG C O 1
ATOM 2958 N N . TYR C 3 74 ? 167.257 186.687 221.230 1.00 94.61 74 TYR C N 1
ATOM 2959 C CA . TYR C 3 74 ? 166.937 187.799 220.347 1.00 94.65 74 TYR C CA 1
ATOM 2960 C C . TYR C 3 74 ? 165.531 188.333 220.565 1.00 102.33 74 TYR C C 1
ATOM 2961 O O . TYR C 3 74 ? 165.144 189.305 219.910 1.00 101.99 74 TYR C O 1
ATOM 2970 N N . GLY C 3 75 ? 164.765 187.727 221.463 1.00 112.68 75 GLY C N 1
ATOM 2971 C CA . GLY C 3 75 ? 163.424 188.165 221.773 1.00 112.15 75 GLY C CA 1
ATOM 2972 C C . GLY C 3 75 ? 162.457 187.004 221.820 1.00 113.28 75 GLY C C 1
ATOM 2973 O O . GLY C 3 75 ? 162.822 185.840 221.664 1.00 112.87 75 GLY C O 1
ATOM 2974 N N . ASP C 3 76 ? 161.192 187.345 222.044 1.00 112.41 76 ASP C N 1
ATOM 2975 C CA . ASP C 3 76 ? 160.143 186.338 222.074 1.00 109.49 76 ASP C CA 1
ATOM 2976 C C . ASP C 3 76 ? 159.964 185.713 220.696 1.00 105.65 76 ASP C C 1
ATOM 2977 O O . ASP C 3 76 ? 160.156 186.359 219.664 1.00 107.52 76 ASP C O 1
ATOM 2982 N N . ILE C 3 77 ? 159.599 184.435 220.688 1.00 82.32 77 ILE C N 1
ATOM 2983 C CA . ILE C 3 77 ? 159.459 183.659 219.464 1.00 83.42 77 ILE C CA 1
ATOM 2984 C C . ILE C 3 77 ? 158.028 183.147 219.382 1.00 86.22 77 ILE C C 1
ATOM 2985 O O . ILE C 3 77 ? 157.569 182.426 220.275 1.00 89.37 77 ILE C O 1
ATOM 2990 N N . ARG C 3 78 ? 157.320 183.530 218.318 1.00 90.23 78 ARG C N 1
ATOM 2991 C CA . ARG C 3 78 ? 155.923 183.132 218.174 1.00 88.20 78 ARG C CA 1
ATOM 2992 C C . ARG C 3 78 ? 155.800 181.652 217.840 1.00 91.65 78 ARG C C 1
ATOM 2993 O O . ARG C 3 78 ? 155.003 180.931 218.449 1.00 100.70 78 ARG C O 1
ATOM 3001 N N . ARG C 3 79 ? 156.583 181.183 216.876 1.00 80.61 79 ARG C N 1
ATOM 3002 C CA . ARG C 3 79 ? 156.442 179.829 216.371 1.00 82.27 79 ARG C CA 1
ATOM 3003 C C . ARG C 3 79 ? 157.789 179.368 215.843 1.00 83.47 79 ARG C C 1
ATOM 3004 O O . ARG C 3 79 ? 158.639 180.182 215.478 1.00 91.34 79 ARG C O 1
ATOM 3012 N N . LEU C 3 80 ? 157.974 178.054 215.807 1.00 68.79 80 LEU C N 1
ATOM 3013 C CA . LEU C 3 80 ? 159.218 177.472 215.339 1.00 62.57 80 LEU C CA 1
ATOM 3014 C C . LEU C 3 80 ? 158.905 176.111 214.745 1.00 67.51 80 LEU C C 1
ATOM 3015 O O . LEU C 3 80 ? 157.941 175.456 215.145 1.00 83.04 80 LEU C O 1
ATOM 3020 N N . ARG C 3 81 ? 159.718 175.692 213.782 1.00 52.07 81 ARG C N 1
ATOM 3021 C CA . ARG C 3 81 ? 159.620 174.332 213.269 1.00 57.48 81 ARG C CA 1
ATOM 3022 C C . ARG C 3 81 ? 160.977 173.896 212.753 1.00 55.74 81 ARG C C 1
ATOM 3023 O O . ARG C 3 81 ? 161.588 174.598 211.946 1.00 67.30 81 ARG C O 1
ATOM 3031 N N . LEU C 3 82 ? 161.440 172.746 213.216 1.00 44.95 82 LEU C N 1
ATOM 3032 C CA . LEU C 3 82 ? 162.545 172.069 212.568 1.00 48.07 82 LEU C CA 1
ATOM 3033 C C . LEU C 3 82 ? 161.980 171.067 211.572 1.00 42.23 82 LEU C C 1
ATOM 3034 O O . LEU C 3 82 ? 160.992 170.384 211.846 1.00 57.29 82 LEU C O 1
ATOM 3039 N N . VAL C 3 83 ? 162.600 171.000 210.401 1.00 46.46 83 VAL C N 1
ATOM 3040 C CA . VAL C 3 83 ? 162.096 170.196 209.296 1.00 40.53 83 VAL C CA 1
ATOM 3041 C C . VAL C 3 83 ? 162.740 168.821 209.360 1.00 55.89 83 VAL C C 1
ATOM 3042 O O . VAL C 3 83 ? 163.969 168.703 209.397 1.00 68.33 83 VAL C O 1
ATOM 3046 N N . ARG C 3 84 ? 161.911 167.781 209.372 1.00 59.56 84 ARG C N 1
ATOM 3047 C CA . ARG C 3 84 ? 162.368 166.402 209.356 1.00 61.25 84 ARG C CA 1
ATOM 3048 C C . ARG C 3 84 ? 161.723 165.661 208.192 1.00 65.75 84 ARG C C 1
ATOM 3049 O O . ARG C 3 84 ? 160.661 166.046 207.698 1.00 77.31 84 ARG C O 1
ATOM 3057 N N . ASP C 3 85 ? 162.381 164.591 207.757 1.00 66.98 85 ASP C N 1
ATOM 3058 C CA . ASP C 3 85 ? 161.879 163.809 206.637 1.00 67.81 85 ASP C CA 1
ATOM 3059 C C . ASP C 3 85 ? 160.533 163.185 206.980 1.00 76.69 85 ASP C C 1
ATOM 3060 O O . ASP C 3 85 ? 160.366 162.578 208.039 1.00 83.73 85 ASP C O 1
ATOM 3065 N N . LEU C 3 86 ? 159.582 163.306 206.052 1.00 66.80 86 LEU C N 1
ATOM 3066 C CA . LEU C 3 86 ? 158.196 162.950 206.341 1.00 59.45 86 LEU C CA 1
ATOM 3067 C C . LEU C 3 86 ? 158.063 161.492 206.761 1.00 64.26 86 LEU C C 1
ATOM 3068 O O . LEU C 3 86 ? 157.485 161.187 207.810 1.00 66.25 86 LEU C O 1
ATOM 3073 N N . VAL C 3 87 ? 158.598 160.579 205.963 1.00 64.16 87 VAL C N 1
ATOM 3074 C CA . VAL C 3 87 ? 158.444 159.158 206.248 1.00 64.55 87 VAL C CA 1
ATOM 3075 C C . VAL C 3 87 ? 159.443 158.687 207.294 1.00 75.54 87 VAL C C 1
ATOM 3076 O O . VAL C 3 87 ? 159.077 157.979 208.235 1.00 86.21 87 VAL C O 1
ATOM 3080 N N . THR C 3 88 ? 160.708 159.077 207.156 1.00 72.99 88 THR C N 1
ATOM 3081 C CA . THR C 3 88 ? 161.758 158.489 207.975 1.00 59.03 88 THR C CA 1
ATOM 3082 C C . THR C 3 88 ? 161.860 159.144 209.345 1.00 68.69 88 THR C C 1
ATOM 3083 O O . THR C 3 88 ? 162.016 158.449 210.352 1.00 80.90 88 THR C O 1
ATOM 3087 N N . GLY C 3 89 ? 161.779 160.468 209.412 1.00 75.48 89 GLY C N 1
ATOM 3088 C CA . GLY C 3 89 ? 161.976 161.188 210.648 1.00 74.45 89 GLY C CA 1
ATOM 3089 C C . GLY C 3 89 ? 163.328 161.851 210.775 1.00 80.84 89 GLY C C 1
ATOM 3090 O O . GLY C 3 89 ? 163.518 162.656 211.694 1.00 86.27 89 GLY C O 1
ATOM 3091 N N . PHE C 3 90 ? 164.267 161.536 209.882 1.00 81.22 90 PHE C N 1
ATOM 3092 C CA . PHE C 3 90 ? 165.584 162.155 209.903 1.00 69.97 90 PHE C CA 1
ATOM 3093 C C . PHE C 3 90 ? 165.457 163.666 209.818 1.00 74.36 90 PHE C C 1
ATOM 3094 O O . PHE C 3 90 ? 164.680 164.189 209.018 1.00 87.47 90 PHE C O 1
ATOM 3102 N N . SER C 3 91 ? 166.210 164.365 210.659 1.00 65.57 91 SER C N 1
ATOM 3103 C CA . SER C 3 91 ? 166.242 165.816 210.576 1.00 64.78 91 SER C CA 1
ATOM 3104 C C . SER C 3 91 ? 166.877 166.241 209.262 1.00 74.78 91 SER C C 1
ATOM 3105 O O . SER C 3 91 ? 167.884 165.675 208.830 1.00 85.36 91 SER C O 1
ATOM 3108 N N . LYS C 3 92 ? 166.278 167.233 208.616 1.00 77.44 92 LYS C N 1
ATOM 3109 C CA . LYS C 3 92 ? 166.788 167.717 207.343 1.00 67.55 92 LYS C CA 1
ATOM 3110 C C . LYS C 3 92 ? 167.891 168.749 207.506 1.00 72.17 92 LYS C C 1
ATOM 3111 O O . LYS C 3 92 ? 168.455 169.197 206.503 1.00 84.76 92 LYS C O 1
ATOM 3117 N N . GLY C 3 93 ? 168.223 169.122 208.737 1.00 76.80 93 GLY C N 1
ATOM 3118 C CA . GLY C 3 93 ? 169.323 170.034 208.962 1.00 75.30 93 GLY C CA 1
ATOM 3119 C C . GLY C 3 93 ? 168.988 171.496 208.792 1.00 76.77 93 GLY C C 1
ATOM 3120 O O . GLY C 3 93 ? 169.899 172.321 208.710 1.00 88.50 93 GLY C O 1
ATOM 3121 N N . TYR C 3 94 ? 167.708 171.847 208.739 1.00 39.52 94 TYR C N 1
ATOM 3122 C CA . TYR C 3 94 ? 167.346 173.253 208.671 1.00 41.36 94 TYR C CA 1
ATOM 3123 C C . TYR C 3 94 ? 165.978 173.450 209.295 1.00 47.47 94 TYR C C 1
ATOM 3124 O O . TYR C 3 94 ? 165.169 172.523 209.331 1.00 75.86 94 TYR C O 1
ATOM 3133 N N . ALA C 3 95 ? 165.740 174.652 209.799 1.00 44.64 95 ALA C N 1
ATOM 3134 C CA . ALA C 3 95 ? 164.546 174.990 210.555 1.00 52.55 95 ALA C CA 1
ATOM 3135 C C . ALA C 3 95 ? 163.979 176.307 210.055 1.00 51.34 95 ALA C C 1
ATOM 3136 O O . ALA C 3 95 ? 164.537 176.953 209.172 1.00 65.05 95 ALA C O 1
ATOM 3138 N N . PHE C 3 96 ? 162.846 176.700 210.627 1.00 48.56 96 PHE C N 1
ATOM 3139 C CA . PHE C 3 96 ? 162.211 177.968 210.298 1.00 50.78 96 PHE C CA 1
ATOM 3140 C C . PHE C 3 96 ? 161.713 178.601 211.584 1.00 57.90 96 PHE C C 1
ATOM 3141 O O . PHE C 3 96 ? 160.845 178.039 212.255 1.00 66.65 96 PHE C O 1
ATOM 3149 N N . ILE C 3 97 ? 162.251 179.768 211.916 1.00 63.98 97 ILE C N 1
ATOM 3150 C CA . ILE C 3 97 ? 161.975 180.444 213.177 1.00 62.06 97 ILE C CA 1
ATOM 3151 C C . ILE C 3 97 ? 161.062 181.621 212.875 1.00 61.63 97 ILE C C 1
ATOM 3152 O O . ILE C 3 97 ? 161.439 182.533 212.132 1.00 76.86 97 ILE C O 1
ATOM 3157 N N . GLU C 3 98 ? 159.867 181.612 213.450 1.00 63.72 98 GLU C N 1
ATOM 3158 C CA . GLU C 3 98 ? 158.922 182.707 213.296 1.00 72.44 98 GLU C CA 1
ATOM 3159 C C . GLU C 3 98 ? 158.979 183.578 214.541 1.00 78.11 98 GLU C C 1
ATOM 3160 O O . GLU C 3 98 ? 158.797 183.081 215.656 1.00 90.14 98 GLU C O 1
ATOM 3166 N N . TYR C 3 99 ? 159.221 184.866 214.350 1.00 80.10 99 TYR C N 1
ATOM 3167 C CA . TYR C 3 99 ? 159.423 185.801 215.444 1.00 79.73 99 TYR C CA 1
ATOM 3168 C C . TYR C 3 99 ? 158.232 186.744 215.568 1.00 85.40 99 TYR C C 1
ATOM 3169 O O . TYR C 3 99 ? 157.293 186.714 214.771 1.00 88.58 99 TYR C O 1
ATOM 3178 N N . LYS C 3 100 ? 158.286 187.589 216.591 1.00 97.69 100 LYS C N 1
ATOM 3179 C CA . LYS C 3 100 ? 157.329 188.667 216.791 1.00 99.53 100 LYS C CA 1
ATOM 3180 C C . LYS C 3 100 ? 158.088 189.982 216.776 1.00 105.27 100 LYS C C 1
ATOM 3181 O O . LYS C 3 100 ? 159.159 190.084 217.385 1.00 104.85 100 LYS C O 1
ATOM 3187 N N . GLU C 3 101 ? 157.542 190.972 216.062 1.00 126.58 101 GLU C N 1
ATOM 3188 C CA . GLU C 3 101 ? 158.160 192.284 215.879 1.00 128.91 101 GLU C CA 1
ATOM 3189 C C . GLU C 3 101 ? 159.394 192.150 214.994 1.00 129.02 101 GLU C C 1
ATOM 3190 O O . GLU C 3 101 ? 160.220 191.256 215.203 1.00 124.46 101 GLU C O 1
ATOM 3196 N N . GLU C 3 102 ? 159.544 193.033 214.005 1.00 136.69 102 GLU C N 1
ATOM 3197 C CA . GLU C 3 102 ? 160.658 192.882 213.077 1.00 136.10 102 GLU C CA 1
ATOM 3198 C C . GLU C 3 102 ? 161.995 193.225 213.716 1.00 130.84 102 GLU C C 1
ATOM 3199 O O . GLU C 3 102 ? 163.039 192.936 213.124 1.00 129.94 102 GLU C O 1
ATOM 3205 N N . ARG C 3 103 ? 161.990 193.827 214.906 1.00 105.52 103 ARG C N 1
ATOM 3206 C CA . ARG C 3 103 ? 163.246 194.118 215.588 1.00 108.43 103 ARG C CA 1
ATOM 3207 C C . ARG C 3 103 ? 163.989 192.836 215.941 1.00 107.92 103 ARG C C 1
ATOM 3208 O O . ARG C 3 103 ? 165.222 192.783 215.871 1.00 105.17 103 ARG C O 1
ATOM 3216 N N . ALA C 3 104 ? 163.256 191.792 216.325 1.00 114.27 104 ALA C N 1
ATOM 3217 C CA . ALA C 3 104 ? 163.903 190.561 216.766 1.00 116.85 104 ALA C CA 1
ATOM 3218 C C . ALA C 3 104 ? 164.585 189.837 215.612 1.00 114.52 104 ALA C C 1
ATOM 3219 O O . ALA C 3 104 ? 165.700 189.325 215.764 1.00 113.79 104 ALA C O 1
ATOM 3221 N N . VAL C 3 105 ? 163.929 189.776 214.452 1.00 102.65 105 VAL C N 1
ATOM 3222 C CA . VAL C 3 105 ? 164.455 188.964 213.360 1.00 99.30 105 VAL C CA 1
ATOM 3223 C C . VAL C 3 105 ? 165.714 189.584 212.760 1.00 102.89 105 VAL C C 1
ATOM 3224 O O . VAL C 3 105 ? 166.651 188.862 212.395 1.00 105.39 105 VAL C O 1
ATOM 3228 N N . ILE C 3 106 ? 165.769 190.914 212.643 1.00 108.03 106 ILE C N 1
ATOM 3229 C CA . ILE C 3 106 ? 166.963 191.547 212.090 1.00 108.38 106 ILE C CA 1
ATOM 3230 C C . ILE C 3 106 ? 168.148 191.322 213.021 1.00 105.39 106 ILE C C 1
ATOM 3231 O O . ILE C 3 106 ? 169.268 191.051 212.572 1.00 105.94 106 ILE C O 1
ATOM 3236 N N . LYS C 3 107 ? 167.916 191.406 214.333 1.00 93.64 107 LYS C N 1
ATOM 3237 C CA . LYS C 3 107 ? 168.951 191.038 215.290 1.00 97.80 107 LYS C CA 1
ATOM 3238 C C . LYS C 3 107 ? 169.366 189.588 215.092 1.00 99.70 107 LYS C C 1
ATOM 3239 O O . LYS C 3 107 ? 170.551 189.251 215.173 1.00 104.64 107 LYS C O 1
ATOM 3245 N N . ALA C 3 108 ? 168.398 188.715 214.823 1.00 83.44 108 ALA C N 1
ATOM 3246 C CA . ALA C 3 108 ? 168.728 187.334 214.501 1.00 81.09 108 ALA C CA 1
ATOM 3247 C C . ALA C 3 108 ? 169.517 187.248 213.203 1.00 81.12 108 ALA C C 1
ATOM 3248 O O . ALA C 3 108 ? 170.382 186.379 213.049 1.00 85.27 108 ALA C O 1
ATOM 3250 N N . TYR C 3 109 ? 169.228 188.140 212.255 1.00 85.62 109 TYR C N 1
ATOM 3251 C CA . TYR C 3 109 ? 169.927 188.124 210.975 1.00 88.48 109 TYR C CA 1
ATOM 3252 C C . TYR C 3 109 ? 171.415 188.406 211.154 1.00 95.94 109 TYR C C 1
ATOM 3253 O O . TYR C 3 109 ? 172.266 187.634 210.697 1.00 94.51 109 TYR C O 1
ATOM 3262 N N . ARG C 3 110 ? 171.745 189.504 211.834 1.00 101.63 110 ARG C N 1
ATOM 3263 C CA . ARG C 3 110 ? 173.096 190.048 211.753 1.00 95.85 110 ARG C CA 1
ATOM 3264 C C . ARG C 3 110 ? 174.095 189.289 212.623 1.00 94.27 110 ARG C C 1
ATOM 3265 O O . ARG C 3 110 ? 175.268 189.175 212.254 1.00 98.89 110 ARG C O 1
ATOM 3273 N N . ASP C 3 111 ? 173.668 188.752 213.766 1.00 83.01 111 ASP C N 1
ATOM 3274 C CA . ASP C 3 111 ? 174.613 188.128 214.687 1.00 93.44 111 ASP C CA 1
ATOM 3275 C C . ASP C 3 111 ? 174.626 186.609 214.619 1.00 89.15 111 ASP C C 1
ATOM 3276 O O . ASP C 3 111 ? 175.686 186.000 214.786 1.00 93.05 111 ASP C O 1
ATOM 3281 N N . ALA C 3 112 ? 173.478 185.975 214.387 1.00 72.50 112 ALA C N 1
ATOM 3282 C CA . ALA C 3 112 ? 173.406 184.526 214.518 1.00 76.27 112 ALA C CA 1
ATOM 3283 C C . ALA C 3 112 ? 174.118 183.785 213.399 1.00 74.95 112 ALA C C 1
ATOM 3284 O O . ALA C 3 112 ? 174.295 182.569 213.507 1.00 76.70 112 ALA C O 1
ATOM 3286 N N . ASP C 3 113 ? 174.521 184.467 212.335 1.00 77.81 113 ASP C N 1
ATOM 3287 C CA . ASP C 3 113 ? 175.216 183.799 211.239 1.00 84.82 113 ASP C CA 1
ATOM 3288 C C . ASP C 3 113 ? 176.629 183.472 211.698 1.00 92.05 113 ASP C C 1
ATOM 3289 O O . ASP C 3 113 ? 177.398 184.358 212.071 1.00 97.34 113 ASP C O 1
ATOM 3294 N N . GLY C 3 114 ? 176.974 182.189 211.677 1.00 94.71 114 GLY C N 1
ATOM 3295 C CA . GLY C 3 114 ? 178.239 181.703 212.190 1.00 89.78 114 GLY C CA 1
ATOM 3296 C C . GLY C 3 114 ? 178.185 181.254 213.633 1.00 87.68 114 GLY C C 1
ATOM 3297 O O . GLY C 3 114 ? 179.156 180.661 214.123 1.00 89.71 114 GLY C O 1
ATOM 3298 N N . LEU C 3 115 ? 177.086 181.521 214.331 1.00 83.75 115 LEU C N 1
ATOM 3299 C CA . LEU C 3 115 ? 176.926 181.097 215.715 1.00 77.51 115 LEU C CA 1
ATOM 3300 C C . LEU C 3 115 ? 177.053 179.588 215.818 1.00 78.34 115 LEU C C 1
ATOM 3301 O O . LEU C 3 115 ? 176.283 178.848 215.203 1.00 92.28 115 LEU C O 1
ATOM 3306 N N . VAL C 3 116 ? 178.037 179.127 216.587 1.00 75.62 116 VAL C N 1
ATOM 3307 C CA . VAL C 3 116 ? 178.287 177.696 216.681 1.00 81.06 116 VAL C CA 1
ATOM 3308 C C . VAL C 3 116 ? 177.204 177.048 217.529 1.00 83.26 116 VAL C C 1
ATOM 3309 O O . VAL C 3 116 ? 176.957 177.455 218.671 1.00 87.10 116 VAL C O 1
ATOM 3313 N N . ILE C 3 117 ? 176.544 176.039 216.968 1.00 82.06 117 ILE C N 1
ATOM 3314 C CA . ILE C 3 117 ? 175.536 175.263 217.676 1.00 82.55 117 ILE C CA 1
ATOM 3315 C C . ILE C 3 117 ? 175.857 173.794 217.465 1.00 83.33 117 ILE C C 1
ATOM 3316 O O . ILE C 3 117 ? 175.850 173.314 216.326 1.00 87.18 117 ILE C O 1
ATOM 3321 N N . ASP C 3 118 ? 176.137 173.085 218.556 1.00 95.01 118 ASP C N 1
ATOM 3322 C CA . ASP C 3 118 ? 176.460 171.662 218.513 1.00 96.67 118 ASP C CA 1
ATOM 3323 C C . ASP C 3 118 ? 177.561 171.380 217.494 1.00 98.27 118 ASP C C 1
ATOM 3324 O O . ASP C 3 118 ? 177.426 170.531 216.611 1.00 102.35 118 ASP C O 1
ATOM 3329 N N . GLN C 3 119 ? 178.665 172.116 217.621 1.00 98.49 119 GLN C N 1
ATOM 3330 C CA . GLN C 3 119 ? 179.857 172.012 216.784 1.00 100.17 119 GLN C CA 1
ATOM 3331 C C . GLN C 3 119 ? 179.585 172.301 215.314 1.00 101.59 119 GLN C C 1
ATOM 3332 O O . GLN C 3 119 ? 180.294 171.766 214.454 1.00 105.92 119 GLN C O 1
ATOM 3338 N N . HIS C 3 120 ? 178.583 173.110 214.991 1.00 87.74 120 HIS C N 1
ATOM 3339 C CA . HIS C 3 120 ? 178.299 173.503 213.619 1.00 87.67 120 HIS C CA 1
ATOM 3340 C C . HIS C 3 120 ? 178.114 175.009 213.539 1.00 88.55 120 HIS C C 1
ATOM 3341 O O . HIS C 3 120 ? 177.460 175.609 214.396 1.00 93.50 120 HIS C O 1
ATOM 3348 N N . GLU C 3 121 ? 178.688 175.616 212.506 1.00 90.62 121 GLU C N 1
ATOM 3349 C CA . GLU C 3 121 ? 178.451 177.026 212.239 1.00 89.21 121 GLU C CA 1
ATOM 3350 C C . GLU C 3 121 ? 177.173 177.169 211.427 1.00 92.87 121 GLU C C 1
ATOM 3351 O O . GLU C 3 121 ? 177.156 176.888 210.225 1.00 96.13 121 GLU C O 1
ATOM 3357 N N . ILE C 3 122 ? 176.110 177.606 212.081 1.00 81.01 122 ILE C N 1
ATOM 3358 C CA . ILE C 3 122 ? 174.791 177.658 211.470 1.00 78.70 122 ILE C CA 1
ATOM 3359 C C . ILE C 3 122 ? 174.765 178.770 210.438 1.00 81.51 122 ILE C C 1
ATOM 3360 O O . ILE C 3 122 ? 175.591 179.688 210.454 1.00 89.81 122 ILE C O 1
ATOM 3365 N N . PHE C 3 123 ? 173.811 178.678 209.522 1.00 67.98 123 PHE C N 1
ATOM 3366 C CA . PHE C 3 123 ? 173.595 179.700 208.514 1.00 64.32 123 PHE C CA 1
ATOM 3367 C C . PHE C 3 123 ? 172.238 180.338 208.761 1.00 62.68 123 PHE C C 1
ATOM 3368 O O . PHE C 3 123 ? 171.270 179.650 209.086 1.00 69.50 123 PHE C O 1
ATOM 3376 N N . VAL C 3 124 ? 172.171 181.653 208.607 1.00 54.11 124 VAL C N 1
ATOM 3377 C CA . VAL C 3 124 ? 170.965 182.416 208.887 1.00 52.80 124 VAL C CA 1
ATOM 3378 C C . VAL C 3 124 ? 170.628 183.283 207.685 1.00 58.60 124 VAL C C 1
ATOM 3379 O O . VAL C 3 124 ? 171.513 183.904 207.087 1.00 73.97 124 VAL C O 1
ATOM 3383 N N . ASP C 3 125 ? 169.349 183.316 207.328 1.00 63.78 125 ASP C N 1
ATOM 3384 C CA . ASP C 3 125 ? 168.839 184.164 206.258 1.00 59.05 125 ASP C CA 1
ATOM 3385 C C . ASP C 3 125 ? 167.366 184.440 206.542 1.00 67.40 125 ASP C C 1
ATOM 3386 O O . ASP C 3 125 ? 166.808 183.951 207.529 1.00 81.59 125 ASP C O 1
ATOM 3391 N N . TYR C 3 126 ? 166.731 185.232 205.684 1.00 61.65 126 TYR C N 1
ATOM 3392 C CA . TYR C 3 126 ? 165.288 185.389 205.748 1.00 76.49 126 TYR C CA 1
ATOM 3393 C C . TYR C 3 126 ? 164.611 184.208 205.057 1.00 81.98 126 TYR C C 1
ATOM 3394 O O . TYR C 3 126 ? 165.262 183.301 204.533 1.00 82.50 126 TYR C O 1
ATOM 3403 N N . GLU C 3 127 ? 163.281 184.220 205.046 1.00 86.38 127 GLU C N 1
ATOM 3404 C CA . GLU C 3 127 ? 162.523 183.270 204.244 1.00 84.87 127 GLU C CA 1
ATOM 3405 C C . GLU C 3 127 ? 162.287 183.882 202.870 1.00 90.66 127 GLU C C 1
ATOM 3406 O O . GLU C 3 127 ? 161.647 184.933 202.756 1.00 95.73 127 GLU C O 1
ATOM 3412 N N . LEU C 3 128 ? 162.808 183.238 201.831 1.00 83.99 128 LEU C N 1
ATOM 3413 C CA . LEU C 3 128 ? 162.811 183.814 200.495 1.00 83.86 128 LEU C CA 1
ATOM 3414 C C . LEU C 3 128 ? 161.783 183.185 199.561 1.00 85.09 128 LEU C C 1
ATOM 3415 O O . LEU C 3 128 ? 161.835 183.427 198.353 1.00 89.81 128 LEU C O 1
ATOM 3420 N N . GLU C 3 129 ? 160.852 182.388 200.081 1.00 76.22 129 GLU C N 1
ATOM 3421 C CA . GLU C 3 129 ? 159.831 181.806 199.217 1.00 72.73 129 GLU C CA 1
ATOM 3422 C C . GLU C 3 129 ? 158.793 182.842 198.821 1.00 76.08 129 GLU C C 1
ATOM 3423 O O . GLU C 3 129 ? 158.604 183.133 197.635 1.00 76.90 129 GLU C O 1
ATOM 3429 N N . ARG C 3 130 ? 158.104 183.411 199.806 1.00 90.10 130 ARG C N 1
ATOM 3430 C CA . ARG C 3 130 ? 157.020 184.347 199.561 1.00 94.31 130 ARG C CA 1
ATOM 3431 C C . ARG C 3 130 ? 157.499 185.790 199.529 1.00 95.81 130 ARG C C 1
ATOM 3432 O O . ARG C 3 130 ? 156.681 186.711 199.622 1.00 98.30 130 ARG C O 1
ATOM 3440 N N . THR C 3 131 ? 158.794 186.003 199.407 1.00 86.46 131 THR C N 1
ATOM 3441 C CA . THR C 3 131 ? 159.348 187.348 199.328 1.00 91.09 131 THR C CA 1
ATOM 3442 C C . THR C 3 131 ? 160.264 187.545 198.131 1.00 93.58 131 THR C C 1
ATOM 3443 O O . THR C 3 131 ? 160.260 188.623 197.533 1.00 92.22 131 THR C O 1
ATOM 3447 N N . LEU C 3 132 ? 161.043 186.533 197.763 1.00 83.06 132 LEU C N 1
ATOM 3448 C CA . LEU C 3 132 ? 161.969 186.631 196.643 1.00 77.13 132 LEU C CA 1
ATOM 3449 C C . LEU C 3 132 ? 161.277 186.135 195.380 1.00 78.14 132 LEU C C 1
ATOM 3450 O O . LEU C 3 132 ? 160.926 184.954 195.283 1.00 79.05 132 LEU C O 1
ATOM 3455 N N . LYS C 3 133 ? 161.091 187.035 194.417 1.00 75.74 133 LYS C N 1
ATOM 3456 C CA . LYS C 3 133 ? 160.357 186.702 193.206 1.00 73.09 133 LYS C CA 1
ATOM 3457 C C . LYS C 3 133 ? 161.065 185.600 192.432 1.00 70.18 133 LYS C C 1
ATOM 3458 O O . LYS C 3 133 ? 162.285 185.632 192.256 1.00 69.83 133 LYS C O 1
ATOM 3464 N N . GLY C 3 134 ? 160.292 184.622 191.972 1.00 69.48 134 GLY C N 1
ATOM 3465 C CA . GLY C 3 134 ? 160.850 183.545 191.186 1.00 67.24 134 GLY C CA 1
ATOM 3466 C C . GLY C 3 134 ? 161.782 182.630 191.937 1.00 73.34 134 GLY C C 1
ATOM 3467 O O . GLY C 3 134 ? 162.567 181.917 191.308 1.00 69.57 134 GLY C O 1
ATOM 3468 N N . TRP C 3 135 ? 161.719 182.620 193.266 1.00 66.87 135 TRP C N 1
ATOM 3469 C CA . TRP C 3 135 ? 162.626 181.789 194.044 1.00 53.78 135 TRP C CA 1
ATOM 3470 C C . TRP C 3 135 ? 162.387 180.317 193.748 1.00 51.51 135 TRP C C 1
ATOM 3471 O O . TRP C 3 135 ? 161.242 179.867 193.665 1.00 57.32 135 TRP C O 1
ATOM 3482 N N . ILE C 3 136 ? 163.473 179.568 193.594 1.00 64.60 136 ILE C N 1
ATOM 3483 C CA . ILE C 3 136 ? 163.429 178.133 193.345 1.00 62.34 136 ILE C CA 1
ATOM 3484 C C . ILE C 3 136 ? 164.338 177.457 194.359 1.00 63.71 136 ILE C C 1
ATOM 3485 O O . ILE C 3 136 ? 165.504 177.834 194.478 1.00 73.56 136 ILE C O 1
ATOM 3490 N N . PRO C 3 137 ? 163.857 176.468 195.107 1.00 48.18 137 PRO C N 1
ATOM 3491 C CA . PRO C 3 137 ? 164.722 175.767 196.056 1.00 42.89 137 PRO C CA 1
ATOM 3492 C C . PRO C 3 137 ? 165.711 174.862 195.347 1.00 60.01 137 PRO C C 1
ATOM 3493 O O . PRO C 3 137 ? 165.573 174.543 194.166 1.00 78.53 137 PRO C O 1
ATOM 3497 N N . ARG C 3 138 ? 166.722 174.438 196.103 1.00 63.28 138 ARG C N 1
ATOM 3498 C CA . ARG C 3 138 ? 167.784 173.617 195.533 1.00 70.77 138 ARG C CA 1
ATOM 3499 C C . ARG C 3 138 ? 167.273 172.261 195.065 1.00 72.99 138 ARG C C 1
ATOM 3500 O O . ARG C 3 138 ? 167.827 171.687 194.122 1.00 77.52 138 ARG C O 1
ATOM 3508 N N . ARG C 3 139 ? 166.226 171.732 195.702 1.00 72.75 139 ARG C N 1
ATOM 3509 C CA . ARG C 3 139 ? 165.705 170.432 195.294 1.00 71.83 139 ARG C CA 1
ATOM 3510 C C . ARG C 3 139 ? 165.180 170.477 193.866 1.00 76.03 139 ARG C C 1
ATOM 3511 O O . ARG C 3 139 ? 165.390 169.540 193.089 1.00 89.80 139 ARG C O 1
ATOM 3519 N N . LEU C 3 140 ? 164.502 171.562 193.503 1.00 80.17 140 LEU C N 1
ATOM 3520 C CA . LEU C 3 140 ? 164.016 171.790 192.149 1.00 73.14 140 LEU C CA 1
ATOM 3521 C C . LEU C 3 140 ? 165.106 172.272 191.208 1.00 72.99 140 LEU C C 1
ATOM 3522 O O . LEU C 3 140 ? 164.792 172.741 190.111 1.00 77.68 140 LEU C O 1
ATOM 3527 N N . GLY C 3 141 ? 166.368 172.182 191.613 1.00 74.12 141 GLY C N 1
ATOM 3528 C CA . GLY C 3 141 ? 167.447 172.750 190.836 1.00 74.56 141 GLY C CA 1
ATOM 3529 C C . GLY C 3 141 ? 167.594 174.221 191.155 1.00 71.06 141 GLY C C 1
ATOM 3530 O O . GLY C 3 141 ? 166.625 174.978 191.058 1.00 74.82 141 GLY C O 1
ATOM 3531 N N . GLY C 3 142 ? 168.788 174.641 191.547 1.00 72.24 142 GLY C N 1
ATOM 3532 C CA . GLY C 3 142 ? 168.986 176.032 191.891 1.00 78.08 142 GLY C CA 1
ATOM 3533 C C . GLY C 3 142 ? 169.192 176.267 193.371 1.00 89.60 142 GLY C C 1
ATOM 3534 O O . GLY C 3 142 ? 170.108 175.704 193.978 1.00 88.98 142 GLY C O 1
ATOM 3535 N N . GLY C 3 143 ? 168.337 177.088 193.971 1.00 86.94 143 GLY C N 1
ATOM 3536 C CA . GLY C 3 143 ? 168.616 177.499 195.328 1.00 76.23 143 GLY C CA 1
ATOM 3537 C C . GLY C 3 143 ? 169.747 178.511 195.340 1.00 74.61 143 GLY C C 1
ATOM 3538 O O . GLY C 3 143 ? 170.016 179.197 194.351 1.00 86.87 143 GLY C O 1
ATOM 3539 N N . LEU C 3 144 ? 170.424 178.604 196.479 1.00 48.99 144 LEU C N 1
ATOM 3540 C CA . LEU C 3 144 ? 171.551 179.510 196.628 1.00 63.04 144 LEU C CA 1
ATOM 3541 C C . LEU C 3 144 ? 172.696 178.735 197.264 1.00 64.32 144 LEU C C 1
ATOM 3542 O O . LEU C 3 144 ? 172.653 177.507 197.375 1.00 68.48 144 LEU C O 1
ATOM 3547 N N . GLY C 3 145 ? 173.730 179.459 197.675 1.00 71.51 145 GLY C N 1
ATOM 3548 C CA . GLY C 3 145 ? 174.841 178.848 198.370 1.00 76.94 145 GLY C CA 1
ATOM 3549 C C . GLY C 3 145 ? 175.518 177.772 197.557 1.00 73.61 145 GLY C C 1
ATOM 3550 O O . GLY C 3 145 ? 176.219 178.068 196.590 1.00 84.99 145 GLY C O 1
ATOM 3551 N N . GLY C 3 146 ? 175.308 176.521 197.934 1.00 65.87 146 GLY C N 1
ATOM 3552 C CA . GLY C 3 146 ? 175.964 175.430 197.258 1.00 59.77 146 GLY C CA 1
ATOM 3553 C C . GLY C 3 146 ? 177.401 175.289 197.723 1.00 67.34 146 GLY C C 1
ATOM 3554 O O . GLY C 3 146 ? 177.884 175.994 198.606 1.00 67.45 146 GLY C O 1
ATOM 3555 N N . LYS C 3 147 ? 178.088 174.339 197.101 1.00 88.46 147 LYS C N 1
ATOM 3556 C CA . LYS C 3 147 ? 179.527 174.207 197.258 1.00 88.72 147 LYS C CA 1
ATOM 3557 C C . LYS C 3 147 ? 180.132 173.889 195.902 1.00 92.06 147 LYS C C 1
ATOM 3558 O O . LYS C 3 147 ? 179.700 172.946 195.234 1.00 93.28 147 LYS C O 1
ATOM 3564 N N . LYS C 3 148 ? 181.136 174.674 195.507 1.00 93.80 148 LYS C N 1
ATOM 3565 C CA . LYS C 3 148 ? 181.760 174.489 194.203 1.00 96.33 148 LYS C CA 1
ATOM 3566 C C . LYS C 3 148 ? 182.393 173.112 194.059 1.00 98.80 148 LYS C C 1
ATOM 3567 O O . LYS C 3 148 ? 182.666 172.682 192.934 1.00 102.29 148 LYS C O 1
ATOM 3573 N N . GLU C 3 149 ? 182.642 172.419 195.170 1.00 97.80 149 GLU C N 1
ATOM 3574 C CA . GLU C 3 149 ? 183.139 171.052 195.094 1.00 101.34 149 GLU C CA 1
ATOM 3575 C C . GLU C 3 149 ? 182.139 170.148 194.386 1.00 100.05 149 GLU C C 1
ATOM 3576 O O . GLU C 3 149 ? 182.517 169.326 193.543 1.00 96.29 149 GLU C O 1
ATOM 3582 N N . SER C 3 150 ? 180.856 170.304 194.691 1.00 96.29 150 SER C N 1
ATOM 3583 C CA . SER C 3 150 ? 179.834 169.367 194.228 1.00 92.68 150 SER C CA 1
ATOM 3584 C C . SER C 3 150 ? 179.335 169.704 192.828 1.00 92.59 150 SER C C 1
ATOM 3585 O O . SER C 3 150 ? 178.135 169.749 192.573 1.00 96.31 150 SER C O 1
ATOM 3588 N N . GLY C 3 151 ? 180.266 169.919 191.904 1.00 102.29 151 GLY C N 1
ATOM 3589 C CA . GLY C 3 151 ? 179.949 170.133 190.504 1.00 106.35 151 GLY C CA 1
ATOM 3590 C C . GLY C 3 151 ? 178.949 171.222 190.156 1.00 103.80 151 GLY C C 1
ATOM 3591 O O . GLY C 3 151 ? 178.585 171.358 188.985 1.00 102.22 151 GLY C O 1
ATOM 3592 N N . GLN C 3 152 ? 178.497 172.006 191.132 1.00 94.94 152 GLN C N 1
ATOM 3593 C CA . GLN C 3 152 ? 177.539 173.065 190.847 1.00 84.45 152 GLN C CA 1
ATOM 3594 C C . GLN C 3 152 ? 177.580 174.090 191.969 1.00 86.01 152 GLN C C 1
ATOM 3595 O O . GLN C 3 152 ? 178.101 173.833 193.055 1.00 94.84 152 GLN C O 1
ATOM 3601 N N . LEU C 3 153 ? 177.012 175.259 191.687 1.00 74.79 153 LEU C N 1
ATOM 3602 C CA . LEU C 3 153 ? 177.029 176.393 192.599 1.00 70.17 153 LEU C CA 1
ATOM 3603 C C . LEU C 3 153 ? 175.928 177.349 192.181 1.00 72.43 153 LEU C C 1
ATOM 3604 O O . LEU C 3 153 ? 175.547 177.385 191.010 1.00 89.40 153 LEU C O 1
ATOM 3609 N N . ARG C 3 154 ? 175.418 178.117 193.140 1.00 67.42 154 ARG C N 1
ATOM 3610 C CA . ARG C 3 154 ? 174.385 179.112 192.861 1.00 76.04 154 ARG C CA 1
ATOM 3611 C C . ARG C 3 154 ? 174.745 180.396 193.589 1.00 76.24 154 ARG C C 1
ATOM 3612 O O . ARG C 3 154 ? 174.609 180.478 194.812 1.00 86.72 154 ARG C O 1
ATOM 3620 N N . PHE C 3 155 ? 175.181 181.399 192.843 1.00 75.00 155 PHE C N 1
ATOM 3621 C CA . PHE C 3 155 ? 175.648 182.639 193.434 1.00 79.52 155 PHE C CA 1
ATOM 3622 C C . PHE C 3 155 ? 174.458 183.538 193.747 1.00 79.75 155 PHE C C 1
ATOM 3623 O O . PHE C 3 155 ? 173.301 183.123 193.673 1.00 86.39 155 PHE C O 1
ATOM 3631 N N . GLY C 3 156 ? 174.737 184.785 194.110 1.00 83.75 156 GLY C N 1
ATOM 3632 C CA . GLY C 3 156 ? 173.700 185.764 194.340 1.00 85.87 156 GLY C CA 1
ATOM 3633 C C . GLY C 3 156 ? 173.123 185.782 195.735 1.00 86.04 156 GLY C C 1
ATOM 3634 O O . GLY C 3 156 ? 172.338 186.686 196.049 1.00 92.45 156 GLY C O 1
ATOM 3635 N N . GLY C 3 157 ? 173.484 184.824 196.587 1.00 77.45 157 GLY C N 1
ATOM 3636 C CA . GLY C 3 157 ? 172.979 184.768 197.938 1.00 78.21 157 GLY C CA 1
ATOM 3637 C C . GLY C 3 157 ? 173.851 185.547 198.910 1.00 85.94 157 GLY C C 1
ATOM 3638 O O . GLY C 3 157 ? 174.856 186.154 198.551 1.00 94.32 157 GLY C O 1
ATOM 3639 N N . ARG C 3 158 ? 173.431 185.520 200.175 1.00 85.98 158 ARG C N 1
ATOM 3640 C CA . ARG C 3 158 ? 174.230 186.143 201.223 1.00 82.70 158 ARG C CA 1
ATOM 3641 C C . ARG C 3 158 ? 175.587 185.464 201.343 1.00 80.16 158 ARG C C 1
ATOM 3642 O O . ARG C 3 158 ? 176.610 186.130 201.538 1.00 83.82 158 ARG C O 1
ATOM 3650 N N . ASP C 3 159 ? 175.615 184.137 201.223 1.00 93.53 159 ASP C N 1
ATOM 3651 C CA . ASP C 3 159 ? 176.876 183.413 201.315 1.00 98.87 159 ASP C CA 1
ATOM 3652 C C . ASP C 3 159 ? 177.819 183.781 200.177 1.00 104.03 159 ASP C C 1
ATOM 3653 O O . ASP C 3 159 ? 179.016 183.993 200.401 1.00 110.80 159 ASP C O 1
ATOM 3658 N N . ARG C 3 160 ? 177.302 183.867 198.950 1.00 93.88 160 ARG C N 1
ATOM 3659 C CA . ARG C 3 160 ? 178.106 184.144 197.758 1.00 91.74 160 ARG C CA 1
ATOM 3660 C C . ARG C 3 160 ? 177.466 185.279 196.971 1.00 97.19 160 ARG C C 1
ATOM 3661 O O . ARG C 3 160 ? 176.758 185.041 195.983 1.00 99.27 160 ARG C O 1
ATOM 3669 N N . PRO C 3 161 ? 177.690 186.526 197.375 1.00 90.81 161 PRO C N 1
ATOM 3670 C CA . PRO C 3 161 ? 177.143 187.652 196.614 1.00 90.57 161 PRO C CA 1
ATOM 3671 C C . PRO C 3 161 ? 177.800 187.764 195.248 1.00 98.04 161 PRO C C 1
ATOM 3672 O O . PRO C 3 161 ? 178.875 187.216 194.993 1.00 100.56 161 PRO C O 1
ATOM 3676 N N . PHE C 3 162 ? 177.123 188.478 194.355 1.00 115.58 162 PHE C N 1
ATOM 3677 C CA . PHE C 3 162 ? 177.615 188.636 192.996 1.00 110.65 162 PHE C CA 1
ATOM 3678 C C . PHE C 3 162 ? 178.893 189.469 192.964 1.00 115.82 162 PHE C C 1
ATOM 3679 O O . PHE C 3 162 ? 179.077 190.401 193.752 1.00 118.26 162 PHE C O 1
ATOM 3687 N N . ARG C 3 163 ? 179.779 189.123 192.028 1.00 144.11 163 ARG C N 1
ATOM 3688 C CA . ARG C 3 163 ? 181.040 189.839 191.832 1.00 146.85 163 ARG C CA 1
ATOM 3689 C C . ARG C 3 163 ? 180.802 191.041 190.916 1.00 147.32 163 ARG C C 1
ATOM 3690 O O . ARG C 3 163 ? 181.296 191.127 189.790 1.00 144.00 163 ARG C O 1
ATOM 3698 N N . LYS C 3 164 ? 180.018 191.984 191.426 1.00 136.65 164 LYS C N 1
ATOM 3699 C CA . LYS C 3 164 ? 179.675 193.182 190.670 1.00 135.68 164 LYS C CA 1
ATOM 3700 C C . LYS C 3 164 ? 180.753 194.251 190.816 1.00 135.60 164 LYS C C 1
ATOM 3701 O O . LYS C 3 164 ? 180.864 195.157 189.990 1.00 133.64 164 LYS C O 1
ATOM 3707 N N . GLU D 4 291 ? 129.185 145.057 168.678 1.00 322.03 291 GLU D N 1
ATOM 3708 C CA . GLU D 4 291 ? 129.286 144.460 170.004 1.00 322.05 291 GLU D CA 1
ATOM 3709 C C . GLU D 4 291 ? 130.056 145.380 170.943 1.00 322.48 291 GLU D C 1
ATOM 3710 O O . GLU D 4 291 ? 129.777 145.436 172.141 1.00 322.84 291 GLU D O 1
ATOM 3716 N N . GLN D 4 292 ? 131.027 146.103 170.382 1.00 324.19 292 GLN D N 1
ATOM 3717 C CA . GLN D 4 292 ? 131.892 146.950 171.197 1.00 324.07 292 GLN D CA 1
ATOM 3718 C C . GLN D 4 292 ? 131.088 148.022 171.921 1.00 324.52 292 GLN D C 1
ATOM 3719 O O . GLN D 4 292 ? 131.233 148.212 173.134 1.00 324.59 292 GLN D O 1
ATOM 3725 N N . GLU D 4 293 ? 130.230 148.736 171.191 1.00 335.64 293 GLU D N 1
ATOM 3726 C CA . GLU D 4 293 ? 129.369 149.728 171.819 1.00 335.73 293 GLU D CA 1
ATOM 3727 C C . GLU D 4 293 ? 128.198 149.098 172.562 1.00 335.98 293 GLU D C 1
ATOM 3728 O O . GLU D 4 293 ? 127.663 149.720 173.486 1.00 336.24 293 GLU D O 1
ATOM 3734 N N . LEU D 4 294 ? 127.786 147.886 172.179 1.00 319.66 294 LEU D N 1
ATOM 3735 C CA . LEU D 4 294 ? 126.816 147.151 172.984 1.00 318.48 294 LEU D CA 1
ATOM 3736 C C . LEU D 4 294 ? 127.388 146.816 174.356 1.00 318.93 294 LEU D C 1
ATOM 3737 O O . LEU D 4 294 ? 126.706 146.963 175.377 1.00 318.73 294 LEU D O 1
ATOM 3742 N N . LYS D 4 295 ? 128.645 146.367 174.395 1.00 330.16 295 LYS D N 1
ATOM 3743 C CA . LYS D 4 295 ? 129.296 146.054 175.664 1.00 329.76 295 LYS D CA 1
ATOM 3744 C C . LYS D 4 295 ? 129.491 147.325 176.484 1.00 329.83 295 LYS D C 1
ATOM 3745 O O . LYS D 4 295 ? 129.132 147.373 177.666 1.00 330.01 295 LYS D O 1
ATOM 3751 N N . ALA D 4 296 ? 130.021 148.378 175.855 1.00 331.04 296 ALA D N 1
ATOM 3752 C CA . ALA D 4 296 ? 130.287 149.621 176.573 1.00 330.43 296 ALA D CA 1
ATOM 3753 C C . ALA D 4 296 ? 129.008 150.203 177.158 1.00 330.66 296 ALA D C 1
ATOM 3754 O O . ALA D 4 296 ? 129.004 150.697 178.291 1.00 330.95 296 ALA D O 1
ATOM 3756 N N . ALA D 4 297 ? 127.909 150.149 176.401 1.00 330.79 297 ALA D N 1
ATOM 3757 C CA . ALA D 4 297 ? 126.628 150.605 176.931 1.00 330.48 297 ALA D CA 1
ATOM 3758 C C . ALA D 4 297 ? 126.216 149.786 178.146 1.00 330.46 297 ALA D C 1
ATOM 3759 O O . ALA D 4 297 ? 125.731 150.337 179.141 1.00 331.05 297 ALA D O 1
ATOM 3761 N N . ALA D 4 298 ? 126.391 148.466 178.082 1.00 324.69 298 ALA D N 1
ATOM 3762 C CA . ALA D 4 298 ? 126.155 147.638 179.259 1.00 324.02 298 ALA D CA 1
ATOM 3763 C C . ALA D 4 298 ? 127.184 147.927 180.342 1.00 324.79 298 ALA D C 1
ATOM 3764 O O . ALA D 4 298 ? 126.853 147.964 181.532 1.00 324.93 298 ALA D O 1
ATOM 3766 N N . ASP D 4 299 ? 128.437 148.145 179.945 1.00 330.33 299 ASP D N 1
ATOM 3767 C CA . ASP D 4 299 ? 129.491 148.415 180.916 1.00 330.01 299 ASP D CA 1
ATOM 3768 C C . ASP D 4 299 ? 129.188 149.695 181.688 1.00 330.11 299 ASP D C 1
ATOM 3769 O O . ASP D 4 299 ? 129.352 149.744 182.913 1.00 330.02 299 ASP D O 1
ATOM 3774 N N . GLY D 4 300 ? 128.704 150.725 180.992 1.00 333.18 300 GLY D N 1
ATOM 3775 C CA . GLY D 4 300 ? 128.496 152.014 181.634 1.00 333.22 300 GLY D CA 1
ATOM 3776 C C . GLY D 4 300 ? 127.537 151.951 182.808 1.00 333.13 300 GLY D C 1
ATOM 3777 O O . GLY D 4 300 ? 127.728 152.640 183.812 1.00 333.65 300 GLY D O 1
ATOM 3778 N N . VAL D 4 301 ? 126.504 151.122 182.705 1.00 327.00 301 VAL D N 1
ATOM 3779 C CA . VAL D 4 301 ? 125.489 151.018 183.745 1.00 326.43 301 VAL D CA 1
ATOM 3780 C C . VAL D 4 301 ? 125.754 149.846 184.683 1.00 325.82 301 VAL D C 1
ATOM 3781 O O . VAL D 4 301 ? 125.645 149.992 185.901 1.00 325.73 301 VAL D O 1
ATOM 3785 N N . LEU D 4 302 ? 126.094 148.674 184.139 1.00 317.64 302 LEU D N 1
ATOM 3786 C CA . LEU D 4 302 ? 126.275 147.496 184.983 1.00 317.20 302 LEU D CA 1
ATOM 3787 C C . LEU D 4 302 ? 127.474 147.649 185.910 1.00 317.01 302 LEU D C 1
ATOM 3788 O O . LEU D 4 302 ? 127.407 147.270 187.086 1.00 317.06 302 LEU D O 1
ATOM 3793 N N . SER D 4 303 ? 128.581 148.193 185.401 1.00 316.10 303 SER D N 1
ATOM 3794 C CA . SER D 4 303 ? 129.773 148.348 186.229 1.00 316.00 303 SER D CA 1
ATOM 3795 C C . SER D 4 303 ? 129.537 149.342 187.359 1.00 316.26 303 SER D C 1
ATOM 3796 O O . SER D 4 303 ? 130.030 149.149 188.476 1.00 316.40 303 SER D O 1
ATOM 3799 N N . GLU D 4 304 ? 128.796 150.419 187.086 1.00 312.53 304 GLU D N 1
ATOM 3800 C CA . GLU D 4 304 ? 128.509 151.399 188.130 1.00 312.22 304 GLU D CA 1
ATOM 3801 C C . GLU D 4 304 ? 127.683 150.782 189.251 1.00 311.52 304 GLU D C 1
ATOM 3802 O O . GLU D 4 304 ? 127.936 151.040 190.434 1.00 311.39 304 GLU D O 1
ATOM 3808 N N . VAL D 4 305 ? 126.686 149.969 188.898 1.00 303.40 305 VAL D N 1
ATOM 3809 C CA . VAL D 4 305 ? 125.864 149.313 189.910 1.00 302.76 305 VAL D CA 1
ATOM 3810 C C . VAL D 4 305 ? 126.708 148.351 190.736 1.00 303.09 305 VAL D C 1
ATOM 3811 O O . VAL D 4 305 ? 126.567 148.272 191.963 1.00 302.95 305 VAL D O 1
ATOM 3815 N N . ARG D 4 306 ? 127.602 147.610 190.077 1.00 301.65 306 ARG D N 1
ATOM 3816 C CA . ARG D 4 306 ? 128.492 146.706 190.798 1.00 301.54 306 ARG D CA 1
ATOM 3817 C C . ARG D 4 306 ? 129.384 147.489 191.756 1.00 301.72 306 ARG D C 1
ATOM 3818 O O . ARG D 4 306 ? 129.582 147.077 192.906 1.00 301.56 306 ARG D O 1
ATOM 3826 N N . LYS D 4 307 ? 129.900 148.639 191.311 1.00 306.09 307 LYS D N 1
ATOM 3827 C CA . LYS D 4 307 ? 130.752 149.463 192.165 1.00 305.86 307 LYS D CA 1
ATOM 3828 C C . LYS D 4 307 ? 130.080 149.743 193.503 1.00 305.29 307 LYS D C 1
ATOM 3829 O O . LYS D 4 307 ? 130.705 149.631 194.563 1.00 305.70 307 LYS D O 1
ATOM 3835 N N . LYS D 4 308 ? 128.797 150.102 193.470 1.00 287.46 308 LYS D N 1
ATOM 3836 C CA . LYS D 4 308 ? 128.052 150.253 194.713 1.00 286.55 308 LYS D CA 1
ATOM 3837 C C . LYS D 4 308 ? 127.746 148.900 195.340 1.00 286.31 308 LYS D C 1
ATOM 3838 O O . LYS D 4 308 ? 127.786 148.758 196.567 1.00 286.17 308 LYS D O 1
ATOM 3844 N N . GLN D 4 309 ? 127.433 147.894 194.518 1.00 290.45 309 GLN D N 1
ATOM 3845 C CA . GLN D 4 309 ? 127.165 146.565 195.060 1.00 290.48 309 GLN D CA 1
ATOM 3846 C C . GLN D 4 309 ? 128.410 145.966 195.699 1.00 290.89 309 GLN D C 1
ATOM 3847 O O . GLN D 4 309 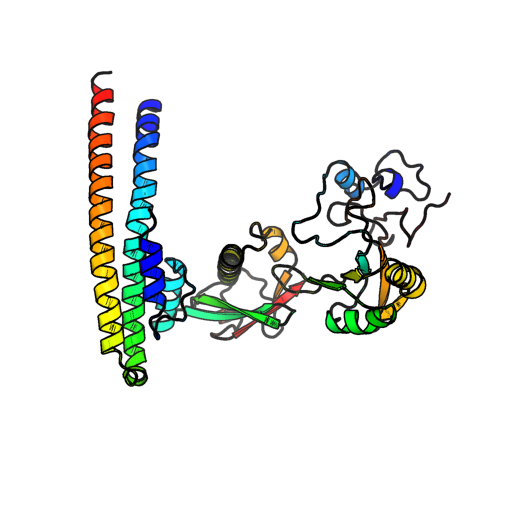? 128.331 145.347 196.766 1.00 291.14 309 GLN D O 1
ATOM 3853 N N . ALA D 4 310 ? 129.570 146.134 195.060 1.00 284.36 310 ALA D N 1
ATOM 3854 C CA . ALA D 4 310 ? 130.817 145.731 195.700 1.00 283.65 310 ALA D CA 1
ATOM 3855 C C . ALA D 4 310 ? 131.037 146.516 196.985 1.00 283.24 310 ALA D C 1
ATOM 3856 O O . ALA D 4 310 ? 131.468 145.956 198.000 1.00 282.74 310 ALA D O 1
ATOM 3858 N N . ASP D 4 311 ? 130.740 147.817 196.960 1.00 274.90 311 ASP D N 1
ATOM 3859 C CA . ASP D 4 311 ? 130.733 148.595 198.192 1.00 274.30 311 ASP D CA 1
ATOM 3860 C C . ASP D 4 311 ? 129.674 148.069 199.151 1.00 274.00 311 ASP D C 1
ATOM 3861 O O . ASP D 4 311 ? 129.925 147.941 200.353 1.00 274.22 311 ASP D O 1
ATOM 3866 N N . THR D 4 312 ? 128.484 147.750 198.636 1.00 271.60 312 THR D N 1
ATOM 3867 C CA . THR D 4 312 ? 127.443 147.189 199.490 1.00 271.55 312 THR D CA 1
ATOM 3868 C C . THR D 4 312 ? 127.894 145.871 200.107 1.00 270.99 312 THR D C 1
ATOM 3869 O O . THR D 4 312 ? 127.604 145.592 201.275 1.00 271.13 312 THR D O 1
ATOM 3873 N N . LYS D 4 313 ? 128.608 145.049 199.338 1.00 253.91 313 LYS D N 1
ATOM 3874 C CA . LYS D 4 313 ? 129.158 143.818 199.891 1.00 252.78 313 LYS D CA 1
ATOM 3875 C C . LYS D 4 313 ? 130.318 144.105 200.839 1.00 252.28 313 LYS D C 1
ATOM 3876 O O . LYS D 4 313 ? 130.618 143.287 201.717 1.00 252.19 313 LYS D O 1
ATOM 3882 N N . ARG D 4 314 ? 130.964 145.265 200.689 1.00 250.42 314 ARG D N 1
ATOM 3883 C CA . ARG D 4 314 ? 132.182 145.551 201.441 1.00 251.11 314 ARG D CA 1
ATOM 3884 C C . ARG D 4 314 ? 131.917 145.639 202.940 1.00 250.42 314 ARG D C 1
ATOM 3885 O O . ARG D 4 314 ? 132.825 145.402 203.744 1.00 250.07 314 ARG D O 1
ATOM 3893 N N . MET D 4 315 ? 130.693 145.983 203.344 1.00 242.23 315 MET D N 1
ATOM 3894 C CA . MET D 4 315 ? 130.389 145.998 204.772 1.00 241.03 315 MET D CA 1
ATOM 3895 C C . MET D 4 315 ? 130.099 144.603 205.306 1.00 240.61 315 MET D C 1
ATOM 3896 O O . MET D 4 315 ? 130.159 144.384 206.521 1.00 240.55 315 MET D O 1
ATOM 3901 N N . VAL D 4 316 ? 129.779 143.653 204.426 1.00 232.68 316 VAL D N 1
ATOM 3902 C CA . VAL D 4 316 ? 129.443 142.308 204.882 1.00 232.52 316 VAL D CA 1
ATOM 3903 C C . VAL D 4 316 ? 130.689 141.591 205.386 1.00 233.14 316 VAL D C 1
ATOM 3904 O O . VAL D 4 316 ? 130.722 141.087 206.514 1.00 233.40 316 VAL D O 1
ATOM 3908 N N . ASP D 4 317 ? 131.735 141.542 204.559 1.00 231.69 317 ASP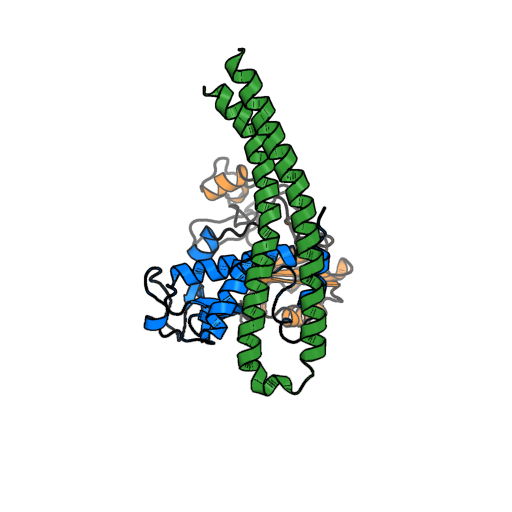 D N 1
ATOM 3909 C CA . ASP D 4 317 ? 132.984 140.917 204.976 1.00 231.01 317 ASP D CA 1
ATOM 3910 C C . ASP D 4 317 ? 133.698 141.713 206.060 1.00 230.93 317 ASP D C 1
ATOM 3911 O O . ASP D 4 317 ? 134.510 141.141 206.794 1.00 230.77 317 ASP D O 1
ATOM 3916 N N . ILE D 4 318 ? 133.420 143.013 206.179 1.00 224.35 318 ILE D N 1
ATOM 3917 C CA . ILE D 4 318 ? 133.921 143.767 207.325 1.00 223.97 318 ILE D CA 1
ATOM 3918 C C . ILE D 4 318 ? 133.354 143.190 208.613 1.00 224.07 318 ILE D C 1
ATOM 3919 O O . ILE D 4 318 ? 134.085 142.936 209.577 1.00 223.91 318 ILE D O 1
ATOM 3924 N N . LEU D 4 319 ? 132.041 142.950 208.639 1.00 217.58 319 LEU D N 1
ATOM 3925 C CA . LEU D 4 319 ? 131.432 142.362 209.825 1.00 215.56 319 LEU D CA 1
ATOM 3926 C C . LEU D 4 319 ? 131.765 140.884 209.948 1.00 215.39 319 LEU D C 1
ATOM 3927 O O . LEU D 4 319 ? 131.783 140.349 211.059 1.00 214.15 319 LEU D O 1
ATOM 3932 N N . ARG D 4 320 ? 132.030 140.213 208.828 1.00 211.38 320 ARG D N 1
ATOM 3933 C CA . ARG D 4 320 ? 132.475 138.824 208.882 1.00 211.67 320 ARG D CA 1
ATOM 3934 C C . ARG D 4 320 ? 133.858 138.718 209.517 1.00 212.80 320 ARG D C 1
ATOM 3935 O O . ARG D 4 320 ? 134.068 137.949 210.465 1.00 214.21 320 ARG D O 1
ATOM 3943 N N . ALA D 4 321 ? 134.812 139.509 209.021 1.00 210.23 321 ALA D N 1
ATOM 3944 C CA . ALA D 4 321 ? 136.157 139.490 209.583 1.00 208.88 321 ALA D CA 1
ATOM 3945 C C . ALA D 4 321 ? 136.169 140.013 211.012 1.00 210.07 321 ALA D C 1
ATOM 3946 O O . ALA D 4 321 ? 136.878 139.475 211.869 1.00 210.86 321 ALA D O 1
ATOM 3948 N N . LEU D 4 322 ? 135.398 141.069 211.286 1.00 214.37 322 LEU D N 1
ATOM 3949 C CA . LEU D 4 322 ? 135.318 141.594 212.646 1.00 214.23 322 LEU D CA 1
ATOM 3950 C C . LEU D 4 322 ? 134.714 140.570 213.597 1.00 214.47 322 LEU D C 1
ATOM 3951 O O . LEU D 4 322 ? 135.180 140.410 214.731 1.00 214.56 322 LEU D O 1
ATOM 3956 N N . GLU D 4 323 ? 133.668 139.873 213.151 1.00 221.92 323 GLU D N 1
ATOM 3957 C CA . GLU D 4 323 ? 133.050 138.843 213.974 1.00 222.25 323 GLU D CA 1
ATOM 3958 C C . GLU D 4 323 ? 134.031 137.720 214.268 1.00 222.14 323 GLU D C 1
ATOM 3959 O O . GLU D 4 323 ? 134.091 137.218 215.396 1.00 221.02 323 GLU D O 1
ATOM 3965 N N . LYS D 4 324 ? 134.809 137.312 213.263 1.00 209.90 324 LYS D N 1
ATOM 3966 C CA . LYS D 4 324 ? 135.850 136.319 213.508 1.00 208.24 324 LYS D CA 1
ATOM 3967 C C . LYS D 4 324 ? 136.850 136.826 214.539 1.00 207.70 324 LYS D C 1
ATOM 3968 O O . LYS D 4 324 ? 137.120 136.152 215.538 1.00 207.58 324 LYS D O 1
ATOM 3974 N N . LEU D 4 325 ? 137.375 138.038 214.330 1.00 206.73 325 LEU D N 1
ATOM 3975 C CA . LEU D 4 325 ? 138.357 138.609 215.250 1.00 206.52 325 LEU D CA 1
ATOM 3976 C C . LEU D 4 325 ? 137.820 138.657 216.670 1.00 207.05 325 LEU D C 1
ATOM 3977 O O . LEU D 4 325 ? 138.574 138.488 217.635 1.00 206.31 325 LEU D O 1
ATOM 3982 N N . ARG D 4 326 ? 136.516 138.893 216.818 1.00 223.15 326 ARG D N 1
ATOM 3983 C CA . ARG D 4 326 ? 135.924 138.878 218.147 1.00 222.51 326 ARG D CA 1
ATOM 3984 C C . ARG D 4 326 ? 136.043 137.496 218.775 1.00 223.79 326 ARG D C 1
ATOM 3985 O O . ARG D 4 326 ? 136.257 137.373 219.986 1.00 223.18 326 ARG D O 1
ATOM 3993 N N . LYS D 4 327 ? 135.917 136.442 217.962 1.00 226.41 327 LYS D N 1
ATOM 3994 C CA . LYS D 4 327 ? 135.915 135.082 218.493 1.00 226.94 327 LYS D CA 1
ATOM 3995 C C . LYS D 4 327 ? 137.271 134.700 219.075 1.00 226.68 327 LYS D C 1
ATOM 3996 O O . LYS D 4 327 ? 137.353 134.235 220.218 1.00 226.82 327 LYS D O 1
ATOM 4002 N N . LEU D 4 328 ? 138.353 134.888 218.309 1.00 210.50 328 LEU D N 1
ATOM 4003 C CA . LEU D 4 328 ? 139.653 134.431 218.791 1.00 208.96 328 LEU D CA 1
ATOM 4004 C C . LEU D 4 328 ? 140.139 135.227 219.993 1.00 208.70 328 LEU D C 1
ATOM 4005 O O . LEU D 4 328 ? 140.957 134.716 220.765 1.00 209.99 328 LEU D O 1
ATOM 4010 N N . ARG D 4 329 ? 139.660 136.456 220.174 1.00 214.78 329 ARG D N 1
ATOM 4011 C CA . ARG D 4 329 ? 140.042 137.221 221.351 1.00 216.36 329 ARG D CA 1
ATOM 4012 C C . ARG D 4 329 ? 139.280 136.781 222.593 1.00 218.59 329 ARG D C 1
ATOM 4013 O O . ARG D 4 329 ? 139.711 137.089 223.709 1.00 219.44 329 ARG D O 1
ATOM 4021 N N . LYS D 4 330 ? 138.166 136.063 222.425 1.00 233.64 330 LYS D N 1
ATOM 4022 C CA . LYS D 4 330 ? 137.488 135.458 223.571 1.00 233.43 330 LYS D CA 1
ATOM 4023 C C . LYS D 4 330 ? 138.206 134.206 224.054 1.00 233.55 330 LYS D C 1
ATOM 4024 O O . LYS D 4 330 ? 138.128 133.870 225.241 1.00 232.80 330 LYS D O 1
ATOM 4030 N N . GLU D 4 331 ? 138.907 133.507 223.159 1.00 242.03 331 GLU D N 1
ATOM 4031 C CA . GLU D 4 331 ? 139.772 132.419 223.600 1.00 241.87 331 GLU D CA 1
ATOM 4032 C C . GLU D 4 331 ? 140.884 132.946 224.495 1.00 242.16 331 GLU D C 1
ATOM 4033 O O . GLU D 4 331 ? 141.245 132.311 225.493 1.00 242.60 331 GLU D O 1
ATOM 4039 N N . ALA D 4 332 ? 141.442 134.107 224.149 1.00 251.69 332 ALA D N 1
ATOM 4040 C CA . ALA D 4 332 ? 142.383 134.767 225.043 1.00 251.44 332 ALA D CA 1
ATOM 4041 C C . ALA D 4 332 ? 141.668 135.461 226.195 1.00 252.28 332 ALA D C 1
ATOM 4042 O O . ALA D 4 332 ? 142.314 135.870 227.167 1.00 252.51 332 ALA D O 1
ATOM 4044 N N . ALA D 4 333 ? 140.344 135.603 226.110 1.00 262.23 333 ALA D N 1
ATOM 4045 C CA . ALA D 4 333 ? 139.576 136.243 227.171 1.00 262.27 333 ALA D CA 1
ATOM 4046 C C . ALA D 4 333 ? 139.157 135.277 228.269 1.00 262.96 333 ALA D C 1
ATOM 4047 O O . ALA D 4 333 ? 138.374 135.666 229.142 1.00 263.21 333 ALA D O 1
ATOM 4049 N N . ALA D 4 334 ? 139.637 134.030 228.240 1.00 268.54 334 ALA D N 1
ATOM 4050 C CA . ALA D 4 334 ? 139.404 133.126 229.361 1.00 268.31 334 ALA D CA 1
ATOM 4051 C C . ALA D 4 334 ? 139.906 133.725 230.667 1.00 268.72 334 ALA D C 1
ATOM 4052 O O . ALA D 4 334 ? 139.343 133.455 231.734 1.00 268.77 334 ALA D O 1
ATOM 4054 N N . ARG D 4 335 ? 140.961 134.536 230.602 1.00 264.51 335 ARG D N 1
ATOM 4055 C CA . ARG D 4 335 ? 141.450 135.282 231.753 1.00 263.68 335 ARG D CA 1
ATOM 4056 C C . ARG D 4 335 ? 140.900 136.701 231.788 1.00 264.07 335 ARG D C 1
ATOM 4057 O O . ARG D 4 335 ? 140.779 137.289 232.868 1.00 263.76 335 ARG D O 1
ATOM 4065 N N . LYS D 4 336 ? 140.559 137.250 230.625 1.00 288.59 336 LYS D N 1
ATOM 4066 C CA . LYS D 4 336 ? 139.986 138.581 230.485 1.00 288.67 336 LYS D CA 1
ATOM 4067 C C . LYS D 4 336 ? 138.474 138.571 230.701 1.00 289.37 336 LYS D C 1
ATOM 4068 O O . LYS D 4 336 ? 137.867 139.634 230.866 1.00 289.75 336 LYS D O 1
ATOM 4074 N N . GLY D 4 337 ? 137.863 137.389 230.787 1.00 303.15 337 GLY D N 1
ATOM 4075 C CA . GLY D 4 337 ? 136.431 137.302 231.011 1.00 302.69 337 GLY D CA 1
ATOM 4076 C C . GLY D 4 337 ? 135.994 137.745 232.392 1.00 304.03 337 GLY D C 1
ATOM 4077 O O . GLY D 4 337 ? 134.793 137.741 232.682 1.00 303.91 337 GLY D O 1
ATOM 4078 N N . VAL D 4 338 ? 136.944 138.110 233.259 1.00 324.04 338 VAL D N 1
ATOM 4079 C CA . VAL D 4 338 ? 136.592 138.636 234.576 1.00 324.34 338 VAL D CA 1
ATOM 4080 C C . VAL D 4 338 ? 135.729 139.884 234.431 1.00 324.99 338 VAL D C 1
ATOM 4081 O O . VAL D 4 338 ? 134.685 140.020 235.079 1.00 325.35 338 VAL D O 1
ATOM 4085 N N . CYS D 4 339 ? 136.154 140.812 233.580 1.00 328.92 339 CYS D N 1
ATOM 4086 C CA . CYS D 4 339 ? 135.285 141.915 233.204 1.00 328.64 339 CYS D CA 1
ATOM 4087 C C . CYS D 4 339 ? 134.119 141.369 232.382 1.00 328.65 339 CYS D C 1
ATOM 4088 O O . CYS D 4 339 ? 134.299 140.412 231.621 1.00 328.29 339 CYS D O 1
ATOM 4091 N N . PRO D 4 340 ? 132.926 141.950 232.495 1.00 330.95 340 PRO D N 1
ATOM 4092 C CA . PRO D 4 340 ? 131.717 141.275 231.993 1.00 330.37 340 PRO D CA 1
ATOM 4093 C C . PRO D 4 340 ? 131.706 141.196 230.478 1.00 329.56 340 PRO D C 1
ATOM 4094 O O . PRO D 4 340 ? 131.596 142.223 229.790 1.00 329.13 340 PRO D O 1
ATOM 4098 N N . PRO D 4 341 ? 131.812 139.989 229.918 1.00 319.20 341 PRO D N 1
ATOM 4099 C CA . PRO D 4 341 ? 131.727 139.844 228.462 1.00 319.00 341 PRO D CA 1
ATOM 4100 C C . PRO D 4 341 ? 130.289 139.718 227.986 1.00 318.81 341 PRO D C 1
ATOM 4101 O O . PRO D 4 341 ? 129.983 140.013 226.827 1.00 319.11 341 PRO D O 1
ATOM 4105 N N . ALA D 4 342 ? 129.404 139.271 228.881 1.00 313.65 342 ALA D N 1
ATOM 4106 C CA . ALA D 4 342 ? 128.003 139.084 228.519 1.00 313.65 342 ALA D CA 1
ATOM 4107 C C . ALA D 4 342 ? 127.367 140.401 228.098 1.00 313.50 342 ALA D C 1
ATOM 4108 O O . ALA D 4 342 ? 126.630 140.461 227.107 1.00 313.48 342 ALA D O 1
ATOM 4110 N N . SER D 4 343 ? 127.639 141.472 228.846 1.00 307.91 343 SER D N 1
ATOM 4111 C CA . SER D 4 343 ? 127.207 142.795 228.412 1.00 307.53 343 SER D CA 1
ATOM 4112 C C . SER D 4 343 ? 127.897 143.190 227.114 1.00 307.74 343 SER D C 1
ATOM 4113 O O . SER D 4 343 ? 127.270 143.763 226.215 1.00 307.77 343 SER D O 1
ATOM 4116 N N . ALA D 4 344 ? 129.192 142.887 226.997 1.00 306.49 344 ALA D N 1
ATOM 4117 C CA . ALA D 4 344 ? 129.918 143.183 225.767 1.00 306.54 344 ALA D CA 1
ATOM 4118 C C . ALA D 4 344 ? 129.388 142.356 224.601 1.00 306.39 344 ALA D C 1
ATOM 4119 O O . ALA D 4 344 ? 129.158 142.882 223.506 1.00 306.57 344 ALA D O 1
ATOM 4121 N N . ASP D 4 345 ? 129.187 141.053 224.818 1.00 292.26 345 ASP D N 1
ATOM 4122 C CA . ASP D 4 345 ? 128.680 140.199 223.749 1.00 291.06 345 ASP D CA 1
ATOM 4123 C C . ASP D 4 345 ? 127.263 140.588 223.351 1.00 290.90 345 ASP D C 1
ATOM 4124 O O . ASP D 4 345 ? 126.943 140.645 222.158 1.00 290.52 345 ASP D O 1
ATOM 4129 N N . GLU D 4 346 ? 126.402 140.864 224.333 1.00 296.92 346 GLU D N 1
ATOM 4130 C CA . GLU D 4 346 ? 125.032 141.258 224.025 1.00 297.17 346 GLU D CA 1
ATOM 4131 C C . GLU D 4 346 ? 125.003 142.563 223.241 1.00 297.47 346 GLU D C 1
ATOM 4132 O O . GLU D 4 346 ? 124.248 142.703 222.273 1.00 297.47 346 GLU D O 1
ATOM 4138 N N . THR D 4 347 ? 125.828 143.531 223.644 1.00 294.40 347 THR D N 1
ATOM 4139 C CA . THR D 4 347 ? 125.882 144.798 222.922 1.00 293.97 347 THR D CA 1
ATOM 4140 C C . THR D 4 347 ? 126.401 144.601 221.504 1.00 293.39 347 THR D C 1
ATOM 4141 O O . THR D 4 347 ? 125.952 145.277 220.571 1.00 293.56 347 THR D O 1
ATOM 4145 N N . PHE D 4 348 ? 127.352 143.683 221.323 1.00 267.47 348 PHE D N 1
ATOM 4146 C CA . PHE D 4 348 ? 127.912 143.456 219.995 1.00 266.35 348 PHE D CA 1
ATOM 4147 C C . PHE D 4 348 ? 126.886 142.824 219.064 1.00 266.28 348 PHE D C 1
ATOM 4148 O O . PHE D 4 348 ? 126.699 143.278 217.929 1.00 266.29 348 PHE D O 1
ATOM 4156 N N . THR D 4 349 ? 126.208 141.770 219.528 1.00 269.63 349 THR D N 1
ATOM 4157 C CA . THR D 4 349 ? 125.409 140.956 218.617 1.00 269.34 349 THR D CA 1
ATOM 4158 C C . THR D 4 349 ? 124.239 141.741 218.034 1.00 269.44 349 THR D C 1
ATOM 4159 O O . THR D 4 349 ? 123.935 141.610 216.843 1.00 269.08 349 THR D O 1
ATOM 4163 N N . HIS D 4 350 ? 123.574 142.569 218.846 1.00 273.41 350 HIS D N 1
ATOM 4164 C CA . HIS D 4 350 ? 122.409 143.277 218.327 1.00 273.77 350 HIS D CA 1
ATOM 4165 C C . HIS D 4 350 ? 122.794 144.368 217.339 1.00 273.44 350 HIS D C 1
ATOM 4166 O O . HIS D 4 350 ? 121.931 144.842 216.592 1.00 273.51 350 HIS D O 1
ATOM 4173 N N . HIS D 4 351 ? 124.065 144.773 217.315 1.00 267.31 351 HIS D N 1
ATOM 4174 C CA . HIS D 4 351 ? 124.504 145.788 216.364 1.00 266.98 351 HIS D CA 1
ATOM 4175 C C . HIS D 4 351 ? 124.442 145.265 214.935 1.00 267.12 351 HIS D C 1
ATOM 4176 O O . HIS D 4 351 ? 123.709 145.798 214.094 1.00 268.07 351 HIS D O 1
ATOM 4183 N N . LEU D 4 352 ? 125.202 144.206 214.647 1.00 249.76 352 LEU D N 1
ATOM 4184 C CA . LEU D 4 352 ? 125.351 143.754 213.266 1.00 249.71 352 LEU D CA 1
ATOM 4185 C C . LEU D 4 352 ? 124.030 143.264 212.687 1.00 249.62 352 LEU D C 1
ATOM 4186 O O . LEU D 4 352 ? 123.734 143.510 211.513 1.00 248.70 352 LEU D O 1
ATOM 4191 N N . GLN D 4 353 ? 123.222 142.570 213.493 1.00 259.62 353 GLN D N 1
ATOM 4192 C CA . GLN D 4 353 ? 122.013 141.945 212.965 1.00 260.64 353 GLN D CA 1
ATOM 4193 C C . GLN D 4 353 ? 121.054 142.980 212.387 1.00 260.85 353 GLN D C 1
ATOM 4194 O O . GLN D 4 353 ? 120.490 142.777 211.306 1.00 260.93 353 GLN D O 1
ATOM 4200 N N . ARG D 4 354 ? 120.858 144.097 213.087 1.00 254.46 354 ARG D N 1
ATOM 4201 C CA . ARG D 4 354 ? 120.097 145.194 212.500 1.00 253.97 354 ARG D CA 1
ATOM 4202 C C . ARG D 4 354 ? 120.866 145.822 211.347 1.00 252.97 354 ARG D C 1
ATOM 4203 O O . ARG D 4 354 ? 120.282 146.159 210.309 1.00 252.39 354 ARG D O 1
ATOM 4211 N N . LEU D 4 355 ? 122.181 145.976 211.511 1.00 257.55 355 LEU D N 1
ATOM 4212 C CA . LEU D 4 355 ? 123.008 146.516 210.439 1.00 258.10 355 LEU D CA 1
ATOM 4213 C C . LEU D 4 355 ? 122.999 145.598 209.225 1.00 257.75 355 LEU D C 1
ATOM 4214 O O . LEU D 4 355 ? 122.875 146.062 208.088 1.00 258.27 355 LEU D O 1
ATOM 4219 N N . ARG D 4 356 ? 123.127 144.288 209.444 1.00 236.24 356 ARG D N 1
ATOM 4220 C CA . ARG D 4 356 ? 123.103 143.360 208.319 1.00 235.95 356 ARG D CA 1
ATOM 4221 C C . ARG D 4 356 ? 121.720 143.292 207.687 1.00 236.02 356 ARG D C 1
ATOM 4222 O O . ARG D 4 356 ? 121.603 143.114 206.470 1.00 234.86 356 ARG D O 1
ATOM 4230 N N . LYS D 4 357 ? 120.664 143.442 208.490 1.00 236.73 357 LYS D N 1
ATOM 4231 C CA . LYS D 4 357 ? 119.319 143.510 207.928 1.00 235.97 357 LYS D CA 1
ATOM 4232 C C . LYS D 4 357 ? 119.165 144.729 207.026 1.00 236.08 357 LYS D C 1
ATOM 4233 O O . LYS D 4 357 ? 118.602 144.634 205.929 1.00 236.01 357 LYS D O 1
ATOM 4239 N N . LEU D 4 358 ? 119.676 145.882 207.466 1.00 243.56 358 LEU D N 1
ATOM 4240 C CA . LEU D 4 358 ? 119.618 147.077 206.630 1.00 243.75 358 LEU D CA 1
ATOM 4241 C C . LEU D 4 358 ? 120.481 146.919 205.383 1.00 243.78 358 LEU D C 1
ATOM 4242 O O . LEU D 4 358 ? 120.116 147.397 204.303 1.00 244.30 358 LEU D O 1
ATOM 4247 N N . ILE D 4 359 ? 121.630 146.255 205.515 1.00 246.26 359 ILE D N 1
ATOM 4248 C CA . ILE D 4 359 ? 122.487 146.005 204.360 1.00 246.89 359 ILE D CA 1
ATOM 4249 C C . ILE D 4 359 ? 121.761 145.140 203.340 1.00 246.85 359 ILE D C 1
ATOM 4250 O O . ILE D 4 359 ? 121.805 145.406 202.133 1.00 246.86 359 ILE D O 1
ATOM 4255 N N . LYS D 4 360 ? 121.084 144.091 203.808 1.00 243.72 360 LYS D N 1
ATOM 4256 C CA . LYS D 4 360 ? 120.318 143.242 202.905 1.00 244.62 360 LYS D CA 1
ATOM 4257 C C . LYS D 4 360 ? 119.171 144.007 202.263 1.00 245.04 360 LYS D C 1
ATOM 4258 O O . LYS D 4 360 ? 118.879 143.808 201.078 1.00 246.00 360 LYS D O 1
ATOM 4264 N N . LYS D 4 361 ? 118.508 144.881 203.026 1.00 240.28 361 LYS D N 1
ATOM 4265 C CA . LYS D 4 361 ? 117.449 145.706 202.451 1.00 239.74 361 LYS D CA 1
ATOM 4266 C C . LYS D 4 361 ? 117.991 146.607 201.349 1.00 240.32 361 LYS D C 1
ATOM 4267 O O . LYS D 4 361 ? 117.370 146.749 200.290 1.00 240.37 361 LYS D O 1
ATOM 4273 N N . ARG D 4 362 ? 119.151 147.225 201.583 1.00 248.08 362 ARG D N 1
ATOM 4274 C CA . ARG D 4 362 ? 119.756 148.082 200.568 1.00 248.54 362 ARG D CA 1
ATOM 4275 C C . ARG D 4 362 ? 120.171 147.277 199.341 1.00 248.28 362 ARG D C 1
ATOM 4276 O O . ARG D 4 362 ? 119.991 147.727 198.203 1.00 248.79 362 ARG D O 1
ATOM 4284 N N . SER D 4 363 ? 120.731 146.085 199.553 1.00 248.81 363 SER D N 1
ATOM 4285 C CA . SER D 4 363 ? 121.163 145.257 198.433 1.00 248.41 363 SER D CA 1
ATOM 4286 C C . SER D 4 363 ? 119.976 144.803 197.597 1.00 248.33 363 SER D C 1
ATOM 4287 O O . SER D 4 363 ? 120.090 144.649 196.375 1.00 249.01 363 SER D O 1
ATOM 4290 N N . GLU D 4 364 ? 118.828 144.576 198.240 1.00 247.04 364 GLU D N 1
ATOM 4291 C CA . GLU D 4 364 ? 117.621 144.225 197.501 1.00 247.66 364 GLU D CA 1
ATOM 4292 C C . GLU D 4 364 ? 117.223 145.342 196.547 1.00 248.15 364 GLU D C 1
ATOM 4293 O O . GLU D 4 364 ? 116.778 145.080 195.423 1.00 249.22 364 GLU D O 1
ATOM 4299 N N . LEU D 4 365 ? 117.371 146.594 196.979 1.00 254.85 365 LEU D N 1
ATOM 4300 C CA . LEU D 4 365 ? 117.168 147.718 196.073 1.00 255.66 365 LEU D CA 1
ATOM 4301 C C . LEU D 4 365 ? 118.158 147.667 194.917 1.00 256.22 365 LEU D C 1
ATOM 4302 O O . LEU D 4 365 ? 117.783 147.835 193.751 1.00 256.27 365 LEU D O 1
ATOM 4307 N N . TYR D 4 366 ? 119.432 147.421 195.225 1.00 275.23 366 TYR D N 1
ATOM 4308 C CA . TYR D 4 366 ? 120.458 147.429 194.188 1.00 276.43 366 TYR D CA 1
ATOM 4309 C C . TYR D 4 366 ? 120.317 146.234 193.258 1.00 277.47 366 TYR D C 1
ATOM 4310 O O . TYR D 4 366 ? 120.527 146.357 192.046 1.00 278.99 366 TYR D O 1
ATOM 4319 N N . GLU D 4 367 ? 119.968 145.068 193.803 1.00 282.02 367 GLU D N 1
ATOM 4320 C CA . GLU D 4 367 ? 119.779 143.896 192.957 1.00 282.22 367 GLU D CA 1
ATOM 4321 C C . GLU D 4 367 ? 118.595 144.084 192.018 1.00 282.01 367 GLU D C 1
ATOM 4322 O O . GLU D 4 367 ? 118.634 143.647 190.862 1.00 282.24 367 GLU D O 1
ATOM 4328 N N . ALA D 4 368 ? 117.531 144.727 192.502 1.00 282.57 368 ALA D N 1
ATOM 4329 C CA . ALA D 4 368 ? 116.378 144.998 191.650 1.00 282.84 368 ALA D CA 1
ATOM 4330 C C . ALA D 4 368 ? 116.767 145.883 190.472 1.00 283.72 368 ALA D C 1
ATOM 4331 O O . ALA D 4 368 ? 116.396 145.608 189.325 1.00 283.72 368 ALA D O 1
ATOM 4333 N N . GLU D 4 369 ? 117.528 146.948 190.736 1.00 290.98 369 GLU D N 1
ATOM 4334 C CA . GLU D 4 369 ? 118.002 147.801 189.650 1.00 290.59 369 GLU D CA 1
ATOM 4335 C C . GLU D 4 369 ? 118.985 147.055 188.757 1.00 291.05 369 GLU D C 1
ATOM 4336 O O . GLU D 4 369 ? 118.988 147.243 187.535 1.00 291.17 369 GLU D O 1
ATOM 4342 N N . GLU D 4 370 ? 119.831 146.209 189.351 1.00 295.03 370 GLU D N 1
ATOM 4343 C CA . GLU D 4 370 ? 120.729 145.383 188.552 1.00 294.44 370 GLU D CA 1
ATOM 4344 C C . GLU D 4 370 ? 119.946 144.440 187.651 1.00 294.22 370 GLU D C 1
ATOM 4345 O O . GLU D 4 370 ? 120.280 144.271 186.472 1.00 294.10 370 GLU D O 1
ATOM 4351 N N . ARG D 4 371 ? 118.899 143.812 188.191 1.00 284.93 371 ARG D N 1
ATOM 4352 C CA . ARG D 4 371 ? 118.033 142.979 187.365 1.00 284.00 371 ARG D CA 1
ATOM 4353 C C . ARG D 4 371 ? 117.303 143.817 186.324 1.00 284.40 371 ARG D C 1
ATOM 4354 O O . ARG D 4 371 ? 117.165 143.402 185.168 1.00 284.43 371 ARG D O 1
ATOM 4362 N N . ALA D 4 372 ? 116.831 145.001 186.718 1.00 295.85 372 ALA D N 1
ATOM 4363 C CA . ALA D 4 372 ? 116.127 145.871 185.781 1.00 296.65 372 ALA D CA 1
ATOM 4364 C C . ALA D 4 372 ? 117.048 146.334 184.660 1.00 296.98 372 ALA D C 1
ATOM 4365 O O . ALA D 4 372 ? 116.659 146.345 183.486 1.00 297.07 372 ALA D O 1
ATOM 4367 N N . LEU D 4 373 ? 118.279 146.725 185.004 1.00 304.03 373 LEU D N 1
ATOM 4368 C CA . LEU D 4 373 ? 119.233 147.131 183.976 1.00 303.70 373 LEU D CA 1
ATOM 4369 C C . LEU D 4 373 ? 119.558 145.974 183.045 1.00 303.03 373 LEU D C 1
ATOM 4370 O O . LEU D 4 373 ? 119.649 146.156 181.825 1.00 303.30 373 LEU D O 1
ATOM 4375 N N . ARG D 4 374 ? 119.735 144.776 183.600 1.00 292.01 374 ARG D N 1
ATOM 4376 C CA . ARG D 4 374 ? 119.943 143.603 182.761 1.00 292.08 374 ARG D CA 1
ATOM 4377 C C . ARG D 4 374 ? 118.719 143.326 181.898 1.00 292.70 374 ARG D C 1
ATOM 4378 O O . ARG D 4 374 ? 118.845 142.876 180.754 1.00 293.15 374 ARG D O 1
ATOM 4386 N N . VAL D 4 375 ? 117.524 143.591 182.431 1.00 281.59 375 VAL D N 1
ATOM 4387 C CA . VAL D 4 375 ? 116.301 143.391 181.658 1.00 280.27 375 VAL D CA 1
ATOM 4388 C C . VAL D 4 375 ? 116.223 144.389 180.508 1.00 279.67 375 VAL D C 1
ATOM 4389 O O . VAL D 4 375 ? 115.944 144.020 179.361 1.00 279.10 375 VAL D O 1
ATOM 4393 N N . MET D 4 376 ? 116.474 145.668 180.795 1.00 264.07 376 MET D N 1
ATOM 4394 C CA . MET D 4 376 ? 116.297 146.696 179.774 1.00 262.50 376 MET D CA 1
ATOM 4395 C C . MET D 4 376 ? 117.423 146.658 178.746 1.00 262.87 376 MET D C 1
ATOM 4396 O O . MET D 4 376 ? 117.171 146.754 177.539 1.00 262.21 376 MET D O 1
ATOM 4401 N N . LEU D 4 377 ? 118.669 146.502 179.200 1.00 273.47 377 LEU D N 1
ATOM 4402 C CA . LEU D 4 377 ? 119.808 146.586 178.288 1.00 273.17 377 LEU D CA 1
ATOM 4403 C C . LEU D 4 377 ? 119.764 145.482 177.239 1.00 273.51 377 LEU D C 1
ATOM 4404 O O . LEU D 4 377 ? 119.998 145.731 176.050 1.00 273.79 377 LEU D O 1
ATOM 4409 N N . GLU D 4 378 ? 119.469 144.250 177.658 1.00 274.71 378 GLU D N 1
ATOM 4410 C CA . GLU D 4 378 ? 119.353 143.165 176.692 1.00 275.33 378 GLU D CA 1
ATOM 4411 C C . GLU D 4 378 ? 118.083 143.272 175.861 1.00 275.49 378 GLU D C 1
ATOM 4412 O O . GLU D 4 378 ? 118.015 142.682 174.778 1.00 275.73 378 GLU D O 1
ATOM 4418 N N . GLY D 4 379 ? 117.078 144.006 176.344 1.00 267.29 379 GLY D N 1
ATOM 4419 C CA . GLY D 4 379 ? 115.885 144.232 175.547 1.00 266.42 379 GLY D CA 1
ATOM 4420 C C . GLY D 4 379 ? 116.135 145.087 174.322 1.00 266.19 379 GLY D C 1
ATOM 4421 O O . GLY D 4 379 ? 115.510 144.881 173.278 1.00 266.58 379 GLY D O 1
ATOM 4422 N N . GLU D 4 380 ? 117.039 146.062 174.429 1.00 251.05 380 GLU D N 1
ATOM 4423 C CA . GLU D 4 380 ? 117.299 146.962 173.313 1.00 250.42 380 GLU D CA 1
ATOM 4424 C C . GLU D 4 380 ? 118.166 146.308 172.243 1.00 250.28 380 GLU D C 1
ATOM 4425 O O . GLU D 4 380 ? 118.050 146.641 171.058 1.00 250.07 380 GLU D O 1
ATOM 4431 N N . GLN D 4 381 ? 119.042 145.380 172.638 1.00 236.62 381 GLN D N 1
ATOM 4432 C CA . GLN D 4 381 ? 120.054 144.873 171.715 1.00 235.12 381 GLN D CA 1
ATOM 4433 C C . GLN D 4 381 ? 119.483 143.881 170.706 1.00 232.93 381 GLN D C 1
ATOM 4434 O O . GLN D 4 381 ? 120.033 143.732 169.609 1.00 228.75 381 GLN D O 1
ATOM 4440 N N . GLU D 4 382 ? 118.401 143.184 171.056 1.00 207.32 382 GLU D N 1
ATOM 4441 C CA . GLU D 4 382 ? 117.789 142.266 170.102 1.00 203.80 382 GLU D CA 1
ATOM 4442 C C . GLU D 4 382 ? 117.024 143.022 169.024 1.00 200.12 382 GLU D C 1
ATOM 4443 O O . GLU D 4 382 ? 117.118 142.690 167.838 1.00 201.09 382 GLU D O 1
ATOM 4449 N N . GLU D 4 383 ? 116.269 144.048 169.415 1.00 161.26 383 GLU D N 1
ATOM 4450 C CA . GLU D 4 383 ? 115.395 144.727 168.466 1.00 158.00 383 GLU D CA 1
ATOM 4451 C C . GLU D 4 383 ? 116.181 145.618 167.514 1.00 158.44 383 GLU D C 1
ATOM 4452 O O . GLU D 4 383 ? 115.727 145.887 166.396 1.00 160.56 383 GLU D O 1
ATOM 4458 N N . GLU D 4 384 ? 117.343 146.105 167.937 1.00 194.74 384 GLU D N 1
ATOM 4459 C CA . GLU D 4 384 ? 118.154 146.940 167.061 1.00 199.27 384 GLU D CA 1
ATOM 4460 C C . GLU D 4 384 ? 118.602 146.159 165.832 1.00 201.47 384 GLU D C 1
ATOM 4461 O O . GLU D 4 384 ? 119.431 146.631 165.055 1.00 201.96 384 GLU D O 1
#

Sequence (377 aa):
MDVFQEGLAMVVQDPLLCDLPIQVTLEEVNSQIALEYGQAMTVRVCKMDGEVMPVVVVQSATVLDLKKAIQRYVQLKQEREGGIQHISWSYVWRTYHLTSAGEKLTEDRKKLRDYGIRNRDEVSFIKKEYDPLKAGSIDGTDEDPHDRAVWRAMLARYVPNKGVIGDPLLTLFVARLNLQTKEDKLKEVFSRYGDIRRLRLVRDLVTGFSKGYAFIEYKEERAVIKAYRDADGLVIDQHEIFVDYELERTLKGWIPRRLGGGLGGKKESGQLRFGGRDRPFRKEQELKAAADGVLSEVRKKQADTKRMVDILRALEKLRKLRKEAAARKGVCPPASADETFTHHLQRLRKLIKKRSELYEAEERALRVMLEGEQEEE

Secondary structure (DSSP, 8-state):
--HHHHHHHHHHTSGGGTTS-SS--HHHHHHHHHHHHT-EEEEEEE-TTS-EEEEEEETT-BHHHHHHHHHHHHHHHHHHHT------HHHHHHHEEEEETTEE---SSSBTTTTT--TTEEEEEEE-/---HHHHTSSSS---S-SSHHHHHHHH------TT--S-GGGEEEEES--TT--HHHHHHHHGGGS-EEEEEEEE-TTT--EEEEEEEEESSHHHHHHHHHHHTT-EETTEE-EE----TTTSTT---STTS--S-EEGGGTEE--SSSSS----/-HHHHHHHHHHHHHHHHHHHHHHHHHHHHHHHHHHHHHHHHTHHHHTTS-HHHHHHHHHHHHHHHHHHHHHHHHHHHHHHHHHHHHHHHHHHH-

GO terms:
  GO:0005634 nucleus (C, IDA)
  GO:0005689 U12-type spliceosomal complex (C, IDA)
  GO:0008380 RNA splicing (P, IC)
  GO:0005654 nucleoplasm (C, TAS)
  GO:0005515 protein binding (F, IPI)
  GO:0005654 nucleoplasm (C, IDA)

Foldseek 3Di:
DPVVLVVLQVVCPPPVNVVADSDHDDVNVVLVVVVVVVQKFWEWEAAPVGDIDTQMGGQQQFQLSSLVSVVVRVLVVCVVVVHDNPDPSVVVPVFKFKAFPRRTRDPRGGGVVVVVDDHPHYIYIDTD/DDDLQQQQPQASPGPDDPDVLSVLLVPDDDDDDPPDDDDQLQKKKKFFADQPDDFVVVCVVLCVLHDFDDKFFDADDPPRGGPGIIITGHPDNSSLVVCQPPQQQPADPNTRMHIDGRCRVPPPSDDPCVSREHAADDVVVVGHTACDPVHNHPD/DVVLVVVLCVPLVVLVVVVVVLCVVVVVVVVVVVVVVVVVVVCVVVPVPPCVVVVVVVPVVVVVVVVVSVVVVVVSVVVSVVSVVVSVVVVVVD

InterPro domains:
  IPR000626 Ubiquitin-like domain [PS50053] (41-132)
  IPR029071 Ubiquitin-like domain superfamily [SSF54236] (36-132)
  IPR039690 U11/U12 small nuclear ribonucleoprotein 25kDa protein [PTHR14942] (5-131)
  IPR040610 SNRNP25, ubiquitin-like domain [PF18036] (26-132)
  IPR040610 SNRNP25, ubiquitin-like domain [cd17058] (40-128)